Protein 7THI (pdb70)

Foldseek 3Di:
DQFKEKEAEFADFPCLVVQAAAFLPQTARDPVRLVLLLVLLVVCVVVVDDAQEEEEEPRVNLVSSVCNSCVSNVNNVRYYDYYNLQTGFQQALRGGPHLQVCCVVPNLVVSLCSPWAQPDKHHFHDPPRPCVCVRLVDVVQCPHPDHSVPDGRGDGLPRSLVSNVVCCVPPVVVCRVVVGHYYYRGHFSNVLSVQCVQAVPDSVRRSVDGFAHSWMWIFDADPVSHGPDHIDTPDDVVVRVVRRVSVSCSNDDDD/DLFKAKEAEFDDFPCVVVQAAAFLPQTARDPVRLVLLLVLLQLCVVVVDDAQEEEEEPRVNLVSSVCNSCVSNVNNVRYYYYANLQTGFQQALRGGPQLQVCCVVPNLVVSLCSVQAQPDKHHFHDPPRPCVCVRLVDVVLPPHPDHSVPDGRGDHLPRSLVSNVVCCVPPVVVCRLVVGYYYYRGHFSSVLSVLCVQAVPDSVRSSVDGFFHSWMKMFDADNVSHGPDHIDTRDDVVVRVVRSVSVSCSNPHD

Sequence (509 aa):
SKYKLIMMLLRHGEGAWNKENRFCSWVDQKLNSSEEGMEEARNCCGKQLKALNFEFDLVFTSVLNRSIHTAWLILEELGQEWVPVESSWRLNERHYGALIGLNREQMALNHGEEQVRLWRRSYNVTPPPIEESHPYYQEIYNDRRYKVCCDVPLDQQLPRSESLKDVLERLLPYWNERIAPEVLRGKTILISAHGNSSRALLKHLEGISDEDIINITLPTGVPILLELDENLRAVGPHQFLGDQEAIQAAIKKVEDQGKVKQSKYKLIMMLRHGEGAWNKENRFCSWVDQKLNSEGMEEARRNCCGKQLKALNFEFDLVFTSVLNRSIHTAWLILEELGQEWVPVESSWRLNERHYGALIGLNREQMMALNHGEEQVRRLWRRSSYNVTPPPIEESHPYYQEIYNDRRYKVCCDVPLDQLPRSESLKDVLERLLPYWNERIAPEVLRGKTILISAHGNSSRALLKHLEGISDEDIINITLPTGVPILLELDENLRAVGPHQFLGDQEAIQAAIKKVEDQGKVK

Structure (mmCIF, N/CA/C/O backbone):
data_7THI
#
_entry.id   7THI
#
_cell.length_a   48.607
_cell.length_b   71.758
_cell.length_c   159.294
_cell.angle_alpha   90.000
_cell.angle_beta   90.000
_cell.angle_gamma   90.000
#
_symmetry.space_group_name_H-M   'P 21 21 21'
#
loop_
_entity.id
_entity.type
_entity.pdbx_description
1 polymer 'Bisphosphoglycerate mutase'
2 non-polymer '2-PHOSPHOGLYCOLIC ACID'
3 water water
#
loop_
_atom_site.group_PDB
_atom_site.id
_atom_site.type_symbol
_atom_site.label_atom_id
_atom_site.label_alt_id
_atom_site.label_comp_id
_atom_site.label_asym_id
_atom_site.label_entity_id
_atom_site.label_seq_id
_atom_site.pdbx_PDB_ins_code
_atom_site.Cartn_x
_atom_site.Cartn_y
_atom_site.Cartn_z
_atom_site.occupancy
_atom_site.B_iso_or_equiv
_atom_site.auth_seq_id
_atom_site.auth_comp_id
_atom_site.auth_asym_id
_atom_site.auth_atom_id
_atom_site.pdbx_PDB_model_num
ATOM 1 N N . SER A 1 2 ? 46.36414 61.70224 75.51677 1.000 47.01785 2 SER A N 1
ATOM 2 C CA . SER A 1 2 ? 45.05241 61.17232 75.15905 1.000 45.31411 2 SER A CA 1
ATOM 3 C C . SER A 1 2 ? 44.11210 61.28838 76.35398 1.000 40.23400 2 SER A C 1
ATOM 4 O O . SER A 1 2 ? 44.54159 61.21739 77.51210 1.000 41.73067 2 SER A O 1
ATOM 11 N N . LYS A 1 3 ? 42.81891 61.44775 76.07043 1.000 33.92705 3 LYS A N 1
ATOM 12 C CA . LYS A 1 3 ? 41.87971 61.76970 77.13443 1.000 32.37771 3 LYS A CA 1
ATOM 13 C C . LYS A 1 3 ? 41.54292 60.56264 77.99932 1.000 26.83344 3 LYS A C 1
ATOM 14 O O . LYS A 1 3 ? 41.44468 60.70074 79.22098 1.000 27.98655 3 LYS A O 1
ATOM 33 N N . TYR A 1 4 ? 41.36719 59.37295 77.40976 1.000 21.26846 4 TYR A N 1
ATOM 34 C CA . TYR A 1 4 ? 41.01304 58.18561 78.17841 1.000 20.89019 4 TYR A CA 1
ATOM 35 C C . TYR A 1 4 ? 41.95884 57.04007 77.84955 1.000 20.46977 4 TYR A C 1
ATOM 36 O O . TYR A 1 4 ? 42.44081 56.91598 76.72483 1.000 24.24367 4 TYR A O 1
ATOM 54 N N . LYS A 1 5 ? 42.21476 56.19885 78.84089 1.000 19.49237 5 LYS A N 1
ATOM 55 C CA . LYS A 1 5 ? 43.02470 55.00686 78.64555 1.000 20.38014 5 LYS A CA 1
ATOM 56 C C . LYS A 1 5 ? 42.35992 53.82202 79.32223 1.000 19.70905 5 LYS A C 1
ATOM 57 O O . LYS A 1 5 ? 41.73549 53.95154 80.37923 1.000 21.50984 5 LYS A O 1
ATOM 76 N N . LEU A 1 6 ? 42.46939 52.66931 78.68491 1.000 18.75710 6 LEU A N 1
ATOM 77 C CA . LEU A 1 6 ? 41.98543 51.42767 79.27173 1.000 18.53042 6 LEU A CA 1
ATOM 78 C C . LEU A 1 6 ? 42.89859 50.30488 78.82339 1.000 18.70474 6 LEU A C 1
ATOM 79 O O . LEU A 1 6 ? 43.73566 50.47419 77.93520 1.000 18.70930 6 LEU A O 1
ATOM 95 N N . ILE A 1 7 ? 42.73964 49.15566 79.46370 1.000 17.61387 7 ILE A N 1
ATOM 96 C CA . ILE A 1 7 ? 43.52847 47.97598 79.14296 1.000 16.31418 7 ILE A CA 1
ATOM 97 C C . ILE A 1 7 ? 42.60522 46.91469 78.57225 1.000 14.38901 7 ILE A C 1
ATOM 98 O O . ILE A 1 7 ? 41.54744 46.63097 79.13454 1.000 15.89179 7 ILE A O 1
ATOM 114 N N . MET A 1 8 ? 43.01262 46.31320 77.46853 1.000 14.50581 8 MET A N 1
ATOM 115 C CA A MET A 1 8 ? 42.36124 45.13694 76.92292 0.611 14.47941 8 MET A CA 1
ATOM 116 C CA B MET A 1 8 ? 42.35883 45.10929 77.00064 0.389 16.66992 8 MET A CA 1
ATOM 117 C C . MET A 1 8 ? 43.41770 44.06133 76.71112 1.000 15.42619 8 MET A C 1
ATOM 118 O O . MET A 1 8 ? 44.56097 44.36945 76.37735 1.000 16.36624 8 MET A O 1
ATOM 145 N N A LEU A 1 9 ? 43.02015 42.80504 76.84874 0.608 14.82613 9 LEU A N 1
ATOM 146 N N B LEU A 1 9 ? 43.04504 42.79930 76.88787 0.392 15.18561 9 LEU A N 1
ATOM 147 C CA A LEU A 1 9 ? 43.94815 41.72946 76.55187 0.608 15.80706 9 LEU A CA 1
ATOM 148 C CA B LEU A 1 9 ? 43.95311 41.71913 76.54315 0.392 16.05839 9 LEU A CA 1
ATOM 149 C C A LEU A 1 9 ? 43.17240 40.46660 76.23134 0.608 16.33070 9 LEU A C 1
ATOM 150 C C B LEU A 1 9 ? 43.15557 40.48370 76.17919 0.392 16.31755 9 LEU A C 1
ATOM 151 O O A LEU A 1 9 ? 42.00212 40.32376 76.59090 0.608 16.69043 9 LEU A O 1
ATOM 152 O O B LEU A 1 9 ? 41.96423 40.36872 76.47752 0.392 15.96200 9 LEU A O 1
ATOM 183 N N . ARG A 1 10 ? 43.83605 39.56296 75.51280 1.000 17.49880 10 ARG A N 1
ATOM 184 C CA . ARG A 1 10 ? 43.34767 38.20267 75.38154 1.000 17.15448 10 ARG A CA 1
ATOM 185 C C . ARG A 1 10 ? 44.13106 37.32126 76.34791 1.000 16.51946 10 ARG A C 1
ATOM 186 O O . ARG A 1 10 ? 45.30930 37.55928 76.62752 1.000 17.60637 10 ARG A O 1
ATOM 207 N N . HIS A 1 11 ? 43.44181 36.31782 76.87220 1.000 16.71882 11 HIS A N 1
ATOM 208 C CA . HIS A 1 11 ? 44.01529 35.40671 77.84894 1.000 16.50875 11 HIS A CA 1
ATOM 209 C C . HIS A 1 11 ? 45.17897 34.61197 77.25172 1.000 16.55958 11 HIS A C 1
ATOM 210 O O . HIS A 1 11 ? 45.40139 34.55414 76.02755 1.000 16.05274 11 HIS A O 1
ATOM 224 N N . GLY A 1 12 ? 45.93390 33.99495 78.15088 1.000 17.18994 12 GLY A N 1
ATOM 225 C CA . GLY A 1 12 ? 46.98889 33.07892 77.77237 1.000 18.13945 12 GLY A CA 1
ATOM 226 C C . GLY A 1 12 ? 46.49747 31.71298 77.30780 1.000 17.94820 12 GLY A C 1
ATOM 227 O O . GLY A 1 12 ? 45.30909 31.44707 77.13126 1.000 18.66886 12 GLY A O 1
ATOM 231 N N . GLU A 1 13 ? 47.45125 30.82013 77.14605 1.000 19.64255 13 GLU A N 1
ATOM 232 C CA . GLU A 1 13 ? 47.17095 29.57028 76.46135 1.000 22.40197 13 GLU A CA 1
ATOM 233 C C . GLU A 1 13 ? 46.43355 28.55082 77.33739 1.000 21.97941 13 GLU A C 1
ATOM 234 O O . GLU A 1 13 ? 46.43176 28.60036 78.57271 1.000 20.78699 13 GLU A O 1
ATOM 246 N N . GLY A 1 14 ? 45.77675 27.62454 76.64344 1.000 22.88234 14 GLY A N 1
ATOM 247 C CA . GLY A 1 14 ? 45.24189 26.38554 77.16577 1.000 21.28867 14 GLY A CA 1
ATOM 248 C C . GLY A 1 14 ? 45.74796 25.23862 76.31664 1.000 21.38973 14 GLY A C 1
ATOM 249 O O . GLY A 1 14 ? 46.58134 25.42310 75.42168 1.000 23.31863 14 GLY A O 1
ATOM 253 N N . ALA A 1 15 ? 45.24297 24.03693 76.59288 1.000 20.89030 15 ALA A N 1
ATOM 254 C CA . ALA A 1 15 ? 45.74577 22.84534 75.91618 1.000 23.96588 15 ALA A CA 1
ATOM 255 C C . ALA A 1 15 ? 45.65490 22.95888 74.40003 1.000 23.39668 15 ALA A C 1
ATOM 256 O O . ALA A 1 15 ? 46.52987 22.45337 73.68404 1.000 24.00495 15 ALA A O 1
ATOM 263 N N . TRP A 1 16 ? 44.58642 23.55595 73.88712 1.000 23.41675 16 TRP A N 1
ATOM 264 C CA . TRP A 1 16 ? 44.39251 23.56223 72.44701 1.000 24.65102 16 TRP A CA 1
ATOM 265 C C . TRP A 1 16 ? 45.29319 24.55150 71.72340 1.000 26.39599 16 TRP A C 1
ATOM 266 O O . TRP A 1 16 ? 45.33392 24.52070 70.48775 1.000 27.72172 16 TRP A O 1
ATOM 287 N N . ASN A 1 17 ? 46.04501 25.39136 72.44174 1.000 25.54880 17 ASN A N 1
ATOM 288 C CA . ASN A 1 17 ? 47.02959 26.22757 71.76376 1.000 25.13925 17 ASN A CA 1
ATOM 289 C C . ASN A 1 17 ? 48.14974 25.37254 71.19583 1.000 27.20205 17 ASN A C 1
ATOM 290 O O . ASN A 1 17 ? 48.42657 25.42249 69.99465 1.000 26.35598 17 ASN A O 1
ATOM 301 N N . LYS A 1 18 ? 48.78758 24.55714 72.04152 1.000 28.86553 18 LYS A N 1
ATOM 302 C CA . LYS A 1 18 ? 49.83126 23.66293 71.54555 1.000 31.54368 18 LYS A CA 1
ATOM 303 C C . LYS A 1 18 ? 49.27539 22.64329 70.56556 1.000 29.07023 18 LYS A C 1
ATOM 304 O O . LYS A 1 18 ? 49.93683 22.30743 69.57411 1.000 30.26218 18 LYS A O 1
ATOM 323 N N . GLU A 1 19 ? 48.05283 22.15326 70.80123 1.000 25.64688 19 GLU A N 1
ATOM 324 C CA . GLU A 1 19 ? 47.47435 21.18867 69.86666 1.000 23.61377 19 GLU A CA 1
ATOM 325 C C . GLU A 1 19 ? 47.00019 21.84356 68.57624 1.000 20.64913 19 GLU A C 1
ATOM 326 O O . GLU A 1 19 ? 46.68285 21.13288 67.62427 1.000 22.04251 19 GLU A O 1
ATOM 338 N N . ASN A 1 20 ? 46.90875 23.16721 68.55259 1.000 18.31304 20 ASN A N 1
ATOM 339 C CA . ASN A 1 20 ? 46.52862 23.92624 67.37420 1.000 16.67750 20 ASN A CA 1
ATOM 340 C C . ASN A 1 20 ? 45.10093 23.62210 66.91881 1.000 17.14926 20 ASN A C 1
ATOM 341 O O . ASN A 1 20 ? 44.83984 23.42189 65.73887 1.000 16.28203 20 ASN A O 1
ATOM 352 N N . ARG A 1 21 ? 44.16031 23.64384 67.85759 1.000 16.36075 21 ARG A N 1
ATOM 353 C CA . ARG A 1 21 ? 42.75048 23.41342 67.56202 1.000 16.90413 21 ARG A CA 1
ATOM 354 C C . ARG A 1 21 ? 41.91614 24.64928 67.88141 1.000 16.41586 21 ARG A C 1
ATOM 355 O O . ARG A 1 21 ? 42.13926 25.32815 68.89414 1.000 18.18659 21 ARG A O 1
ATOM 376 N N . PHE A 1 22 ? 40.94776 24.94130 67.01508 1.000 15.30023 22 PHE A N 1
ATOM 377 C CA . PHE A 1 22 ? 40.03246 26.05316 67.26485 1.000 15.47886 22 PHE A CA 1
ATOM 378 C C . PHE A 1 22 ? 39.22168 25.77854 68.52701 1.000 16.76785 22 PHE A C 1
ATOM 379 O O . PHE A 1 22 ? 38.55229 24.75061 68.63398 1.000 18.52954 22 PHE A O 1
ATOM 396 N N . CYS A 1 23 ? 39.24535 26.72192 69.46655 1.000 16.16872 23 CYS A N 1
ATOM 397 C CA . CYS A 1 23 ? 38.58396 26.52940 70.75533 1.000 16.04792 23 CYS A CA 1
ATOM 398 C C . CYS A 1 23 ? 37.23905 27.24555 70.83967 1.000 15.77435 23 CYS A C 1
ATOM 399 O O . CYS A 1 23 ? 36.22371 26.62252 71.14673 1.000 17.03648 23 CYS A O 1
ATOM 407 N N . SER A 1 24 ? 37.21375 28.54929 70.57280 1.000 15.22433 24 SER A N 1
ATOM 408 C CA . SER A 1 24 ? 35.95878 29.28198 70.39494 1.000 15.05917 24 SER A CA 1
ATOM 409 C C . SER A 1 24 ? 35.09255 29.11538 71.64476 1.000 13.98137 24 SER A C 1
ATOM 410 O O . SER A 1 24 ? 35.56631 29.34306 72.77212 1.000 15.17047 24 SER A O 1
ATOM 418 N N . TRP A 1 25 ? 33.82292 28.73536 71.51830 1.000 14.25063 25 TRP A N 1
ATOM 419 C CA . TRP A 1 25 ? 32.92739 28.66949 72.67179 1.000 14.95538 25 TRP A CA 1
ATOM 420 C C . TRP A 1 25 ? 33.08980 27.40617 73.51543 1.000 15.47236 25 TRP A C 1
ATOM 421 O O . TRP A 1 25 ? 32.38046 27.27723 74.51562 1.000 17.76450 25 TRP A O 1
ATOM 442 N N . VAL A 1 26 ? 33.99580 26.49010 73.17462 1.000 15.40657 26 VAL A N 1
ATOM 443 C CA . VAL A 1 26 ? 34.30540 25.41261 74.10995 1.000 15.87629 26 VAL A CA 1
ATOM 444 C C . VAL A 1 26 ? 34.96764 26.02791 75.33135 1.000 15.30988 26 VAL A C 1
ATOM 445 O O . VAL A 1 26 ? 35.89882 26.83561 75.21804 1.000 15.94731 26 VAL A O 1
ATOM 458 N N . ASP A 1 27 ? 34.48778 25.65076 76.50690 1.000 15.30893 27 ASP A N 1
ATOM 459 C CA . ASP A 1 27 ? 34.86036 26.35385 77.73888 1.000 16.10227 27 ASP A CA 1
ATOM 460 C C . ASP A 1 27 ? 36.12835 25.76137 78.36114 1.000 15.58086 27 ASP A C 1
ATOM 461 O O . ASP A 1 27 ? 36.16260 25.39665 79.52286 1.000 16.62055 27 ASP A O 1
ATOM 470 N N . GLN A 1 28 ? 37.19663 25.72263 77.57056 1.000 15.51780 28 GLN A N 1
ATOM 471 C CA . GLN A 1 28 ? 38.46247 25.15679 78.01032 1.000 15.64746 28 GLN A CA 1
ATOM 472 C C . GLN A 1 28 ? 39.13537 26.06048 79.03879 1.000 15.06874 28 GLN A C 1
ATOM 473 O O . GLN A 1 28 ? 39.08013 27.29219 78.94970 1.000 16.08878 28 GLN A O 1
ATOM 487 N N . LYS A 1 29 ? 39.80018 25.43779 80.00361 1.000 16.58258 29 LYS A N 1
ATOM 488 C CA . LYS A 1 29 ? 40.52484 26.18098 81.01956 1.000 17.79998 29 LYS A CA 1
ATOM 489 C C . LYS A 1 29 ? 41.92021 26.57450 80.54397 1.000 17.75311 29 LYS A C 1
ATOM 490 O O . LYS A 1 29 ? 42.49634 25.98179 79.62455 1.000 18.91843 29 LYS A O 1
ATOM 509 N N . LEU A 1 30 ? 42.46198 27.60158 81.18261 1.000 17.26022 30 LEU A N 1
ATOM 510 C CA . LEU A 1 30 ? 43.87675 27.89847 81.04098 1.000 17.23091 30 LEU A CA 1
ATOM 511 C C . LEU A 1 30 ? 44.69312 26.69650 81.49554 1.000 19.59267 30 LEU A C 1
ATOM 512 O O . LEU A 1 30 ? 44.29155 25.96179 82.39771 1.000 20.72147 30 LEU A O 1
ATOM 528 N N . ASN A 1 31 ? 45.86083 26.51300 80.88724 1.000 20.38513 31 ASN A N 1
ATOM 529 C CA . ASN A 1 31 ? 46.84341 25.59388 81.44577 1.000 20.65921 31 ASN A CA 1
ATOM 530 C C . ASN A 1 31 ? 47.81118 26.38974 82.32791 1.000 20.86998 31 ASN A C 1
ATOM 531 O O . ASN A 1 31 ? 47.65544 27.59436 82.53130 1.000 19.65671 31 ASN A O 1
ATOM 542 N N A SER A 1 32 ? 48.82647 25.71716 82.87195 0.465 21.27881 32 SER A N 1
ATOM 543 N N B SER A 1 32 ? 48.83632 25.71169 82.83661 0.535 21.12273 32 SER A N 1
ATOM 544 C CA A SER A 1 32 ? 49.72036 26.39643 83.80608 0.465 22.17267 32 SER A CA 1
ATOM 545 C CA B SER A 1 32 ? 49.78297 26.37188 83.72534 0.535 21.97380 32 SER A CA 1
ATOM 546 C C A SER A 1 32 ? 50.49171 27.52621 83.13084 0.465 21.21329 32 SER A C 1
ATOM 547 C C B SER A 1 32 ? 50.40597 27.59028 83.05715 0.535 20.40447 32 SER A C 1
ATOM 548 O O A SER A 1 32 ? 50.83623 28.51762 83.78300 0.465 20.69788 32 SER A O 1
ATOM 549 O O B SER A 1 32 ? 50.46557 28.67307 83.64966 0.535 19.54244 32 SER A O 1
ATOM 564 N N A GLU A 1 33 ? 50.77800 27.39924 81.83371 0.465 21.22555 33 GLU A N 1
ATOM 565 N N B GLU A 1 33 ? 50.87159 27.44071 81.81533 0.535 20.85066 33 GLU A N 1
ATOM 566 C CA A GLU A 1 33 ? 51.46056 28.47872 81.12525 0.465 21.13875 33 GLU A CA 1
ATOM 567 C CA B GLU A 1 33 ? 51.50160 28.57689 81.15304 0.535 21.02537 33 GLU A CA 1
ATOM 568 C C A GLU A 1 33 ? 50.54136 29.68358 80.94033 0.465 19.49940 33 GLU A C 1
ATOM 569 C C B GLU A 1 33 ? 50.52112 29.73059 80.98438 0.535 19.01263 33 GLU A C 1
ATOM 570 O O A GLU A 1 33 ? 50.97411 30.83319 81.08150 0.465 19.88249 33 GLU A O 1
ATOM 571 O O B GLU A 1 33 ? 50.88638 30.89571 81.17808 0.535 18.81891 33 GLU A O 1
ATOM 594 N N . GLY A 1 34 ? 49.2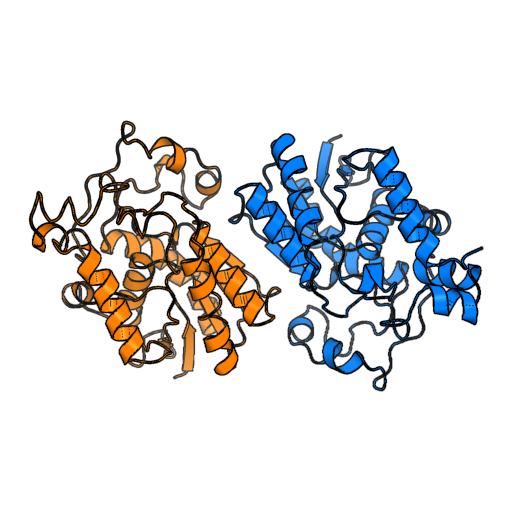6806 29.43717 80.63490 1.000 18.58267 34 GLY A N 1
ATOM 595 C CA . GLY A 1 34 ? 48.31422 30.51856 80.47743 1.000 17.01589 34 GLY A CA 1
ATOM 596 C C . GLY A 1 34 ? 48.01436 31.22917 81.77606 1.000 15.90313 34 GLY A C 1
ATOM 597 O O . GLY A 1 34 ? 47.75334 32.43251 81.78269 1.000 16.34468 34 GLY A O 1
ATOM 601 N N . MET A 1 35 ? 48.02932 30.50273 82.89089 1.000 16.30483 35 MET A N 1
ATOM 602 C CA . MET A 1 35 ? 47.88795 31.15242 84.18994 1.000 16.11361 35 MET A CA 1
ATOM 603 C C . MET A 1 35 ? 49.06910 32.06855 84.46763 1.000 16.32443 35 MET A C 1
ATOM 604 O O . MET A 1 35 ? 48.89424 33.19826 84.95092 1.000 16.90637 35 MET A O 1
ATOM 618 N N . GLU A 1 36 ? 50.28335 31.60570 84.15890 1.000 17.62972 36 GLU A N 1
ATOM 619 C CA . GLU A 1 36 ? 51.46697 32.44208 84.34370 1.000 18.78878 36 GLU A CA 1
ATOM 620 C C . GLU A 1 36 ? 51.41926 33.67941 83.45212 1.000 17.92594 36 GLU A C 1
ATOM 621 O O . GLU A 1 36 ? 51.83956 34.76591 83.87647 1.000 18.31153 36 GLU A O 1
ATOM 633 N N . GLU A 1 37 ? 50.87930 33.55688 82.23167 1.000 17.82413 37 GLU A N 1
ATOM 634 C CA . GLU A 1 37 ? 50.74598 34.74090 81.38620 1.000 16.93334 37 GLU A CA 1
ATOM 635 C C . GLU A 1 37 ? 49.86243 35.79021 82.04870 1.000 16.52191 37 GLU A C 1
ATOM 636 O O . GLU A 1 37 ? 50.15606 36.98528 81.98430 1.000 16.70859 37 GLU A O 1
ATOM 648 N N . ALA A 1 38 ? 48.77099 35.36571 82.68187 1.000 15.73069 38 ALA A N 1
ATOM 649 C CA . ALA A 1 38 ? 47.91239 36.32007 83.37169 1.000 14.87557 38 ALA A CA 1
ATOM 650 C C . ALA A 1 38 ? 48.64113 36.98138 84.53392 1.000 14.86330 38 ALA A C 1
ATOM 651 O O . ALA A 1 38 ? 48.53125 38.19302 84.73287 1.000 15.47016 38 ALA A O 1
ATOM 658 N N . ARG A 1 39 ? 49.37518 36.19773 85.31868 1.000 16.12527 39 ARG A N 1
ATOM 659 C CA . ARG A 1 39 ? 50.14586 36.77533 86.41311 1.000 16.82110 39 ARG A CA 1
ATOM 660 C C . ARG A 1 39 ? 51.16296 37.78301 85.89014 1.000 17.69159 39 ARG A C 1
ATOM 661 O O . ARG A 1 39 ? 51.36312 38.84055 86.49954 1.000 18.31293 39 ARG A O 1
ATOM 682 N N . ASN A 1 40 ? 51.81861 37.47744 84.76390 1.000 17.72511 40 ASN A N 1
ATOM 683 C CA . ASN A 1 40 ? 52.78346 38.41179 84.19646 1.000 18.85089 40 ASN A CA 1
ATOM 684 C C . ASN A 1 40 ? 52.11117 39.71693 83.79097 1.000 17.34100 40 ASN A C 1
ATOM 685 O O . ASN A 1 40 ? 52.66758 40.80019 83.99646 1.000 17.93958 40 ASN A O 1
ATOM 696 N N A CYS A 1 41 ? 50.91135 39.63455 83.21609 0.885 16.59348 41 CYS A N 1
ATOM 697 N N B CYS A 1 41 ? 50.91174 39.63456 83.21131 0.115 16.90882 41 CYS A N 1
ATOM 698 C CA A CYS A 1 41 ? 50.15232 40.84190 82.91191 0.885 16.81916 41 CYS A CA 1
ATOM 699 C CA B CYS A 1 41 ? 50.16399 40.84892 82.90706 0.115 16.66290 41 CYS A CA 1
ATOM 700 C C A CYS A 1 41 ? 49.84864 41.62499 84.17511 0.885 16.26968 41 CYS A C 1
ATOM 701 C C B CYS A 1 41 ? 49.85456 41.62757 84.17655 0.115 16.05974 41 CYS A C 1
ATOM 702 O O A CYS A 1 41 ? 49.96450 42.85649 84.19601 0.885 16.89565 41 CYS A O 1
ATOM 703 O O B CYS A 1 41 ? 49.99531 42.85574 84.21072 0.115 16.09486 41 CYS A O 1
ATOM 718 N N . GLY A 1 42 ? 49.42701 40.93181 85.23174 1.000 15.49817 42 GLY A N 1
ATOM 719 C CA . GLY A 1 42 ? 49.17346 41.61501 86.49036 1.000 16.11290 42 GLY A CA 1
ATOM 720 C C . GLY A 1 42 ? 50.39888 42.32965 87.02726 1.000 16.76195 42 GLY A C 1
ATOM 721 O O . GLY A 1 42 ? 50.29466 43.44240 87.54897 1.000 17.40584 42 GLY A O 1
ATOM 725 N N . LYS A 1 43 ? 51.57607 41.70398 86.90496 1.000 17.85139 43 LYS A N 1
ATOM 726 C CA . LYS A 1 43 ? 52.81216 42.32724 87.38002 1.000 19.14051 43 LYS A CA 1
ATOM 727 C C . LYS A 1 43 ? 53.14647 43.57403 86.57411 1.000 17.99557 43 LYS A C 1
ATOM 728 O O . LYS A 1 43 ? 53.59733 44.57766 87.14122 1.000 18.74878 43 LYS A O 1
ATOM 747 N N . GLN A 1 44 ? 52.92085 43.54112 85.25574 1.000 17.91774 44 GLN A N 1
ATOM 748 C CA . GLN A 1 44 ? 53.14876 44.73063 84.44369 1.000 18.08012 44 GLN A CA 1
ATOM 749 C C . GLN A 1 44 ? 52.21230 45.85179 84.85625 1.000 17.35194 44 GLN A C 1
ATOM 750 O O . GLN A 1 44 ? 52.62363 47.01556 84.96738 1.000 18.71041 44 GLN A O 1
ATOM 764 N N . LEU A 1 45 ? 50.94377 45.52604 85.07167 1.000 17.08572 45 LEU A N 1
ATOM 765 C CA . LEU A 1 45 ? 49.98779 46.55173 85.45848 1.000 17.35809 45 LEU A CA 1
ATOM 766 C C . LEU A 1 45 ? 50.28329 47.09506 86.85046 1.000 17.72517 45 LEU A C 1
ATOM 767 O O . LEU A 1 45 ? 50.08417 48.29242 87.09988 1.000 18.36792 45 LEU A O 1
ATOM 783 N N . LYS A 1 46 ? 50.79187 46.24918 87.75019 1.000 17.78797 46 LYS A N 1
ATOM 784 C CA . LYS A 1 46 ? 51.21018 46.72380 89.06267 1.000 19.46714 46 LYS A CA 1
ATOM 785 C C . LYS A 1 46 ? 52.38598 47.68024 88.94393 1.000 19.53215 46 LYS A C 1
ATOM 786 O O . LYS A 1 46 ? 52.43390 48.69811 89.64031 1.000 20.51770 46 LYS A O 1
ATOM 805 N N . ALA A 1 47 ? 53.35457 47.36372 88.08242 1.000 19.77777 47 ALA A N 1
ATOM 806 C CA . ALA A 1 47 ? 54.48401 48.26365 87.87474 1.000 21.12772 47 ALA A CA 1
ATOM 807 C C . ALA A 1 47 ? 54.01744 49.65123 87.46310 1.000 20.82103 47 ALA A C 1
ATOM 808 O O . ALA A 1 47 ? 54.64295 50.65111 87.82495 1.000 22.13338 47 ALA A O 1
ATOM 815 N N . LEU A 1 48 ? 52.93590 49.72618 86.68531 1.000 19.65673 48 LEU A N 1
ATOM 816 C CA . LEU A 1 48 ? 52.35850 50.97987 86.22029 1.000 19.39871 48 LEU A CA 1
ATOM 817 C C . LEU A 1 48 ? 51.37548 51.58668 87.21252 1.000 19.68010 48 LEU A C 1
ATOM 818 O O . LEU A 1 48 ? 50.78944 52.63732 86.92628 1.000 21.40719 48 LEU A O 1
ATOM 834 N N . ASN A 1 49 ? 51.19648 50.96280 88.37406 1.000 19.96900 49 ASN A N 1
ATOM 835 C CA . ASN A 1 49 ? 50.34100 51.48738 89.43581 1.000 22.09174 49 ASN A CA 1
ATOM 836 C C . ASN A 1 49 ? 48.88308 51.57526 89.00073 1.000 20.75806 49 ASN A C 1
ATOM 837 O O . ASN A 1 49 ? 48.15268 52.46984 89.42812 1.000 22.07519 49 ASN A O 1
ATOM 856 N N . PHE A 1 50 ? 48.43209 50.62764 88.17093 1.000 20.15195 50 PHE A N 1
ATOM 857 C CA . PHE A 1 50 ? 47.03292 50.61682 87.76856 1.000 19.93652 50 PHE A CA 1
ATOM 858 C C . PHE A 1 50 ? 46.12253 50.35429 88.95770 1.000 19.08072 50 PHE A C 1
ATOM 859 O O . PHE A 1 50 ? 46.36740 49.45762 89.76741 1.000 20.54781 50 PHE A O 1
ATOM 876 N N . GLU A 1 51 ? 45.02939 51.10732 89.01460 1.000 19.51633 51 GLU A N 1
ATOM 877 C CA . GLU A 1 51 ? 43.98595 50.98084 90.03036 1.000 19.46570 51 GLU A CA 1
ATOM 878 C C . GLU A 1 51 ? 42.66272 50.83869 89.29070 1.000 19.18897 51 GLU A C 1
ATOM 879 O O . GLU A 1 51 ? 42.02569 51.81673 88.90438 1.000 21.48534 51 GLU A O 1
ATOM 891 N N . PHE A 1 52 ? 42.25322 49.59325 89.05652 1.000 17.59621 52 PHE A N 1
ATOM 892 C CA . PHE A 1 52 ? 41.04864 49.36506 88.27722 1.000 17.47359 52 PHE A CA 1
ATOM 893 C C . PHE A 1 52 ? 39.80504 49.68572 89.08986 1.000 17.03787 52 PHE A C 1
ATOM 894 O O . PHE A 1 52 ? 39.76011 49.51112 90.30756 1.000 17.81549 52 PHE A O 1
ATOM 911 N N . ASP A 1 53 ? 38.78361 50.16232 88.39242 1.000 17.36740 53 ASP A N 1
ATOM 912 C CA . ASP A 1 53 ? 37.47210 50.38373 88.96782 1.000 17.24431 53 ASP A CA 1
ATOM 913 C C . ASP A 1 53 ? 36.45288 49.34307 88.54421 1.000 16.23319 53 ASP A C 1
ATOM 914 O O . ASP A 1 53 ? 35.48165 49.12418 89.25629 1.000 19.57632 53 ASP A O 1
ATOM 923 N N . LEU A 1 54 ? 36.63542 48.73032 87.37542 1.000 15.98706 54 LEU A N 1
ATOM 924 C CA . LEU A 1 54 ? 35.69771 47.75974 86.83084 1.000 16.78546 54 LEU A CA 1
ATOM 925 C C . LEU A 1 54 ? 36.46511 46.86537 85.87742 1.000 15.97160 54 LEU A C 1
ATOM 926 O O . LEU A 1 54 ? 37.37184 47.32022 85.17384 1.000 16.67506 54 LEU A O 1
ATOM 942 N N . VAL A 1 55 ? 36.06118 45.59850 85.83969 1.000 14.86614 55 VAL A N 1
ATOM 943 C CA . VAL A 1 55 ? 36.60839 44.60427 84.92250 1.000 13.51135 55 VAL A CA 1
ATOM 944 C C . VAL A 1 55 ? 35.46145 43.97910 84.14512 1.000 13.67063 55 VAL A C 1
ATOM 945 O O . VAL A 1 55 ? 34.44878 43.59722 84.73484 1.000 15.62189 55 VAL A O 1
ATOM 958 N N . PHE A 1 56 ? 35.63319 43.84746 82.82322 1.000 13.11929 56 PHE A N 1
ATOM 959 C CA . PHE A 1 56 ? 34.66692 43.18718 81.95850 1.000 12.93933 56 PHE A CA 1
ATOM 960 C C . PHE A 1 56 ? 35.31524 41.95642 81.35576 1.000 12.82844 56 PHE A C 1
ATOM 961 O O . PHE A 1 56 ? 36.47052 42.00400 80.93220 1.000 14.55016 56 PHE A O 1
ATOM 978 N N . THR A 1 57 ? 34.56726 40.85060 81.33568 1.000 12.94233 57 THR A N 1
ATOM 979 C CA . THR A 1 57 ? 35.04882 39.57875 80.80549 1.000 12.59166 57 THR A CA 1
ATOM 980 C C . THR A 1 57 ? 33.95871 38.94646 79.94988 1.000 12.23261 57 THR A C 1
ATOM 981 O O . THR A 1 57 ? 32.81072 39.39163 79.92532 1.000 13.24428 57 THR A O 1
ATOM 992 N N . SER A 1 58 ? 34.31910 37.85180 79.28217 1.000 12.75097 58 SER A N 1
ATOM 993 C CA . SER A 1 58 ? 33.31933 37.00947 78.65048 1.000 12.73867 58 SER A CA 1
ATOM 994 C C . SER A 1 58 ? 32.74877 36.03481 79.68063 1.000 12.77783 58 SER A C 1
ATOM 995 O O . SER A 1 58 ? 33.07706 36.08545 80.86482 1.000 14.30552 58 SER A O 1
ATOM 1003 N N . VAL A 1 59 ? 31.85418 35.14789 79.23552 1.000 13.00691 59 VAL A N 1
ATOM 1004 C CA . VAL A 1 59 ? 31.36638 34.08696 80.11106 1.000 13.11466 59 VAL A CA 1
ATOM 1005 C C . VAL A 1 59 ? 32.17907 32.80493 79.97781 1.000 13.83436 59 VAL A C 1
ATOM 1006 O O . VAL A 1 59 ? 31.82229 31.79294 80.59422 1.000 14.69437 59 VAL A O 1
ATOM 1019 N N . LEU A 1 60 ? 33.24899 32.81223 79.18482 1.000 13.56401 60 LEU A N 1
ATOM 1020 C CA . LEU A 1 60 ? 34.14338 31.67174 79.09189 1.000 13.91360 60 LEU A CA 1
ATOM 1021 C C . LEU A 1 60 ? 35.13269 31.74785 80.25231 1.000 13.56568 60 LEU A C 1
ATOM 1022 O O . LEU A 1 60 ? 35.73364 32.79922 80.50818 1.000 14.17163 60 LEU A O 1
ATOM 1038 N N . ASN A 1 61 ? 35.30109 30.63667 80.96379 1.000 13.51430 61 ASN A N 1
ATOM 1039 C CA . ASN A 1 61 ? 36.03432 30.70116 82.22248 1.000 14.33639 61 ASN A CA 1
ATOM 1040 C C . ASN A 1 61 ? 37.49172 31.12748 82.02976 1.000 14.01782 61 ASN A C 1
ATOM 1041 O O . ASN A 1 61 ? 38.07238 31.72822 82.93583 1.000 14.82216 61 ASN A O 1
ATOM 1052 N N . ARG A 1 62 ? 38.09655 30.88906 80.85610 1.000 13.49367 62 ARG A N 1
ATOM 1053 C CA . ARG A 1 62 ? 39.49168 31.27745 80.70879 1.000 13.66670 62 ARG A CA 1
ATOM 1054 C C . ARG A 1 62 ? 39.66772 32.79468 80.75149 1.000 13.66946 62 ARG A C 1
ATOM 1055 O O . ARG A 1 62 ? 40.70903 33.27908 81.19924 1.000 14.57319 62 ARG A O 1
ATOM 1076 N N . SER A 1 63 ? 38.66445 33.55601 80.31465 1.000 12.85364 63 SER A N 1
ATOM 1077 C CA . SER A 1 63 ? 38.74377 35.00806 80.43302 1.000 13.42888 63 SER A CA 1
ATOM 1078 C C . SER A 1 63 ? 38.48348 35.47870 81.85638 1.000 12.22673 63 SER A C 1
ATOM 1079 O O . SER A 1 63 ? 39.08247 36.46144 82.30994 1.000 13.20808 63 SER A O 1
ATOM 1087 N N . ILE A 1 64 ? 37.61229 34.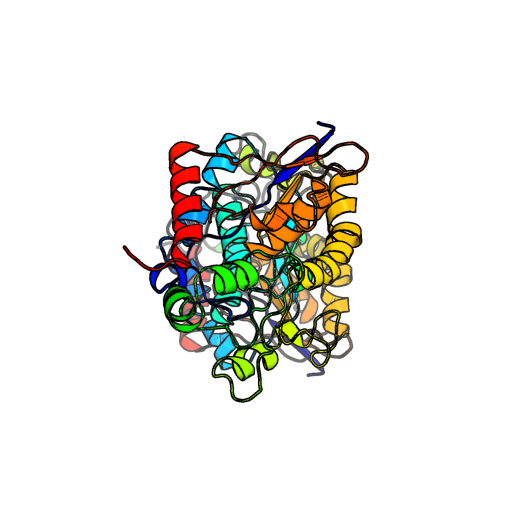77948 82.56729 1.000 13.13453 64 ILE A N 1
ATOM 1088 C CA . ILE A 1 64 ? 37.30283 35.12715 83.94598 1.000 12.66008 64 ILE A CA 1
ATOM 1089 C C . ILE A 1 64 ? 38.49017 34.82887 84.84825 1.000 12.63120 64 ILE A C 1
ATOM 1090 O O . ILE A 1 64 ? 38.90556 35.67102 85.65850 1.000 13.74207 64 ILE A O 1
ATOM 1106 N N . HIS A 1 65 ? 39.07138 33.63848 84.70886 1.000 13.28376 65 HIS A N 1
ATOM 1107 C CA . HIS A 1 65 ? 40.25160 33.28719 85.49924 1.000 13.58807 65 HIS A CA 1
ATOM 1108 C C . HIS A 1 65 ? 41.41995 34.22457 85.21872 1.000 13.29202 65 HIS A C 1
ATOM 1109 O O . HIS A 1 65 ? 42.18404 34.56504 86.12659 1.000 14.73858 65 HIS A O 1
ATOM 1123 N N . THR A 1 66 ? 41.56827 34.67171 83.97133 1.000 13.74713 66 THR A N 1
ATOM 1124 C CA . THR A 1 66 ? 42.60915 35.64715 83.66934 1.000 13.03859 66 THR A CA 1
ATOM 1125 C C . THR A 1 66 ? 42.40517 36.92605 84.47568 1.000 13.71522 66 THR A C 1
ATOM 1126 O O . THR A 1 66 ? 43.35255 37.45888 85.06666 1.000 14.40660 66 THR A O 1
ATOM 1137 N N . ALA A 1 67 ? 41.17097 37.42116 84.51028 1.000 13.48473 67 ALA A N 1
ATOM 1138 C CA . ALA A 1 67 ? 40.85407 38.60607 85.30662 1.000 14.09972 67 ALA A CA 1
ATOM 1139 C C . ALA A 1 67 ? 41.14197 38.37569 86.78425 1.000 14.34302 67 ALA A C 1
ATOM 1140 O O . ALA A 1 67 ? 41.73342 39.23442 87.44578 1.000 14.60689 67 ALA A O 1
ATOM 1147 N N . TRP A 1 68 ? 40.71288 37.22563 87.32164 1.000 13.31452 68 TRP A N 1
ATOM 1148 C CA . TRP A 1 68 ? 40.92767 36.94583 88.74155 1.000 13.26358 68 TRP A CA 1
ATOM 1149 C C . TRP A 1 68 ? 42.41389 36.92041 89.07808 1.000 13.80138 68 TRP A C 1
ATOM 1150 O O . TRP A 1 68 ? 42.83413 37.41744 90.13584 1.000 14.36886 68 TRP A O 1
ATOM 1171 N N . LEU A 1 69 ? 43.22667 36.31716 88.20416 1.000 14.09821 69 LEU A N 1
ATOM 1172 C CA . LEU A 1 69 ? 44.66731 36.25920 88.45061 1.000 14.39561 69 LEU A CA 1
ATOM 1173 C C . LEU A 1 69 ? 45.28724 37.64930 88.40544 1.000 14.21873 69 LEU A C 1
ATOM 1174 O O . LEU A 1 69 ? 46.17209 37.96593 89.20555 1.000 15.31621 69 LEU A O 1
ATOM 1190 N N . ILE A 1 70 ? 44.84187 38.49153 87.46750 1.000 13.53823 70 ILE A N 1
ATOM 1191 C CA . ILE A 1 70 ? 45.36071 39.85390 87.39252 1.000 14.60144 70 ILE A CA 1
ATOM 1192 C C . ILE A 1 70 ? 44.98412 40.63265 88.64701 1.000 13.96773 70 ILE A C 1
ATOM 1193 O O . ILE A 1 70 ? 45.82248 41.31353 89.25016 1.000 15.70183 70 ILE A O 1
ATOM 1209 N N . LEU A 1 71 ? 43.72165 40.52960 89.06454 1.000 13.98630 71 LEU A N 1
ATOM 1210 C CA . LEU A 1 71 ? 43.29410 41.22374 90.27306 1.000 14.52608 71 LEU A CA 1
ATOM 1211 C C . LEU A 1 71 ? 44.06426 40.75203 91.49410 1.000 15.28768 71 LEU A C 1
ATOM 1212 O O . LEU A 1 71 ? 44.39135 41.55335 92.37356 1.000 15.55605 71 LEU A O 1
ATOM 1228 N N . GLU A 1 72 ? 44.35695 39.46185 91.57797 1.000 14.64349 72 GLU A N 1
ATOM 1229 C CA . GLU A 1 72 ? 45.13719 38.97400 92.70710 1.000 15.68561 72 GLU A CA 1
ATOM 1230 C C . GLU A 1 72 ? 46.54896 39.55520 92.70420 1.000 15.78896 72 GLU A C 1
ATOM 1231 O O . GLU A 1 72 ? 47.05558 39.97708 93.75621 1.000 17.16047 72 GLU A O 1
ATOM 1243 N N . GLU A 1 73 ? 47.19056 39.62741 91.53366 1.000 16.11592 73 GLU A N 1
ATOM 1244 C CA . GLU A 1 73 ? 48.51544 40.23315 91.48074 1.000 17.34248 73 GLU A CA 1
ATOM 1245 C C . GLU A 1 73 ? 48.47672 41.67627 91.95118 1.000 17.62225 73 GLU A C 1
ATOM 1246 O O . GLU A 1 73 ? 49.44972 42.16237 92.53115 1.000 19.55673 73 GLU A O 1
ATOM 1258 N N . LEU A 1 74 ? 47.38260 42.38034 91.68405 1.000 16.79905 74 LEU A N 1
ATOM 1259 C CA . LEU A 1 74 ? 47.23809 43.78672 92.03723 1.000 17.32740 74 LEU A CA 1
ATOM 1260 C C . LEU A 1 74 ? 46.72715 44.00357 93.45407 1.000 17.56813 74 LEU A C 1
ATOM 1261 O O . LEU A 1 74 ? 46.70520 45.14965 93.91182 1.000 18.73074 74 LEU A O 1
ATOM 1277 N N . GLY A 1 75 ? 46.26911 42.95678 94.13462 1.000 17.80528 75 GLY A N 1
ATOM 1278 C CA . GLY A 1 75 ? 45.61067 43.16809 95.41152 1.000 18.43730 75 GLY A CA 1
ATOM 1279 C C . GLY A 1 75 ? 44.28211 43.87665 95.27369 1.000 17.39724 75 GLY A C 1
ATOM 1280 O O . GLY A 1 75 ? 43.87153 44.60217 96.17979 1.000 19.77535 75 GLY A O 1
ATOM 1284 N N . GLN A 1 76 ? 43.59154 43.66588 94.15143 1.000 16.24422 76 GLN A N 1
ATOM 1285 C CA . GLN A 1 76 ? 42.35544 44.35779 93.80608 1.000 15.74107 76 GLN A CA 1
ATOM 1286 C C . GLN A 1 76 ? 41.19201 43.38768 93.59666 1.000 14.70923 76 GLN A C 1
ATOM 1287 O O . GLN A 1 76 ? 40.29663 43.63385 92.78403 1.000 16.07939 76 GLN A O 1
ATOM 1301 N N . GLU A 1 77 ? 41.16451 42.29566 94.36859 1.000 15.04913 77 GLU A N 1
ATOM 1302 C CA . GLU A 1 77 ? 40.11972 41.29395 94.19101 1.000 15.26127 77 GLU A CA 1
ATOM 1303 C C . GLU A 1 77 ? 38.72022 41.81980 94.47080 1.000 14.67585 77 GLU A C 1
ATOM 1304 O O . GLU A 1 77 ? 37.74516 41.20421 94.02745 1.000 15.29946 77 GLU A O 1
ATOM 1316 N N . TRP A 1 78 ? 38.59551 42.93231 95.19842 1.000 14.67755 78 TRP A N 1
ATOM 1317 C CA . TRP A 1 78 ? 37.30977 43.53991 95.50204 1.000 15.74962 78 TRP A CA 1
ATOM 1318 C C . TRP A 1 78 ? 36.73342 44.33837 94.33724 1.000 15.23887 78 TRP A C 1
ATOM 1319 O O . TRP A 1 78 ? 35.56331 44.72415 94.39368 1.000 17.47981 78 TRP A O 1
ATOM 1340 N N . VAL A 1 79 ? 37.50682 44.55895 93.28379 1.000 14.92314 79 VAL A N 1
ATOM 1341 C CA . VAL A 1 79 ? 37.03177 45.39404 92.17244 1.000 16.44360 79 VAL A CA 1
ATOM 1342 C C . VAL A 1 79 ? 35.91987 44.65855 91.42809 1.000 15.12834 79 VAL A C 1
ATOM 1343 O O . VAL A 1 79 ? 36.08447 43.47146 91.10035 1.000 15.53403 79 VAL A O 1
ATOM 1356 N N . PRO A 1 80 ? 34.80200 45.30844 91.10549 1.000 15.13445 80 PRO A N 1
ATOM 1357 C CA . PRO A 1 80 ? 33.69039 44.60043 90.45334 1.000 16.36033 80 PRO A CA 1
ATOM 1358 C C . PRO A 1 80 ? 34.05724 44.01261 89.09281 1.000 15.59240 80 PRO A C 1
ATOM 1359 O O . PRO A 1 80 ? 34.72224 44.64361 88.27226 1.000 15.76575 80 PRO A O 1
ATOM 1370 N N . VAL A 1 81 ? 33.60703 42.78259 88.87600 1.000 15.34169 81 VAL A N 1
ATOM 1371 C CA . VAL A 1 81 ? 33.72805 42.07489 87.60856 1.000 14.68804 81 VAL A CA 1
ATOM 1372 C C . VAL A 1 81 ? 32.33574 41.90138 87.02398 1.000 15.19225 81 VAL A C 1
ATOM 1373 O O . VAL A 1 81 ? 31.38943 41.54560 87.73866 1.000 16.68739 81 VAL A O 1
ATOM 1386 N N . GLU A 1 82 ? 32.21832 42.11172 85.71300 1.000 13.96227 82 GLU A N 1
ATOM 1387 C CA . GLU A 1 82 ? 30.99105 41.81691 84.99540 1.000 14.87599 82 GLU A CA 1
ATOM 1388 C C . GLU A 1 82 ? 31.34898 40.96438 83.78811 1.000 14.50481 82 GLU A C 1
ATOM 1389 O O . GLU A 1 82 ? 32.31661 41.25974 83.08978 1.000 15.79032 82 GLU A O 1
ATOM 1401 N N . SER A 1 83 ? 30.57070 39.91093 83.55566 1.000 15.29062 83 SER A N 1
ATOM 1402 C CA . SER A 1 83 ? 30.83757 38.93157 82.51101 1.000 15.80104 83 SER A CA 1
ATOM 1403 C C . SER A 1 83 ? 29.65983 38.86080 81.54647 1.000 16.44582 83 SER A C 1
ATOM 1404 O O . SER A 1 83 ? 28.50681 38.81656 81.96920 1.000 21.09772 83 SER A O 1
ATOM 1412 N N . SER A 1 84 ? 29.94597 38.84012 80.23934 1.000 14.51485 84 SER A N 1
ATOM 1413 C CA . SER A 1 84 ? 28.89367 38.80014 79.23173 1.000 14.39703 84 SER A CA 1
ATOM 1414 C C . SER A 1 84 ? 29.29564 37.93244 78.04757 1.000 14.12778 84 SER A C 1
ATOM 1415 O O . SER A 1 84 ? 30.43378 38.00134 77.58336 1.000 13.50892 84 SER A O 1
ATOM 1423 N N . TRP A 1 85 ? 28.33067 37.16829 77.51959 1.000 14.72143 85 TRP A N 1
ATOM 1424 C CA . TRP A 1 85 ? 28.56851 36.43216 76.28286 1.000 14.97805 85 TRP A CA 1
ATOM 1425 C C . TRP A 1 85 ? 28.96960 37.35182 75.13311 1.000 13.61549 85 TRP A C 1
ATOM 1426 O O . TRP A 1 85 ? 29.58359 36.89084 74.16771 1.000 14.33687 85 TRP A O 1
ATOM 1447 N N . ARG A 1 86 ? 28.64749 38.63981 75.21483 1.000 14.34282 86 ARG A N 1
ATOM 1448 C CA . ARG A 1 86 ? 28.95312 39.55835 74.12348 1.000 13.79868 86 ARG A CA 1
ATOM 1449 C C . ARG A 1 86 ? 30.44029 39.83167 73.97633 1.000 13.97932 86 ARG A C 1
ATOM 1450 O O . ARG A 1 86 ? 30.84966 40.36352 72.92999 1.000 14.47508 86 ARG A O 1
ATOM 1471 N N . LEU A 1 87 ? 31.25909 39.43390 74.95942 1.000 13.59577 87 LEU A N 1
ATOM 1472 C CA . LEU A 1 87 ? 32.71385 39.44365 74.83597 1.000 13.10269 87 LEU A CA 1
ATOM 1473 C C . LEU A 1 87 ? 33.30287 38.07643 74.50011 1.000 12.55244 87 LEU A C 1
ATOM 1474 O O . LEU A 1 87 ? 34.52224 37.95208 74.40888 1.000 13.55350 87 LEU A O 1
ATOM 1490 N N . ASN A 1 88 ? 32.46153 37.06646 74.30161 1.000 12.89461 88 ASN A N 1
ATOM 1491 C CA . ASN A 1 88 ? 32.95522 35.73854 73.95266 1.000 13.70842 88 ASN A CA 1
ATOM 1492 C C . ASN A 1 88 ? 33.80214 35.78393 72.69048 1.000 13.28559 88 ASN A C 1
ATOM 1493 O O . ASN A 1 88 ? 33.60470 36.61263 71.79367 1.000 13.83941 88 ASN A O 1
ATOM 1504 N N . GLU A 1 89 ? 34.72102 34.83198 72.61370 1.000 13.91994 89 GLU A N 1
ATOM 1505 C CA . GLU A 1 89 ? 35.43670 34.54999 71.38118 1.000 14.08653 89 GLU A CA 1
ATOM 1506 C C . GLU A 1 89 ? 34.46047 34.33894 70.23215 1.000 13.89182 89 GLU A C 1
ATOM 1507 O O . GLU A 1 89 ? 33.29982 33.98567 70.42370 1.000 14.08582 89 GLU A O 1
ATOM 1519 N N . ARG A 1 90 ? 34.92519 34.62285 69.02354 1.000 13.66025 90 ARG A N 1
ATOM 1520 C CA . ARG A 1 90 ? 34.09724 34.36689 67.85255 1.000 14.26002 90 ARG A CA 1
ATOM 1521 C C . ARG A 1 90 ? 33.68593 32.90226 67.80937 1.000 14.16422 90 ARG A C 1
ATOM 1522 O O . ARG A 1 90 ? 34.47864 32.01510 68.11207 1.000 14.25138 90 ARG A O 1
ATOM 1543 N N . HIS A 1 91 ? 32.44521 32.66136 67.40282 1.000 14.08192 91 HIS A N 1
ATOM 1544 C CA . HIS A 1 91 ? 31.92545 31.30955 67.23991 1.000 14.23688 91 HIS A CA 1
ATOM 1545 C C . HIS A 1 91 ? 32.41659 30.71825 65.91817 1.000 14.76450 91 HIS A C 1
ATOM 1546 O O . HIS A 1 91 ? 32.03486 31.18674 64.83712 1.000 15.60806 91 HIS A O 1
ATOM 1560 N N . TYR A 1 92 ? 33.25774 29.68781 66.00026 1.000 15.05071 92 TYR A N 1
ATOM 1561 C CA . TYR A 1 92 ? 33.87227 29.06911 64.82159 1.000 14.68252 92 TYR A CA 1
ATOM 1562 C C . TYR A 1 92 ? 33.00909 27.99266 64.17454 1.000 15.78567 92 TYR A C 1
ATOM 1563 O O . TYR A 1 92 ? 33.47524 27.31574 63.24717 1.000 16.11734 92 TYR A O 1
ATOM 1581 N N . GLY A 1 93 ? 31.77939 27.80194 64.63830 1.000 16.11433 93 GLY A N 1
ATOM 1582 C CA . GLY A 1 93 ? 30.88076 26.88379 63.95029 1.000 17.87607 93 GLY A CA 1
ATOM 1583 C C . GLY A 1 93 ? 31.41135 25.46498 63.92134 1.000 17.28580 93 GLY A C 1
ATOM 1584 O O . GLY A 1 93 ? 31.93197 24.94284 64.91261 1.000 18.36868 93 GLY A O 1
ATOM 1588 N N . ALA A 1 94 ? 31.26457 24.81581 62.75992 1.000 18.10139 94 ALA A N 1
ATOM 1589 C CA . ALA A 1 94 ? 31.73051 23.44655 62.59446 1.000 18.71617 94 ALA A CA 1
ATOM 1590 C C . ALA A 1 94 ? 33.24216 23.32696 62.71033 1.000 18.82044 94 ALA A C 1
ATOM 1591 O O . ALA A 1 94 ? 33.74706 22.21632 62.90441 1.000 19.91071 94 ALA A O 1
ATOM 1598 N N . LEU A 1 95 ? 33.98183 24.43802 62.61309 1.000 17.35139 95 LEU A N 1
ATOM 1599 C CA . LEU A 1 95 ? 35.43209 24.37030 62.76121 1.000 17.23442 95 LEU A CA 1
ATOM 1600 C C . LEU A 1 95 ? 35.86523 24.19016 64.20806 1.000 16.32008 95 LEU A C 1
ATOM 1601 O O . LEU A 1 95 ? 37.04255 23.89982 64.44929 1.000 17.56470 95 LEU A O 1
ATOM 1617 N N . ILE A 1 96 ? 34.95420 24.35619 65.16612 1.000 16.40754 96 ILE A N 1
ATOM 1618 C CA . ILE A 1 96 ? 35.31253 24.17633 66.56862 1.000 16.34996 96 ILE A CA 1
ATOM 1619 C C . ILE A 1 96 ? 35.92151 22.79718 66.74231 1.000 16.52730 96 ILE A C 1
ATOM 1620 O O . ILE A 1 96 ? 35.37026 21.78953 66.27632 1.000 18.42742 96 ILE A O 1
ATOM 1636 N N . GLY A 1 97 ? 37.06551 22.74711 67.41689 1.000 17.25617 97 GLY A N 1
ATOM 1637 C CA . GLY A 1 97 ? 37.74428 21.50193 67.70822 1.000 19.11374 97 GLY A CA 1
ATOM 1638 C C . GLY A 1 97 ? 38.62273 20.97341 66.60194 1.000 19.16184 97 GLY A C 1
ATOM 1639 O O . GLY A 1 97 ? 39.38483 20.03080 66.84599 1.000 21.05348 97 GLY A O 1
ATOM 1643 N N . LEU A 1 98 ? 38.57044 21.55656 65.40380 1.000 19.08216 98 LEU A N 1
ATOM 1644 C CA . LEU A 1 98 ? 39.41504 21.08961 64.31604 1.000 17.94382 98 LEU A CA 1
ATOM 1645 C C . LEU A 1 98 ? 40.79905 21.72979 64.39927 1.000 16.67612 98 LEU A C 1
ATOM 1646 O O . LEU A 1 98 ? 40.99139 22.80546 64.97282 1.000 16.56980 98 LEU A O 1
ATOM 1662 N N . ASN A 1 99 ? 41.77175 21.05036 63.81517 1.000 17.06491 99 ASN A N 1
ATOM 1663 C CA . ASN A 1 99 ? 43.16020 21.48851 63.81746 1.000 16.04990 99 ASN A CA 1
ATOM 1664 C C . ASN A 1 99 ? 43.40220 22.47183 62.67153 1.000 16.20438 99 ASN A C 1
ATOM 1665 O O . ASN A 1 99 ? 43.03927 22.20287 61.52003 1.000 16.76310 99 ASN A O 1
ATOM 1676 N N . ARG A 1 100 ? 44.00344 23.62222 62.99522 1.000 15.84713 100 ARG A N 1
ATOM 1677 C CA . ARG A 1 100 ? 44.12718 24.69851 62.00906 1.000 15.56964 100 ARG A CA 1
ATOM 1678 C C . ARG A 1 100 ? 45.05507 24.30161 60.86846 1.000 15.62374 100 ARG A C 1
ATOM 1679 O O . ARG A 1 100 ? 44.82546 24.67514 59.70713 1.000 17.08917 100 ARG A O 1
ATOM 1700 N N . GLU A 1 101 ? 46.12790 23.58890 61.18661 1.000 16.17490 101 GLU A N 1
ATOM 1701 C CA . GLU A 1 101 ? 47.05367 23.13553 60.15640 1.000 16.89160 101 GLU A CA 1
ATOM 1702 C C . GLU A 1 101 ? 46.42098 22.06192 59.27970 1.000 16.59482 101 GLU A C 1
ATOM 1703 O O . GLU A 1 101 ? 46.61793 22.05660 58.05744 1.000 17.65570 101 GLU A O 1
ATOM 1715 N N . GLN A 1 102 ? 45.62142 21.17769 59.87529 1.000 16.41833 102 GLN A N 1
ATOM 1716 C CA . GLN A 1 102 ? 44.85484 20.22527 59.07590 1.000 16.39466 102 GLN A CA 1
ATOM 1717 C C . GLN A 1 102 ? 43.92460 20.95092 58.11869 1.000 16.63530 102 GLN A C 1
ATOM 1718 O O . GLN A 1 102 ? 43.76577 20.53659 56.96450 1.000 18.39512 102 GLN A O 1
ATOM 1732 N N . MET A 1 103 ? 43.29877 22.03552 58.57628 1.000 16.37175 103 MET A N 1
ATOM 1733 C CA . MET A 1 103 ? 42.42632 22.79240 57.69120 1.000 17.65862 103 MET A CA 1
ATOM 1734 C C . MET A 1 103 ? 43.21529 23.43445 56.55787 1.000 17.83538 103 MET A C 1
ATOM 1735 O O . MET A 1 103 ? 42.72988 23.50279 55.42069 1.000 18.95007 103 MET A O 1
ATOM 1749 N N . ALA A 1 104 ? 44.44111 23.88818 56.83534 1.000 17.75796 104 ALA A N 1
ATOM 1750 C CA . ALA A 1 104 ? 45.27723 24.44479 55.77436 1.000 18.80695 104 ALA A CA 1
ATOM 1751 C C . ALA A 1 104 ? 45.66988 23.37785 54.76474 1.000 18.83270 104 ALA A C 1
ATOM 1752 O O . ALA A 1 104 ? 45.72720 23.64875 53.55897 1.000 20.17475 104 ALA A O 1
ATOM 1759 N N . LEU A 1 105 ? 45.96574 22.16031 55.23866 1.000 18.79899 105 LEU A N 1
ATOM 1760 C CA . LEU A 1 105 ? 46.26816 21.05922 54.32551 1.000 19.24291 105 LEU A CA 1
ATOM 1761 C C . LEU A 1 105 ? 45.04522 20.68217 53.49850 1.000 21.39549 105 LEU A C 1
ATOM 1762 O O . LEU A 1 105 ? 45.15991 20.41402 52.29538 1.000 22.98168 105 LEU A O 1
ATOM 1778 N N . ASN A 1 106 ? 43.86521 20.68037 54.11496 1.000 20.29315 106 ASN A N 1
ATOM 1779 C CA . ASN A 1 106 ? 42.66812 20.20595 53.43081 1.000 21.88833 106 ASN A CA 1
ATOM 1780 C C . ASN A 1 106 ? 42.10285 21.25382 52.48153 1.000 23.71629 106 ASN A C 1
ATOM 1781 O O . ASN A 1 106 ? 41.59097 20.91272 51.41238 1.000 26.75849 106 ASN A O 1
ATOM 1792 N N . HIS A 1 107 ? 42.15901 22.53090 52.86299 1.000 22.75360 107 HIS A N 1
ATOM 1793 C CA . HIS A 1 107 ? 41.45452 23.59695 52.16004 1.000 23.78578 107 HIS A CA 1
ATOM 1794 C C . HIS A 1 107 ? 42.36106 24.69388 51.63016 1.000 24.41107 107 HIS A C 1
ATOM 1795 O O . HIS A 1 107 ? 41.88197 25.56316 50.88376 1.000 25.58325 107 HIS A O 1
ATOM 1809 N N . GLY A 1 108 ? 43.63632 24.67594 51.97085 1.000 23.58787 108 GLY A N 1
ATOM 1810 C CA . GLY A 1 108 ? 44.57930 25.68627 51.53460 1.000 23.12530 108 GLY A CA 1
ATOM 1811 C C . GLY A 1 108 ? 44.74627 26.79491 52.55182 1.000 20.56164 108 GLY A C 1
ATOM 1812 O O . GLY A 1 108 ? 43.83406 27.13950 53.30734 1.000 20.06258 108 GLY A O 1
ATOM 1816 N N . GLU A 1 109 ? 45.94894 27.37226 52.55732 1.000 21.03389 109 GLU A N 1
ATOM 1817 C CA . GLU A 1 109 ? 46.26597 28.44504 53.49255 1.000 20.46866 109 GLU A CA 1
ATOM 1818 C C . GLU A 1 109 ? 45.38924 29.66822 53.26549 1.000 17.75748 109 GLU A C 1
ATOM 1819 O O . GLU A 1 109 ? 45.00854 30.34697 54.22511 1.000 18.54957 109 GLU A O 1
ATOM 1831 N N . GLU A 1 110 ? 45.07949 29.98591 52.00557 1.000 18.42632 110 GLU A N 1
ATOM 1832 C CA . GLU A 1 110 ? 44.31726 31.20119 51.72724 1.000 18.38636 110 GLU A CA 1
ATOM 1833 C C . GLU A 1 110 ? 42.92675 31.11840 52.33243 1.000 17.03645 110 GLU A C 1
ATOM 1834 O O . GLU A 1 110 ? 42.46016 32.06932 52.96979 1.000 17.86973 110 GLU A O 1
ATOM 1846 N N . GLN A 1 111 ? 42.26743 29.96874 52.18517 1.000 17.33147 111 GLN A N 1
ATOM 1847 C CA . GLN A 1 111 ? 40.93918 29.80127 52.76206 1.000 17.96358 111 GLN A CA 1
ATOM 1848 C C . GLN A 1 111 ? 40.98792 29.86850 54.28003 1.000 18.00676 111 GLN A C 1
ATOM 1849 O O . GLN A 1 111 ? 40.11945 30.47946 54.90742 1.000 17.40571 111 GLN A O 1
ATOM 186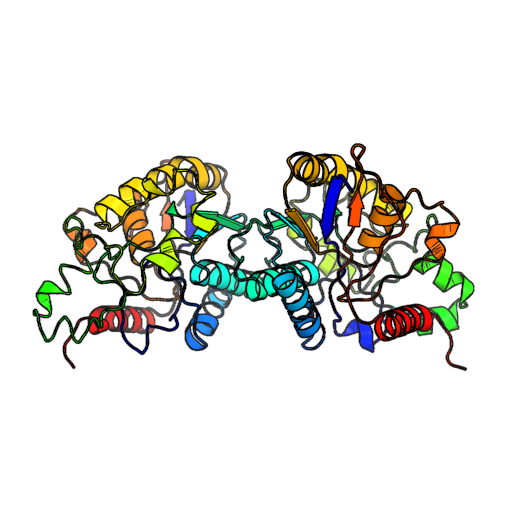3 N N . VAL A 1 112 ? 41.99299 29.24399 54.88908 1.000 17.76961 112 VAL A N 1
ATOM 1864 C CA . VAL A 1 112 ? 42.10730 29.29628 56.34819 1.000 17.66273 112 VAL A CA 1
ATOM 1865 C C . VAL A 1 112 ? 42.31541 30.72584 56.82899 1.000 17.06151 112 VAL A C 1
ATOM 1866 O O . VAL A 1 112 ? 41.72124 31.14436 57.82190 1.000 17.18527 112 VAL A O 1
ATOM 1879 N N . ARG A 1 113 ? 43.11902 31.50934 56.10877 1.000 16.37893 113 ARG A N 1
ATOM 1880 C CA . ARG A 1 113 ? 43.29549 32.90171 56.49754 1.000 17.00256 113 ARG A CA 1
ATOM 1881 C C . ARG A 1 113 ? 41.98248 33.67255 56.41363 1.000 17.06227 113 ARG A C 1
ATOM 1882 O O . ARG A 1 113 ? 41.69883 34.50423 57.27738 1.000 16.74427 113 ARG A O 1
ATOM 1903 N N . LEU A 1 114 ? 41.16193 33.41955 55.38287 1.000 16.68930 114 LEU A N 1
ATOM 1904 C CA . LEU A 1 114 ? 39.84005 34.04673 55.35622 1.000 17.14503 114 LEU A CA 1
ATOM 1905 C C . LEU A 1 114 ? 38.99649 33.63607 56.55436 1.000 16.17176 114 LEU A C 1
ATOM 1906 O O . LEU A 1 114 ? 38.36870 34.48089 57.21320 1.000 16.57108 114 LEU A O 1
ATOM 1922 N N . TRP A 1 115 ? 38.94015 32.33596 56.84105 1.000 16.05199 115 TRP A N 1
ATOM 1923 C CA . TRP A 1 115 ? 38.14706 31.89092 57.97970 1.000 16.62479 115 TRP A CA 1
ATOM 1924 C C . TRP A 1 115 ? 38.61362 32.54608 59.26963 1.000 16.34241 115 TRP A C 1
ATOM 1925 O O . TRP A 1 115 ? 37.78995 32.95788 60.09188 1.000 17.40752 115 TRP A O 1
ATOM 1946 N N . ARG A 1 116 ? 39.92880 32.64182 59.47154 1.000 15.80512 116 ARG A N 1
ATOM 1947 C CA . ARG A 1 116 ? 40.45566 33.12851 60.74959 1.000 15.13855 116 ARG A CA 1
ATOM 1948 C C . ARG A 1 116 ? 40.37357 34.64202 60.88216 1.000 15.28261 116 ARG A C 1
ATOM 1949 O O . ARG A 1 116 ? 40.09069 35.14592 61.97354 1.000 16.11525 116 ARG A O 1
ATOM 1970 N N . ARG A 1 117 ? 40.66325 35.38265 59.80802 1.000 15.02317 117 ARG A N 1
ATOM 1971 C CA . ARG A 1 117 ? 40.95349 36.79571 59.94066 1.000 15.25494 117 ARG A CA 1
ATOM 1972 C C . ARG A 1 117 ? 40.10748 37.72699 59.09784 1.000 15.18624 117 ARG A C 1
ATOM 1973 O O . ARG A 1 117 ? 40.16076 38.93180 59.33759 1.000 15.58065 117 ARG A O 1
ATOM 1994 N N . SER A 1 118 ? 39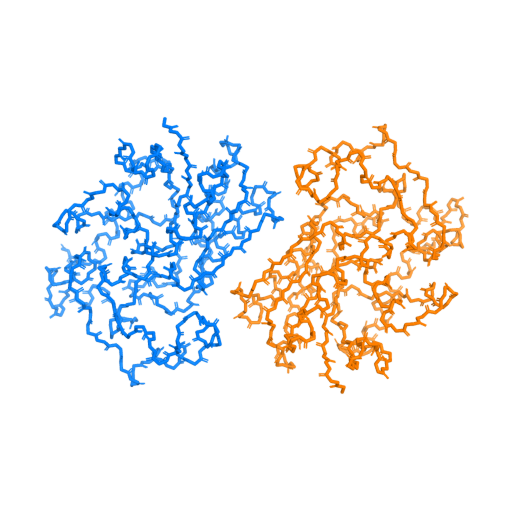.35944 37.23799 58.11562 1.000 15.72462 118 SER A N 1
ATOM 1995 C CA . SER A 1 118 ? 38.57456 38.18382 57.32749 1.000 15.56615 118 SER A CA 1
ATOM 1996 C C . SER A 1 118 ? 37.42270 38.77210 58.14185 1.000 15.37566 118 SER A C 1
ATOM 1997 O O . SER A 1 118 ? 37.04302 38.26854 59.19227 1.000 16.10103 118 SER A O 1
ATOM 2005 N N . TYR A 1 119 ? 36.84836 39.85505 57.61883 1.000 16.46671 119 TYR A N 1
ATOM 2006 C CA . TYR A 1 119 ? 35.71278 40.48824 58.27086 1.000 16.46164 119 TYR A CA 1
ATOM 2007 C C . TYR A 1 119 ? 34.39815 39.77696 57.98185 1.000 16.13296 119 TYR A C 1
ATOM 2008 O O . TYR A 1 119 ? 33.59683 39.57545 58.89855 1.000 17.36891 119 TYR A O 1
ATOM 2026 N N . ASN A 1 120 ? 34.14299 39.38954 56.72469 1.000 16.14931 120 ASN A N 1
ATOM 2027 C CA . ASN A 1 120 ? 32.80190 38.99684 56.31075 1.000 18.04203 120 ASN A CA 1
ATOM 2028 C C . ASN A 1 120 ? 32.60009 37.50020 56.14703 1.000 18.63780 120 ASN A C 1
ATOM 2029 O O . ASN A 1 120 ? 31.44745 37.07240 56.03079 1.000 21.90935 120 ASN A O 1
ATOM 2040 N N . VAL A 1 121 ? 33.65400 36.69170 56.10157 1.000 16.64379 121 VAL A N 1
ATOM 2041 C CA . VAL A 1 121 ? 33.46050 35.27252 55.82212 1.000 16.94583 121 VAL A CA 1
ATOM 2042 C C . VAL A 1 121 ? 32.97850 34.57480 57.09064 1.000 17.27082 121 VAL A C 1
ATOM 2043 O O . VAL A 1 121 ? 33.51417 34.79196 58.18846 1.000 17.14078 121 VAL A O 1
ATOM 2056 N N . THR A 1 122 ? 31.94715 33.75814 56.94585 1.000 17.29338 122 THR A N 1
ATOM 2057 C CA . THR A 1 122 ? 31.32079 33.06816 58.05949 1.000 18.06660 122 THR A CA 1
ATOM 2058 C C . THR A 1 122 ? 31.70258 31.60124 58.04107 1.000 17.48736 122 THR A C 1
ATOM 2059 O O . THR A 1 122 ? 31.53362 30.94052 57.00758 1.000 19.23428 122 THR A O 1
ATOM 2070 N N . PRO A 1 123 ? 32.18399 31.04398 59.15237 1.000 18.32971 123 PRO A N 1
ATOM 2071 C CA . PRO A 1 123 ? 32.47258 29.61544 59.17932 1.000 20.51837 123 PRO A CA 1
ATOM 2072 C C . PRO A 1 123 ? 31.20952 28.81281 58.93435 1.000 21.28195 123 PRO A C 1
ATOM 2073 O O . PRO A 1 123 ? 30.09309 29.27925 59.21935 1.000 21.41126 123 PRO A O 1
ATOM 2084 N N . PRO A 1 124 ? 31.33702 27.59372 58.42714 1.000 23.61899 124 PRO A N 1
ATOM 2085 C CA . PRO A 1 124 ? 30.16439 26.71929 58.35494 1.000 23.95468 124 PRO A CA 1
ATOM 2086 C C . PRO A 1 124 ? 29.54900 26.54879 59.73573 1.000 22.97136 124 PRO A C 1
ATOM 2087 O O . PRO A 1 124 ? 30.27966 26.46671 60.73488 1.000 22.02312 124 PRO A O 1
ATOM 2098 N N . PRO A 1 125 ? 28.21883 26.52472 59.84807 1.000 23.99682 125 PRO A N 1
ATOM 2099 C CA . PRO A 1 125 ? 27.59484 26.48042 61.18021 1.000 24.65824 125 PRO A CA 1
ATOM 2100 C C . PRO A 1 125 ? 27.79391 25.15323 61.89407 1.000 23.62011 125 PRO A C 1
ATOM 2101 O O . PRO A 1 125 ? 27.91147 24.09243 61.27677 1.000 23.92499 125 PRO A O 1
ATOM 2112 N N . ILE A 1 126 ? 27.81087 25.21949 63.22447 1.000 22.28283 126 ILE A N 1
ATOM 2113 C CA . ILE A 1 126 ? 27.86425 23.99770 64.01129 1.000 21.42286 126 ILE A CA 1
ATOM 2114 C C . ILE A 1 126 ? 26.50466 23.31757 63.97799 1.000 25.26133 126 ILE A C 1
ATOM 2115 O O . ILE A 1 126 ? 25.45464 23.97230 64.07766 1.000 26.78324 126 ILE A O 1
ATOM 2131 N N . GLU A 1 127 ? 26.51673 21.99649 63.82691 1.000 26.08004 127 GLU A N 1
ATOM 2132 C CA . GLU A 1 127 ? 25.30540 21.19534 63.78461 1.000 28.38558 127 GLU A CA 1
ATOM 2133 C C . GLU A 1 127 ? 25.19433 20.34485 65.04253 1.000 26.99479 127 GLU A C 1
ATOM 2134 O O . GLU A 1 127 ? 26.17222 20.12833 65.76018 1.000 24.70194 127 GLU A O 1
ATOM 2146 N N . GLU A 1 128 ? 23.97974 19.84303 65.28287 1.000 29.12881 128 GLU A N 1
ATOM 2147 C CA . GLU A 1 128 ? 23.70888 19.09268 66.50295 1.000 31.25308 128 GLU A CA 1
ATOM 2148 C C . GLU A 1 128 ? 24.58625 17.85264 66.62059 1.000 30.71084 128 GLU A C 1
ATOM 2149 O O . GLU A 1 128 ? 24.83807 17.37816 67.73343 1.000 32.39823 128 GLU A O 1
ATOM 2161 N N . SER A 1 129 ? 25.06124 17.31683 65.49516 1.000 29.30644 129 SER A N 1
ATOM 2162 C CA . SER A 1 129 ? 25.92594 16.14489 65.49269 1.000 31.09243 129 SER A CA 1
ATOM 2163 C C . SER A 1 129 ? 27.36405 16.45387 65.88324 1.000 29.13998 129 SER A C 1
ATOM 2164 O O . SER A 1 129 ? 28.14248 15.52254 66.11742 1.000 30.94686 129 SER A O 1
ATOM 2172 N N . HIS A 1 130 ? 27.73443 17.71912 65.96786 1.000 26.78592 130 HIS A N 1
ATOM 2173 C CA . HIS A 1 130 ? 29.11330 18.06769 66.25593 1.000 25.76770 130 HIS A CA 1
ATOM 2174 C C . HIS A 1 130 ? 29.46625 17.64447 67.68212 1.000 25.75241 130 HIS A C 1
ATOM 2175 O O . HIS A 1 130 ? 28.63404 17.76130 68.58801 1.000 26.60169 130 HIS A O 1
ATOM 2189 N N . PRO A 1 131 ? 30.68725 17.15964 67.91919 1.000 26.20914 131 PRO A N 1
ATOM 2190 C CA . PRO A 1 131 ? 31.00959 16.63138 69.25688 1.000 27.01242 131 PRO A CA 1
ATOM 2191 C C . PRO A 1 131 ? 30.94376 17.65340 70.37708 1.000 26.81360 131 PRO A C 1
ATOM 2192 O O . PRO A 1 131 ? 30.87716 17.25305 71.54498 1.000 29.92067 131 PRO A O 1
ATOM 2203 N N . TYR A 1 132 ? 30.96612 18.94884 70.07885 1.000 25.30661 132 TYR A N 1
ATOM 2204 C CA . TYR A 1 132 ? 30.93347 19.97780 71.10886 1.000 25.72794 132 TYR A CA 1
ATOM 2205 C C . TYR A 1 132 ? 29.60779 20.72612 71.16734 1.000 24.85061 132 TYR A C 1
ATOM 2206 O O . TYR A 1 132 ? 29.47114 21.64196 71.98571 1.000 26.62879 132 TYR A O 1
ATOM 2224 N N . TYR A 1 133 ? 28.61113 20.33459 70.36991 1.000 24.86074 133 TYR A N 1
ATOM 2225 C CA . TYR A 1 133 ? 27.35011 21.06954 70.34300 1.000 25.22237 133 TYR A CA 1
ATOM 2226 C C . TYR A 1 133 ? 26.65569 21.03094 71.69569 1.000 25.08452 133 TYR A C 1
ATOM 2227 O O . TYR A 1 133 ? 26.26371 22.07090 72.23791 1.000 24.89673 133 TYR A O 1
ATOM 2245 N N . GLN A 1 134 ? 26.47801 19.83646 72.25213 1.000 27.17436 134 GLN A N 1
ATOM 2246 C CA . GLN A 1 134 ? 25.69259 19.72112 73.47223 1.000 30.21260 134 GLN A CA 1
ATOM 2247 C C . GLN A 1 134 ? 26.32958 20.48338 74.62145 1.000 30.31707 134 GLN A C 1
ATOM 2248 O O . GLN A 1 134 ? 25.63653 21.17968 75.37630 1.000 30.38868 134 GLN A O 1
ATOM 2262 N N . GLU A 1 135 ? 27.64497 20.37475 74.78117 1.000 30.16094 135 GLU A N 1
ATOM 2263 C CA . GLU A 1 135 ? 28.23971 21.03576 75.93601 1.000 31.33000 135 GLU A CA 1
ATOM 2264 C C . GLU A 1 135 ? 28.18890 22.55477 75.83240 1.000 29.68957 135 GLU A C 1
ATOM 2265 O O . GLU A 1 135 ? 28.20148 23.22999 76.86696 1.000 32.07410 135 GLU A O 1
ATOM 2277 N N . ILE A 1 136 ? 28.11181 23.10973 74.62617 1.000 27.48122 136 ILE A N 1
ATOM 2278 C CA . ILE A 1 136 ? 27.89467 24.54332 74.48699 1.000 26.28508 136 ILE A CA 1
ATOM 2279 C C . ILE A 1 136 ? 26.44399 24.90140 74.79077 1.000 27.45860 136 ILE A C 1
ATOM 2280 O O . ILE A 1 136 ? 26.15264 25.67308 75.71506 1.000 29.35572 136 ILE A O 1
ATOM 2296 N N . TYR A 1 137 ? 25.50833 24.33421 74.03899 1.000 27.43387 137 TYR A N 1
ATOM 2297 C CA . TYR A 1 137 ? 24.14167 24.83514 74.07289 1.000 28.46361 137 TYR A CA 1
ATOM 2298 C C . TYR A 1 137 ? 23.31602 24.31920 75.24280 1.000 30.73673 137 TYR A C 1
ATOM 2299 O O . TYR A 1 137 ? 22.23868 24.86699 75.48612 1.000 34.24795 137 TYR A O 1
ATOM 2317 N N . ASN A 1 138 ? 23.77969 23.30826 75.97237 1.000 30.83336 138 ASN A N 1
ATOM 2318 C CA . ASN A 1 138 ? 23.09416 22.87313 77.18881 1.000 32.15661 138 ASN A CA 1
ATOM 2319 C C . ASN A 1 138 ? 23.53432 23.64987 78.42360 1.000 29.54536 138 ASN A C 1
ATOM 2320 O O . ASN A 1 138 ? 22.99020 23.42150 79.50740 1.000 30.50563 138 ASN A O 1
ATOM 2331 N N . ASP A 1 139 ? 24.48568 24.56096 78.28817 1.000 26.62416 139 ASP A N 1
ATOM 2332 C CA . ASP A 1 139 ? 25.07751 25.20748 79.44916 1.000 24.46054 139 ASP A CA 1
ATOM 2333 C C . ASP A 1 139 ? 24.17819 26.31756 79.96970 1.000 21.97247 139 ASP A C 1
ATOM 2334 O O . ASP A 1 139 ? 23.72103 27.16786 79.20225 1.000 22.07498 139 ASP A O 1
ATOM 2343 N N . ARG A 1 140 ? 23.96887 26.33282 81.29023 1.000 20.52622 140 ARG A N 1
ATOM 2344 C CA . ARG A 1 140 ? 23.05759 27.29415 81.89715 1.000 19.25024 140 ARG A CA 1
ATOM 2345 C C . ARG A 1 140 ? 23.47833 28.73643 81.64317 1.000 19.47879 140 ARG A C 1
ATOM 2346 O O . ARG A 1 140 ? 22.62581 29.63406 81.64883 1.000 22.58872 140 ARG A O 1
ATOM 2367 N N . ARG A 1 141 ? 24.76828 28.99075 81.40689 1.000 18.25264 141 ARG A N 1
ATOM 2368 C CA . ARG A 1 141 ? 25.17973 30.37529 81.20942 1.000 18.28677 141 ARG A CA 1
ATOM 2369 C C . ARG A 1 141 ? 24.49983 30.97497 79.98601 1.000 20.02890 141 ARG A C 1
ATOM 2370 O O . ARG A 1 141 ? 24.30399 32.19197 79.92950 1.000 23.61055 141 ARG A O 1
ATOM 2391 N N . TYR A 1 142 ? 24.10996 30.13467 79.01385 1.000 19.83307 142 TYR A N 1
ATOM 2392 C CA . TYR A 1 142 ? 23.44157 30.58656 77.79318 1.000 24.57738 142 TYR A CA 1
ATOM 2393 C C . TYR A 1 142 ? 21.92883 30.47609 77.86343 1.000 27.48413 142 TYR A C 1
ATOM 2394 O O . TYR A 1 142 ? 21.25880 30.78854 76.87508 1.000 28.95928 142 TYR A O 1
ATOM 2412 N N . LYS A 1 143 ? 21.37993 30.01426 78.98670 1.000 27.72422 143 LYS A N 1
ATOM 2413 C CA . LYS A 1 143 ? 19.94569 30.06225 79.22645 1.000 29.15909 143 LYS A CA 1
ATOM 2414 C C . LYS A 1 143 ? 19.51874 31.35015 79.90282 1.000 29.87666 143 LYS A C 1
ATOM 2415 O O . LYS A 1 143 ? 18.31811 31.64741 79.93350 1.000 32.33598 143 LYS A O 1
ATOM 2434 N N . VAL A 1 144 ? 20.46961 32.11473 80.43401 1.000 30.24071 144 VAL A N 1
ATOM 2435 C CA . VAL A 1 144 ? 20.19029 33.30884 81.21274 1.000 30.40478 144 VAL A CA 1
ATOM 2436 C C . VAL A 1 144 ? 20.82469 34.55694 80.59849 1.000 31.06700 144 VAL A C 1
ATOM 2437 O O . VAL A 1 144 ? 20.98033 35.56144 81.27545 1.000 32.43790 144 VAL A O 1
ATOM 2450 N N A CYS A 1 145 ? 21.16868 34.48817 79.30636 0.533 30.34958 145 CYS A N 1
ATOM 2451 N N B CYS A 1 145 ? 21.21247 34.52283 79.33273 0.467 30.99569 145 CYS A N 1
ATOM 2452 C CA A CYS A 1 145 ? 21.70210 35.60714 78.53995 0.533 28.92216 145 CYS A CA 1
ATOM 2453 C CA B CYS A 1 145 ? 21.75114 35.73605 78.74309 0.467 30.33781 145 CYS A CA 1
ATOM 2454 C C A CYS A 1 145 ? 20.58994 36.59139 78.18881 0.533 30.54432 145 CYS A C 1
ATOM 2455 C C B CYS A 1 145 ? 20.62774 36.52615 78.07037 0.467 30.71962 145 CYS A C 1
ATOM 2456 O O A CYS A 1 145 ? 19.40777 36.36646 78.46942 0.533 31.48708 145 CYS A O 1
ATOM 2457 O O B CYS A 1 145 ? 19.47201 36.09612 78.01402 0.467 30.76221 145 CYS A O 1
ATOM 2472 N N . ASP A 1 146 ? 20.97453 37.70447 77.55620 1.000 30.76020 146 ASP A N 1
ATOM 2473 C CA . ASP A 1 146 ? 19.99366 38.66764 77.06564 1.000 31.34769 146 ASP A CA 1
ATOM 2474 C C . ASP A 1 146 ? 19.40568 38.29129 75.71242 1.000 32.69311 146 ASP A C 1
ATOM 2475 O O . ASP A 1 146 ? 18.61370 39.06409 75.16325 1.000 35.75139 146 ASP A O 1
ATOM 2484 N N . VAL A 1 147 ? 19.76300 37.13046 75.17471 1.000 31.61285 147 VAL A N 1
ATOM 2485 C CA . VAL A 1 147 ? 19.18767 36.60067 73.94141 1.000 31.57702 147 VAL A CA 1
ATOM 2486 C C . VAL A 1 147 ? 18.75336 35.16809 74.23288 1.000 31.00592 147 VAL A C 1
ATOM 2487 O O . VAL A 1 147 ? 19.46707 34.44857 74.95094 1.000 32.33798 147 VAL A O 1
ATOM 2500 N N . PRO A 1 148 ? 17.60974 34.70999 73.71834 1.000 30.80091 148 PRO A N 1
ATOM 2501 C CA . PRO A 1 148 ? 17.19932 33.32330 73.96622 1.000 31.24790 148 PRO A CA 1
ATOM 2502 C C . PRO A 1 148 ? 18.21494 32.33941 73.41317 1.000 30.16061 148 PRO A C 1
ATOM 2503 O O . PRO A 1 148 ? 18.84645 32.57666 72.37993 1.000 30.37551 148 PRO A O 1
ATOM 2514 N N . LEU A 1 149 ? 18.34823 31.21329 74.11917 1.000 30.87071 149 LEU A N 1
ATOM 2515 C CA . LEU A 1 149 ? 19.24912 30.14879 73.68913 1.000 32.22155 149 LEU A CA 1
ATOM 2516 C C . LEU A 1 149 ? 19.09746 29.85794 72.19971 1.000 33.33583 149 LEU A C 1
ATOM 2517 O O . LEU A 1 149 ? 20.09430 29.71572 71.47899 1.000 32.40354 149 LEU A O 1
ATOM 2533 N N . ASP A 1 150 ? 17.85616 29.77827 71.71785 1.000 36.55008 150 ASP A N 1
ATOM 2534 C CA . ASP A 1 150 ? 17.61390 29.41589 70.32673 1.000 39.65834 150 ASP A CA 1
ATOM 2535 C C . ASP A 1 150 ? 18.08169 30.47949 69.33731 1.000 37.06396 150 ASP A C 1
ATOM 2536 O O . ASP A 1 150 ? 18.23767 30.16989 68.15309 1.000 37.36993 150 ASP A O 1
ATOM 2545 N N A GLN A 1 151 ? 18.31350 31.71221 69.78445 0.447 35.46805 151 GLN A N 1
ATOM 2546 N N B GLN A 1 151 ? 18.30268 31.71637 69.79091 0.553 35.50678 151 GLN A N 1
ATOM 2547 C CA A GLN A 1 151 ? 18.75543 32.78367 68.90199 0.447 33.91643 151 GLN A CA 1
ATOM 2548 C CA B GLN A 1 151 ? 18.74924 32.80053 68.92542 0.553 33.99315 151 GLN A CA 1
ATOM 2549 C C A GLN A 1 151 ? 20.25507 33.05473 68.99403 0.447 30.92878 151 GLN A C 1
ATOM 2550 C C B GLN A 1 151 ? 20.25600 33.04004 68.98394 0.553 30.94775 151 GLN A C 1
ATOM 2551 O O A GLN A 1 151 ? 20.75947 33.92303 68.27536 0.447 31.45428 151 GLN A O 1
ATOM 2552 O O B GLN A 1 151 ? 20.76641 33.86944 68.22379 0.553 31.41840 151 GLN A O 1
ATOM 2579 N N . LEU A 1 152 ? 20.98116 32.34558 69.85429 1.000 27.09857 152 LEU A N 1
ATOM 2580 C CA . LEU A 1 152 ? 22.42437 32.51692 69.90196 1.000 24.99862 152 LEU A CA 1
ATOM 2581 C C . LEU A 1 152 ? 23.06442 31.98356 68.61701 1.000 23.89375 152 LEU A C 1
ATOM 2582 O O . LEU A 1 152 ? 22.52647 31.07628 67.97450 1.000 24.02402 152 LEU A O 1
ATOM 2598 N N . PRO A 1 153 ? 24.22028 32.52331 68.22724 1.000 22.17199 153 PRO A N 1
ATOM 2599 C CA . PRO A 1 153 ? 24.82248 32.12303 66.94918 1.000 22.42084 153 PRO A CA 1
ATOM 2600 C C . PRO A 1 153 ? 25.23490 30.66185 66.94207 1.000 21.40470 153 PRO A C 1
ATOM 2601 O O . PRO A 1 153 ? 25.59553 30.08856 67.97313 1.000 21.68872 153 PRO A O 1
ATOM 2612 N N . ARG A 1 154 ? 25.18833 30.06627 65.74508 1.000 19.98721 154 ARG A N 1
ATOM 2613 C CA . ARG A 1 154 ? 25.81119 28.77929 65.46747 1.000 20.77293 154 ARG A CA 1
ATOM 2614 C C . ARG A 1 154 ? 27.10525 28.90869 64.65446 1.000 19.05621 154 ARG A C 1
ATOM 2615 O O . ARG A 1 154 ? 27.77047 27.89885 64.39670 1.000 20.09387 154 ARG A O 1
ATOM 2636 N N . SER A 1 155 ? 27.47068 30.12597 64.25423 1.000 18.14182 155 SER A N 1
ATOM 2637 C CA . SER A 1 155 ? 28.79490 30.50400 63.76142 1.000 18.22580 155 SER A CA 1
ATOM 2638 C C . SER A 1 155 ? 28.75124 32.00964 63.55644 1.000 16.46119 155 SER A C 1
ATOM 2639 O O . SER A 1 155 ? 27.67141 32.60626 63.50888 1.000 17.39832 155 SER A O 1
ATOM 2647 N N . GLU A 1 156 ? 29.92568 32.62234 63.45808 1.000 15.12508 156 GLU A N 1
ATOM 2648 C CA . GLU A 1 156 ? 30.02314 34.07695 63.35704 1.000 14.91997 156 GLU A CA 1
ATOM 2649 C C . GLU A 1 156 ? 31.17973 34.48585 62.45822 1.000 15.08296 156 GLU A C 1
ATOM 2650 O O . GLU A 1 156 ? 32.30415 34.01174 62.63815 1.000 16.09822 156 GLU A O 1
ATOM 2662 N N . SER A 1 157 ? 30.91297 35.40461 61.53154 1.000 15.09579 157 SER A N 1
ATOM 2663 C CA . SER A 1 157 ? 31.98416 36.19746 60.95196 1.000 14.97830 157 SER A CA 1
ATOM 2664 C C . SER A 1 157 ? 32.44935 37.22967 61.98412 1.000 15.00899 157 SER A C 1
ATOM 2665 O O . SER A 1 157 ? 31.79413 37.47203 63.00359 1.000 15.38471 157 SER A O 1
ATOM 2673 N N . LEU A 1 158 ? 33.58939 37.86430 61.70697 1.000 14.66853 158 LEU A N 1
ATOM 2674 C CA . LEU A 1 158 ? 34.02267 38.96216 62.56845 1.000 14.60590 158 LEU A CA 1
ATOM 2675 C C . LEU A 1 158 ? 33.00048 40.09397 62.58910 1.000 14.41445 158 LEU A C 1
ATOM 2676 O O . LEU A 1 158 ? 32.77813 40.72239 63.63481 1.000 14.86689 158 LEU A O 1
ATOM 2692 N N . LYS A 1 159 ? 32.35440 40.35024 61.45092 1.000 15.53832 159 LYS A N 1
ATOM 2693 C CA . LYS A 1 159 ? 31.27260 41.32395 61.40083 1.000 15.62053 159 LYS A CA 1
ATOM 2694 C C . LYS A 1 159 ? 30.15416 40.95391 62.36894 1.000 16.09029 159 LYS A C 1
ATOM 2695 O O . LYS A 1 159 ? 29.64033 41.81159 63.09238 1.000 16.32481 159 LYS A O 1
ATOM 2714 N N . ASP A 1 160 ? 29.76901 39.67784 62.40124 1.000 16.02136 160 ASP A N 1
ATOM 2715 C CA . ASP A 1 160 ? 28.76589 39.23417 63.36158 1.000 16.34510 160 ASP A CA 1
ATOM 2716 C C . ASP A 1 160 ? 29.23971 39.47453 64.79210 1.000 15.48824 160 ASP A C 1
ATOM 2717 O O . ASP A 1 160 ? 28.45135 39.87698 65.64835 1.000 16.21463 160 ASP A O 1
ATOM 2726 N N . VAL A 1 161 ? 30.51408 39.20182 65.07861 1.000 14.14750 161 VAL A N 1
ATOM 2727 C CA . VAL A 1 161 ? 31.03142 39.45289 66.42760 1.000 14.41861 161 VAL A CA 1
ATOM 2728 C C . VAL A 1 161 ? 30.85876 40.91891 66.79027 1.000 13.89660 161 VAL A C 1
ATOM 2729 O O . VAL A 1 161 ? 30.34339 41.25244 67.85642 1.000 14.79991 161 VAL A O 1
ATOM 2742 N N . LEU A 1 162 ? 31.28612 41.81620 65.90924 1.000 15.18347 162 LEU A N 1
ATOM 2743 C CA . LEU A 1 162 ? 31.14646 43.23412 66.19722 1.000 15.07723 162 LEU A CA 1
ATOM 2744 C C . LEU A 1 162 ? 29.68119 43.61737 66.39924 1.000 15.63433 162 LEU A C 1
ATOM 2745 O O . LEU A 1 162 ? 29.35878 44.42008 67.27741 1.000 16.44640 162 LEU A O 1
ATOM 2761 N N . GLU A 1 163 ? 28.77579 43.04489 65.61319 1.000 15.95409 163 GLU A N 1
ATOM 2762 C CA . GLU A 1 163 ? 27.37118 43.39831 65.75740 1.000 16.81170 163 GLU A CA 1
ATOM 2763 C C . GLU A 1 163 ? 26.81359 43.01677 67.12693 1.000 16.83136 163 GLU A C 1
ATOM 2764 O O . GLU A 1 163 ? 25.91542 43.69276 67.62365 1.000 18.58153 163 GLU A O 1
ATOM 2776 N N . ARG A 1 164 ? 27.31156 41.94891 67.75607 1.000 15.81305 164 ARG A N 1
ATOM 2777 C CA . ARG A 1 164 ? 26.83650 41.61786 69.10325 1.000 16.25626 164 ARG A CA 1
ATOM 2778 C C . ARG A 1 164 ? 27.69863 42.20309 70.21547 1.000 15.29640 164 ARG A C 1
ATOM 2779 O O . ARG A 1 164 ? 27.21260 42.33187 71.34019 1.000 15.97281 164 ARG A O 1
ATOM 2800 N N . LEU A 1 165 ? 28.93384 42.60475 69.91944 1.000 14.71044 165 LEU A N 1
ATOM 2801 C CA . LEU A 1 165 ? 29.82000 43.20825 70.91124 1.000 14.69002 165 LEU A CA 1
ATOM 2802 C C . LEU A 1 165 ? 29.63002 44.71880 71.03509 1.000 15.12449 165 LEU A C 1
ATOM 2803 O O . LEU A 1 165 ? 29.64308 45.26398 72.15307 1.000 16.38220 165 LEU A O 1
ATOM 2819 N N . LEU A 1 166 ? 29.44036 45.40094 69.90814 1.000 15.98578 166 LEU A N 1
ATOM 2820 C CA . LEU A 1 166 ? 29.34835 46.85756 69.91294 1.000 17.18215 166 LEU A CA 1
ATOM 2821 C C . LEU A 1 166 ? 28.25181 47.37003 70.83293 1.000 17.47395 166 LEU A C 1
ATOM 2822 O O . LEU A 1 166 ? 28.50298 48.35623 71.54571 1.000 18.63845 166 LEU A O 1
ATOM 2838 N N . PRO A 1 167 ? 27.04908 46.78560 70.87744 1.000 18.64412 167 PRO A N 1
ATOM 2839 C CA . PRO A 1 167 ? 26.04812 47.30246 71.82876 1.000 19.68251 167 PRO A CA 1
ATOM 2840 C C . PRO A 1 167 ? 26.50708 47.20899 73.27095 1.000 19.40449 167 PRO A C 1
ATOM 2841 O O . PRO A 1 167 ? 26.18716 48.08496 74.07822 1.000 20.92286 167 PRO A O 1
ATOM 2852 N N . TYR A 1 168 ? 27.23831 46.15313 73.62168 1.000 17.73776 168 TYR A N 1
ATOM 2853 C CA . TYR A 1 168 ? 27.75433 46.00754 74.97780 1.000 17.00360 168 TYR A CA 1
ATOM 2854 C C . TYR A 1 168 ? 28.81534 47.05957 75.27396 1.000 15.35317 168 TYR A C 1
ATOM 2855 O O . TYR A 1 168 ? 28.79477 47.69063 76.34106 1.000 16.69369 168 TYR A O 1
ATOM 2873 N N . TRP A 1 169 ? 29.73001 47.28965 74.32808 1.000 15.68517 169 TRP A N 1
ATOM 2874 C CA . TRP A 1 169 ? 30.67754 48.39027 74.46512 1.000 15.98707 169 TRP A CA 1
ATOM 2875 C C . TRP A 1 169 ? 29.94661 49.72290 74.64676 1.000 17.39515 169 TRP A C 1
ATOM 2876 O O . TRP A 1 169 ? 30.20372 50.46415 75.59780 1.000 18.23668 169 TRP A O 1
ATOM 2897 N N . ASN A 1 170 ? 29.02369 50.04905 73.74498 1.000 17.66966 170 ASN A N 1
ATOM 2898 C CA . ASN A 1 170 ? 28.40226 51.37278 73.79135 1.000 21.12193 170 ASN A CA 1
ATOM 2899 C C . ASN A 1 170 ? 27.57309 51.56314 75.05204 1.000 20.97561 170 ASN A C 1
ATOM 2900 O O . ASN A 1 170 ? 27.54944 52.65768 75.62230 1.000 22.37384 170 ASN A O 1
ATOM 2911 N N . GLU A 1 171 ? 26.86445 50.52773 75.48712 1.000 20.61988 171 GLU A N 1
ATOM 2912 C CA . GLU A 1 171 ? 25.85060 50.68432 76.51766 1.000 22.56526 171 GLU A CA 1
ATOM 2913 C C . GLU A 1 171 ? 26.36976 50.41097 77.91407 1.000 21.33603 171 GLU A C 1
ATOM 2914 O O . GLU A 1 171 ? 25.83437 50.97267 78.87468 1.000 23.14957 171 GLU A O 1
ATOM 2926 N N . ARG A 1 172 ? 27.39468 49.57175 78.05589 1.000 19.46165 172 ARG A N 1
ATOM 2927 C CA . ARG A 1 172 ? 27.88971 49.17161 79.36277 1.000 18.99548 172 ARG A CA 1
ATOM 2928 C C . ARG A 1 172 ? 29.31235 49.62132 79.64494 1.000 19.78372 172 ARG A C 1
ATOM 2929 O O . ARG A 1 172 ? 29.58228 50.09507 80.74665 1.000 23.77160 172 ARG A O 1
ATOM 2950 N N . ILE A 1 173 ? 30.23848 49.47835 78.70306 1.000 17.33060 173 ILE A N 1
ATOM 2951 C CA . ILE A 1 173 ? 31.64004 49.77783 78.98184 1.000 16.95430 173 ILE A CA 1
ATOM 2952 C C . ILE A 1 173 ? 31.95906 51.24720 78.73906 1.000 16.56551 173 ILE A C 1
ATOM 2953 O O . ILE A 1 173 ? 32.53329 51.92351 79.60226 1.000 17.10522 173 ILE A O 1
ATOM 2969 N N . ALA A 1 174 ? 31.59993 51.74834 77.55455 1.000 16.98696 174 ALA A N 1
ATOM 2970 C CA . ALA A 1 174 ? 31.94878 53.11537 77.17555 1.000 16.93738 174 ALA A CA 1
ATOM 2971 C C . ALA A 1 174 ? 31.43203 54.15998 78.15590 1.000 16.31897 174 ALA A C 1
ATOM 2972 O O . ALA A 1 174 ? 32.15813 55.13596 78.41499 1.000 18.17763 174 ALA A O 1
ATOM 2979 N N . PRO A 1 175 ? 30.22711 54.04733 78.71304 1.000 17.73929 175 PRO A N 1
ATOM 2980 C CA . PRO A 1 175 ? 29.81631 55.04972 79.70363 1.000 18.86661 175 PRO A CA 1
ATOM 2981 C C . PRO A 1 175 ? 30.73630 55.08743 80.90084 1.000 19.44165 175 PRO A C 1
ATOM 2982 O O . PRO A 1 175 ? 30.94127 56.16524 81.47386 1.000 21.77169 175 PRO A O 1
ATOM 2993 N N . GLU A 1 176 ? 31.29450 53.94490 81.30481 1.000 19.29992 176 GLU A N 1
ATOM 2994 C CA . GLU A 1 176 ? 32.22240 53.93557 82.42873 1.000 18.86433 176 GLU A CA 1
ATOM 2995 C C . GLU A 1 176 ? 33.52754 54.62083 82.06162 1.000 18.20071 176 GLU A C 1
ATOM 2996 O O . GLU A 1 176 ? 34.10047 55.35591 82.88046 1.000 20.14210 176 GLU A O 1
ATOM 3008 N N . VAL A 1 177 ? 33.97640 54.45191 80.81502 1.000 18.16887 177 VAL A N 1
ATOM 3009 C CA . VAL A 1 177 ? 35.13903 55.19636 80.35011 1.000 18.56554 177 VAL A CA 1
ATOM 3010 C C . VAL A 1 177 ? 34.86814 56.69785 80.40756 1.000 19.76975 177 VAL A C 1
ATOM 3011 O O . VAL A 1 177 ? 35.70718 57.47357 80.87759 1.000 22.09877 177 VAL A O 1
ATOM 3024 N N . LEU A 1 178 ? 33.68254 57.11990 79.96200 1.000 21.82302 178 LEU A N 1
ATOM 3025 C CA . LEU A 1 178 ? 33.32504 58.53422 79.97458 1.000 24.84370 178 LEU A CA 1
ATOM 3026 C C . LEU A 1 178 ? 33.11400 59.06346 81.38679 1.000 26.91431 178 LEU A C 1
ATOM 3027 O O . LEU A 1 178 ? 33.10567 60.28720 81.57931 1.000 30.85990 178 LEU A O 1
ATOM 3043 N N . ARG A 1 179 ? 32.89727 58.20109 82.37185 1.000 26.71741 179 ARG A N 1
ATOM 3044 C CA . ARG A 1 179 ? 32.86210 58.59945 83.77769 1.000 27.36311 179 ARG A CA 1
ATOM 3045 C C . ARG A 1 179 ? 34.25710 58.67836 84.39379 1.000 27.33772 179 ARG A C 1
ATOM 3046 O O . ARG A 1 179 ? 34.36563 58.95026 85.59421 1.000 29.70621 179 ARG A O 1
ATOM 3067 N N . GLY A 1 180 ? 35.31849 58.48655 83.61024 1.000 26.07423 180 GLY A N 1
ATOM 3068 C CA . GLY A 1 180 ? 36.68178 58.54579 84.09030 1.000 25.54815 180 GLY A CA 1
ATOM 3069 C C . GLY A 1 180 ? 37.16776 57.30585 84.80921 1.000 23.50597 180 GLY A C 1
ATOM 3070 O O . GLY A 1 180 ? 38.21181 57.36017 85.47704 1.000 25.16631 180 GLY A O 1
ATOM 3074 N N . LYS A 1 181 ? 36.44887 56.18905 84.70830 1.000 20.80650 181 LYS A N 1
ATOM 3075 C CA . LYS A 1 181 ? 36.84782 54.97372 85.39283 1.000 18.44858 181 LYS A CA 1
ATOM 3076 C C . LYS A 1 181 ? 37.97561 54.27720 84.64265 1.000 17.57022 181 LYS A C 1
ATOM 3077 O O . LYS A 1 181 ? 38.11413 54.39854 83.41871 1.000 19.00059 181 LYS A O 1
ATOM 3096 N N . THR A 1 182 ? 38.78342 53.54126 85.39663 1.000 16.56781 182 THR A N 1
ATOM 3097 C CA . THR A 1 182 ? 39.87534 52.73719 84.85915 1.000 16.97643 182 THR A CA 1
ATOM 3098 C C . THR A 1 182 ? 39.38888 51.30494 84.66178 1.000 16.22484 182 THR A C 1
ATOM 3099 O O . THR A 1 182 ? 39.04599 50.62136 85.63222 1.000 16.13357 182 THR A O 1
ATOM 3110 N N . ILE A 1 183 ? 39.35778 50.86911 83.40591 1.000 16.65025 183 ILE A N 1
ATOM 3111 C CA . ILE A 1 183 ? 38.68540 49.63952 82.98819 1.000 16.06364 183 ILE A CA 1
ATOM 3112 C C . ILE A 1 183 ? 39.68707 48.62475 82.44429 1.000 15.20974 183 ILE A C 1
ATOM 3113 O O . ILE A 1 183 ? 40.61062 48.97308 81.69879 1.000 16.04944 183 ILE A O 1
ATOM 3129 N N . LEU A 1 184 ? 39.47277 47.36584 82.81544 1.000 14.76143 184 LEU A N 1
ATOM 3130 C CA . LEU A 1 184 ? 40.13583 46.21110 82.21698 1.000 15.01592 184 LEU A CA 1
ATOM 3131 C C . LEU A 1 184 ? 39.11314 45.39834 81.43173 1.000 14.13376 184 LEU A C 1
ATOM 3132 O O . LEU A 1 184 ? 38.04919 45.06364 81.95725 1.000 14.84086 184 LEU A O 1
ATOM 3148 N N . ILE A 1 185 ? 39.43457 45.08036 80.18047 1.000 13.75141 185 ILE A N 1
ATOM 3149 C CA . ILE A 1 185 ? 38.65597 44.13412 79.38115 1.000 13.52004 185 ILE A CA 1
ATOM 3150 C C . ILE A 1 185 ? 39.50071 42.87983 79.20184 1.000 13.01584 185 ILE A C 1
ATOM 3151 O O . ILE A 1 185 ? 40.55784 42.91658 78.56073 1.000 14.56878 185 ILE A O 1
ATOM 3167 N N . SER A 1 186 ? 39.03325 41.77019 79.77255 1.000 12.59680 186 SER A N 1
ATOM 3168 C CA . SER A 1 186 ? 39.66372 40.46266 79.63604 1.000 13.16948 186 SER A CA 1
ATOM 3169 C C . SER A 1 186 ? 38.82913 39.67596 78.63513 1.000 12.98686 186 SER A C 1
ATOM 3170 O O . SER A 1 186 ? 37.75524 39.16754 78.96908 1.000 14.47020 186 SER A O 1
ATOM 3178 N N . ALA A 1 187 ? 39.31448 39.61142 77.39805 1.000 14.20462 187 ALA A N 1
ATOM 3179 C CA . ALA A 1 187 ? 38.51582 39.03431 76.32504 1.000 15.50440 187 ALA A CA 1
ATOM 3180 C C . ALA A 1 187 ? 39.31644 38.00605 75.53361 1.000 14.05173 187 ALA A C 1
ATOM 3181 O O . ALA A 1 187 ? 40.13218 37.27803 76.10760 1.000 15.27295 187 ALA A O 1
ATOM 3188 N N . HIS A 1 188 ? 39.07254 37.91617 74.22832 1.000 13.21532 188 HIS A N 1
ATOM 3189 C CA . HIS A 1 188 ? 39.58171 36.83287 73.40451 1.000 12.49062 188 HIS A CA 1
ATOM 3190 C C . HIS A 1 188 ? 40.15948 37.42719 72.13041 1.000 13.11252 188 HIS A C 1
ATOM 3191 O O . HIS A 1 188 ? 40.01708 38.62387 71.85368 1.000 14.98338 188 HIS A O 1
ATOM 3205 N N . GLY A 1 189 ? 40.81106 36.59285 71.32909 1.000 13.77503 189 GLY A N 1
ATOM 3206 C CA . GLY A 1 189 ? 41.48048 37.11745 70.14854 1.000 14.97006 189 GLY A CA 1
ATOM 3207 C C . GLY A 1 189 ? 40.54588 37.85584 69.20868 1.000 14.82566 189 GLY A C 1
ATOM 3208 O O . GLY A 1 189 ? 40.79693 39.00685 68.82895 1.000 16.24217 189 GLY A O 1
ATOM 3212 N N . ASN A 1 190 ? 39.45201 37.21916 68.81700 1.000 14.45462 190 ASN A N 1
ATOM 3213 C CA . ASN A 1 190 ? 38.63004 37.83774 67.78603 1.000 14.11802 190 ASN A CA 1
ATOM 3214 C C . ASN A 1 190 ? 37.64038 38.84686 68.34319 1.000 14.43298 190 ASN A C 1
ATOM 3215 O O . ASN A 1 190 ? 37.30723 39.81908 67.65283 1.000 14.86032 190 ASN A O 1
ATOM 3226 N N . SER A 1 191 ? 37.18723 38.68707 69.58814 1.000 14.62348 191 SER A N 1
ATOM 3227 C CA . SER A 1 191 ? 36.37958 39.75150 70.16736 1.000 14.45951 191 SER A CA 1
ATOM 3228 C C . SER A 1 191 ? 37.21485 41.00951 70.36547 1.000 14.25477 191 SER A C 1
ATOM 3229 O O . SER A 1 191 ? 36.72819 42.12382 70.11660 1.000 14.80804 191 SER A O 1
ATOM 3237 N N . SER A 1 192 ? 38.48613 40.85070 70.74402 1.000 14.22051 192 SER A N 1
ATOM 3238 C CA . SER A 1 192 ? 39.37448 42.00003 70.84582 1.000 13.60929 192 SER A CA 1
ATOM 3239 C C . SER A 1 192 ? 39.61527 42.62883 69.48361 1.000 13.31308 192 SER A C 1
ATOM 3240 O O . SER A 1 192 ? 39.59566 43.85003 69.35878 1.000 14.61122 192 SER A O 1
ATOM 3248 N N . ARG A 1 193 ? 39.84364 41.81722 68.45324 1.000 13.88324 193 ARG A N 1
ATOM 3249 C CA . ARG A 1 193 ? 40.04749 42.37344 67.11720 1.000 13.76696 193 ARG A CA 1
ATOM 3250 C C . ARG A 1 193 ? 38.82165 43.14805 66.64529 1.000 14.18008 193 ARG A C 1
ATOM 3251 O O . ARG A 1 193 ? 38.95648 44.18700 65.99074 1.000 15.18570 193 ARG A O 1
ATOM 3272 N N . ALA A 1 194 ? 37.61938 42.64751 66.93974 1.000 13.87003 194 ALA A N 1
ATOM 3273 C CA . ALA A 1 194 ? 36.40312 43.35607 66.55405 1.000 14.55284 194 ALA A CA 1
ATOM 3274 C C . ALA A 1 194 ? 36.34326 44.73245 67.20008 1.000 14.80156 194 ALA A C 1
ATOM 3275 O O . ALA A 1 194 ? 36.01654 45.72583 66.54294 1.000 15.58338 194 ALA A O 1
ATOM 3282 N N . LEU A 1 195 ? 36.62944 44.80090 68.49966 1.000 15.25397 195 LEU A N 1
ATOM 3283 C CA . LEU A 1 195 ? 36.57601 46.08728 69.18523 1.000 15.35562 195 LEU A CA 1
ATOM 3284 C C . LEU A 1 195 ? 37.64138 47.03086 68.64710 1.000 15.31329 195 LEU A C 1
ATOM 3285 O O . LEU A 1 195 ? 37.37292 48.22099 68.44346 1.000 16.18280 195 LEU A O 1
ATOM 3301 N N . LEU A 1 196 ? 38.85006 46.53053 68.40509 1.000 15.23117 196 LEU A N 1
ATOM 3302 C CA . LEU A 1 196 ? 39.89046 47.37079 67.82618 1.000 15.84445 196 LEU A CA 1
ATOM 3303 C C . LEU A 1 196 ? 39.48787 47.88471 66.45427 1.000 16.17056 196 LEU A C 1
ATOM 3304 O O . LEU A 1 196 ? 39.76273 49.03855 66.10734 1.000 16.83584 196 LEU A O 1
ATOM 3320 N N . LYS A 1 197 ? 38.86563 47.03499 65.63940 1.000 15.72395 197 LYS A N 1
ATOM 3321 C CA . LYS A 1 197 ? 38.45535 47.48112 64.31668 1.000 16.84919 197 LYS A CA 1
ATOM 3322 C C . LYS A 1 197 ? 37.55868 48.69811 64.44101 1.000 16.99254 197 LYS A C 1
ATOM 3323 O O . LYS A 1 197 ? 37.72111 49.69552 63.72218 1.000 18.09983 197 LYS A O 1
ATOM 3342 N N . HIS A 1 198 ? 36.60059 48.62668 65.35835 1.000 16.46180 198 HIS A N 1
ATOM 3343 C CA . HIS A 1 198 ? 35.68405 49.72738 65.58271 1.000 17.07772 198 HIS A CA 1
ATOM 3344 C C . HIS A 1 198 ? 36.40983 50.95823 66.11511 1.000 17.23027 198 HIS A C 1
ATOM 3345 O O . HIS A 1 198 ? 36.25310 52.05985 65.58525 1.000 19.33904 198 HIS A O 1
ATOM 3359 N N . LEU A 1 199 ? 37.20483 50.79637 67.16771 1.000 17.26210 199 LEU A N 1
ATOM 3360 C CA . LEU A 1 199 ? 37.78002 51.96459 67.83135 1.000 18.33274 199 LEU A CA 1
ATOM 3361 C C . LEU A 1 199 ? 38.82656 52.66204 66.97467 1.000 18.64640 199 LEU A C 1
ATOM 3362 O O . LEU A 1 199 ? 38.96009 53.88104 67.05736 1.000 19.33074 199 LEU A O 1
ATOM 3378 N N . GLU A 1 200 ? 39.57795 51.91657 66.16199 1.000 18.76118 200 GLU A N 1
ATOM 3379 C CA . GLU A 1 200 ? 40.60334 52.49016 65.29931 1.000 19.02676 200 GLU A CA 1
ATOM 3380 C C . GLU A 1 200 ? 40.10515 52.80917 63.89664 1.000 19.34155 200 GLU A C 1
ATOM 3381 O O . GLU A 1 200 ? 40.85708 53.39122 63.10777 1.000 22.78916 200 GLU A O 1
ATOM 3393 N N . GLY A 1 201 ? 38.87239 52.45238 63.56037 1.000 19.17938 201 GLY A N 1
ATOM 3394 C CA . GLY A 1 201 ? 38.39227 52.70511 62.21069 1.000 20.68702 201 GLY A CA 1
ATOM 3395 C C . GLY A 1 201 ? 39.14852 51.92240 61.16432 1.000 21.74231 201 GLY A C 1
ATOM 3396 O O . GLY A 1 201 ? 39.37803 52.41934 60.05616 1.000 23.76394 201 GLY A O 1
ATOM 3400 N N . ILE A 1 202 ? 39.53586 50.68936 61.48713 1.000 20.85420 202 ILE A N 1
ATOM 3401 C CA . ILE A 1 202 ? 40.24118 49.85624 60.52087 1.000 20.35536 202 ILE A CA 1
ATOM 3402 C C . ILE A 1 202 ? 39.25114 49.37146 59.46815 1.000 20.39513 202 ILE A C 1
ATOM 3403 O O . ILE A 1 202 ? 38.11861 48.98975 59.78789 1.000 20.66720 202 ILE A O 1
ATOM 3419 N N . SER A 1 203 ? 39.66199 49.40172 58.19823 1.000 21.71877 203 SER A N 1
ATOM 3420 C CA . SER A 1 203 ? 38.75240 49.03533 57.12281 1.000 22.56027 203 SER A CA 1
ATOM 3421 C C . SER A 1 203 ? 38.44870 47.53731 57.12430 1.000 22.39016 203 SER A C 1
ATOM 3422 O O . SER A 1 203 ? 39.16629 46.71713 57.72237 1.000 21.22480 203 SER A O 1
ATOM 3430 N N . ASP A 1 204 ? 37.34752 47.18805 56.44434 1.000 23.70340 204 ASP A N 1
ATOM 3431 C CA . ASP A 1 204 ? 36.97596 45.78536 56.32723 1.000 25.14139 204 ASP A CA 1
ATOM 3432 C C . ASP A 1 204 ? 38.11619 44.98348 55.71643 1.000 25.02554 204 ASP A C 1
ATOM 3433 O O . ASP A 1 204 ? 38.37658 43.85087 56.13106 1.000 25.73470 204 ASP A O 1
ATOM 3442 N N . GLU A 1 205 ? 38.83242 45.57031 54.75217 1.000 26.27300 205 GLU A N 1
ATOM 3443 C CA . GLU A 1 205 ? 39.93827 44.86183 54.12118 1.000 28.81877 205 GLU A CA 1
ATOM 3444 C C . GLU A 1 205 ? 41.15235 44.74410 55.04449 1.000 27.91396 205 GLU A C 1
ATOM 3445 O O . GLU A 1 205 ? 41.76037 43.67236 55.12769 1.000 31.04248 205 GLU A O 1
ATOM 3457 N N . ASP A 1 206 ? 41.51368 45.81432 55.76493 1.000 25.05526 206 ASP A N 1
ATOM 3458 C CA . ASP A 1 206 ? 42.76560 45.82565 56.52284 1.000 25.08457 206 ASP A CA 1
ATOM 3459 C C . ASP A 1 206 ? 42.70891 45.00125 57.81054 1.000 22.90601 206 ASP A C 1
ATOM 3460 O O . ASP A 1 206 ? 43.76037 44.60985 58.32655 1.000 23.23093 206 ASP A O 1
ATOM 3469 N N . ILE A 1 207 ? 41.52428 44.74557 58.36191 1.000 19.78914 207 ILE A N 1
ATOM 3470 C CA . ILE A 1 207 ? 41.47609 43.99387 59.61608 1.000 18.50174 207 ILE A CA 1
ATOM 3471 C C . ILE A 1 207 ? 42.04833 42.58598 59.46794 1.000 17.01823 207 ILE A C 1
ATOM 3472 O O . ILE A 1 207 ? 42.49152 41.99396 60.46170 1.000 17.31820 207 ILE A O 1
ATOM 3488 N N . ILE A 1 208 ? 42.04888 42.03097 58.25209 1.000 18.00148 208 ILE A N 1
ATOM 3489 C CA . ILE A 1 208 ? 42.58139 40.69474 58.01259 1.000 17.71449 208 ILE A CA 1
ATOM 3490 C C . ILE A 1 208 ? 44.05215 40.57861 58.39299 1.000 18.84294 208 ILE A C 1
ATOM 3491 O O . ILE A 1 208 ? 44.54047 39.46677 58.64412 1.000 20.43984 208 ILE A O 1
ATOM 3507 N N . ASN A 1 209 ? 44.77749 41.69137 58.43492 1.000 19.11124 209 ASN A N 1
ATOM 3508 C CA . ASN A 1 209 ? 46.20023 41.66874 58.73126 1.000 21.10699 209 ASN A CA 1
ATOM 3509 C C . ASN A 1 209 ? 46.52109 41.85587 60.20493 1.000 19.83760 209 ASN A C 1
ATOM 3510 O O . ASN A 1 209 ? 47.70008 41.86843 60.55712 1.000 22.94727 209 ASN A O 1
ATOM 3521 N N . ILE A 1 210 ? 45.51730 41.98280 61.06718 1.000 18.19834 210 ILE A N 1
ATOM 3522 C CA . ILE A 1 210 ? 45.72704 42.20014 62.49597 1.000 18.21232 210 ILE A CA 1
ATOM 3523 C C . ILE A 1 210 ? 45.61380 40.85723 63.21207 1.000 16.59640 210 ILE A C 1
ATOM 3524 O O . ILE A 1 210 ? 44.56487 40.20505 63.15512 1.000 16.98623 210 ILE A O 1
ATOM 3540 N N . THR A 1 211 ? 46.68412 40.45682 63.89570 1.000 16.43251 211 THR A N 1
ATOM 3541 C CA . THR A 1 211 ? 46.70029 39.28806 64.77252 1.000 16.92658 211 THR A CA 1
ATOM 3542 C C . THR A 1 211 ? 47.18621 39.73266 66.14521 1.000 16.93407 211 THR A C 1
ATOM 3543 O O . THR A 1 211 ? 48.13896 40.51166 66.24508 1.000 18.92160 211 THR A O 1
ATOM 3554 N N . LEU A 1 212 ? 46.51664 39.25142 67.21343 1.000 15.86136 212 LEU A N 1
ATOM 3555 C CA . LEU A 1 212 ? 46.87926 39.64146 68.56689 1.000 16.81747 212 LEU A CA 1
ATOM 3556 C C . LEU A 1 212 ? 47.58100 38.49295 69.28520 1.000 17.04752 212 LEU A C 1
ATOM 3557 O O . LEU A 1 212 ? 47.14341 37.34520 69.19265 1.000 18.40287 212 LEU A O 1
ATOM 3573 N N . PRO A 1 213 ? 48.66222 38.77781 69.99827 1.000 17.31837 213 PRO A N 1
ATOM 3574 C CA . PRO A 1 213 ? 49.34379 37.74882 70.78521 1.000 19.62577 213 PRO A CA 1
ATOM 3575 C C . PRO A 1 213 ? 48.59318 37.47586 72.08325 1.000 17.68005 213 PRO A C 1
ATOM 3576 O O . PRO A 1 213 ? 47.86934 38.32804 72.59823 1.000 18.05706 213 PRO A O 1
ATOM 3587 N N . THR A 1 214 ? 48.76247 36.26496 72.60862 1.000 19.11670 214 THR A N 1
ATOM 3588 C CA . THR A 1 214 ? 48.10348 35.90659 73.86289 1.000 18.10511 214 THR A CA 1
ATOM 3589 C C . THR A 1 214 ? 48.80432 36.54073 75.06229 1.000 16.84910 214 THR A C 1
ATOM 3590 O O . THR A 1 214 ? 50.03246 36.67952 75.09745 1.000 17.76195 214 THR A O 1
ATOM 3601 N N . GLY A 1 215 ? 48.01348 36.89104 76.07161 1.000 16.76789 215 GLY A N 1
ATOM 3602 C CA . GLY A 1 215 ? 48.59437 37.28938 77.34670 1.000 18.04552 215 GLY A CA 1
ATOM 3603 C C . GLY A 1 215 ? 49.46163 38.52491 77.30037 1.000 17.92227 215 GLY A C 1
ATOM 3604 O O . GLY A 1 215 ? 50.47400 38.59321 78.00797 1.000 20.24148 215 GLY A O 1
ATOM 3608 N N . VAL A 1 216 ? 49.08259 39.51276 76.49140 1.000 16.54293 216 VAL A N 1
ATOM 3609 C CA . VAL A 1 216 ? 49.84669 40.73936 76.33268 1.000 16.65549 216 VAL A CA 1
ATOM 3610 C C . VAL A 1 216 ? 48.90503 41.92768 76.49931 1.000 16.74419 216 VAL A C 1
ATOM 3611 O O . VAL A 1 216 ? 47.95502 42.07486 75.72735 1.000 18.36155 216 VAL A O 1
ATOM 3624 N N . PRO A 1 217 ? 49.12914 42.82193 77.46128 1.000 16.14760 217 PRO A N 1
ATOM 3625 C CA . PRO A 1 217 ? 48.21283 43.95691 77.61181 1.000 16.12202 217 PRO A CA 1
ATOM 3626 C C . PRO A 1 217 ? 48.29391 44.90713 76.43160 1.000 16.42019 217 PRO A C 1
ATOM 3627 O O . PRO A 1 217 ? 49.37683 45.23841 75.95196 1.000 16.60530 217 PRO A O 1
ATOM 3638 N N . ILE A 1 218 ? 47.12860 45.37301 76.01873 1.000 15.80953 218 ILE A N 1
ATOM 3639 C CA . ILE A 1 218 ? 46.97677 46.44960 75.04801 1.000 19.60302 218 ILE A CA 1
ATOM 3640 C C . ILE A 1 218 ? 46.48567 47.66851 75.81391 1.000 19.87937 218 ILE A C 1
ATOM 3641 O O . ILE A 1 218 ? 45.37888 47.64764 76.35026 1.000 18.75401 218 ILE A O 1
ATOM 3657 N N . LEU A 1 219 ? 47.30765 48.71894 75.90195 1.000 22.99548 219 LEU A N 1
ATOM 3658 C CA . LEU A 1 219 ? 46.91014 49.96327 76.57291 1.000 25.17521 219 LEU A CA 1
ATOM 3659 C C . LEU A 1 219 ? 46.35001 50.91327 75.52182 1.000 25.94851 219 LEU A C 1
ATOM 3660 O O . LEU A 1 219 ? 47.10431 51.62981 74.85264 1.000 27.70291 219 LEU A O 1
ATOM 3676 N N . LEU A 1 220 ? 45.01821 50.95967 75.43783 1.000 22.54250 220 LEU A N 1
ATOM 3677 C CA . LEU A 1 220 ? 44.29781 51.72350 74.42790 1.000 23.19344 220 LEU A CA 1
ATOM 3678 C C . LEU A 1 220 ? 44.14279 53.16779 74.85970 1.000 21.18757 220 LEU A C 1
ATOM 3679 O O . LEU A 1 220 ? 43.81402 53.43990 76.00947 1.000 24.14957 220 LEU A O 1
ATOM 3695 N N . GLU A 1 221 ? 44.32084 54.09616 73.92474 1.000 20.86381 221 GLU A N 1
ATOM 3696 C CA . GLU A 1 221 ? 44.19613 55.51705 74.21149 1.000 24.16931 221 GLU A CA 1
ATOM 3697 C C . GLU A 1 221 ? 43.09533 56.09540 73.32675 1.000 23.59717 221 GLU A C 1
ATOM 3698 O O . GLU A 1 221 ? 43.17461 56.01388 72.09549 1.000 24.46737 221 GLU A O 1
ATOM 3710 N N . LEU A 1 222 ? 42.05921 56.65742 73.95442 1.000 22.10207 222 LEU A N 1
ATOM 3711 C CA . LEU A 1 222 ? 40.86560 57.12692 73.26418 1.000 22.80902 222 LEU A CA 1
ATOM 3712 C C . LEU A 1 222 ? 40.69663 58.62670 73.46133 1.000 23.42926 222 LEU A C 1
ATOM 3713 O O . LEU A 1 222 ? 41.08589 59.18499 74.48850 1.000 24.83247 222 LEU A O 1
ATOM 3729 N N . ASP A 1 223 ? 40.10145 59.26440 72.46055 1.000 24.68104 223 ASP A N 1
ATOM 3730 C CA . ASP A 1 223 ? 39.86161 60.69884 72.52527 1.000 26.04202 223 ASP A CA 1
ATOM 3731 C C . ASP A 1 223 ? 38.49096 60.97584 73.14116 1.000 27.69085 223 ASP A C 1
ATOM 3732 O O . ASP A 1 223 ? 37.79171 60.07686 73.61657 1.000 27.93696 223 ASP A O 1
ATOM 3741 N N . GLU A 1 224 ? 38.10033 62.25587 73.14608 1.000 31.02556 224 GLU A N 1
ATOM 3742 C CA . GLU A 1 224 ? 36.83376 62.66390 73.73942 1.000 33.24464 224 GLU A CA 1
ATOM 3743 C C . GLU A 1 224 ? 35.62533 62.04000 73.05364 1.000 32.03716 224 GLU A C 1
ATOM 3744 O O . GLU A 1 224 ? 34.54874 61.99337 73.65373 1.000 35.01024 224 GLU A O 1
ATOM 3756 N N . ASN A 1 225 ? 35.76582 61.55786 71.82075 1.000 29.42195 225 ASN A N 1
ATOM 3757 C CA . ASN A 1 225 ? 34.68087 60.87786 71.12640 1.000 27.45154 225 ASN A CA 1
ATOM 3758 C C . ASN A 1 225 ? 34.78515 59.36402 71.21612 1.000 27.07592 225 ASN A C 1
ATOM 3759 O O . ASN A 1 225 ? 34.10686 58.66176 70.46121 1.000 27.68296 225 ASN A O 1
ATOM 3770 N N . LEU A 1 226 ? 35.63892 58.86361 72.09916 1.000 26.43271 226 LEU A N 1
ATOM 3771 C CA . LEU A 1 226 ? 35.80135 57.42794 72.31892 1.000 25.83092 226 LEU A CA 1
ATOM 3772 C C . LEU A 1 226 ? 36.33274 56.71423 71.08842 1.000 27.27746 226 LEU A C 1
ATOM 3773 O O . LEU A 1 226 ? 35.99120 55.55565 70.84260 1.000 29.07045 226 LEU A O 1
ATOM 3789 N N . ARG A 1 227 ? 37.18723 57.37433 70.31922 1.000 25.57024 227 ARG A N 1
ATOM 3790 C CA . ARG A 1 227 ? 37.86656 56.73611 69.20780 1.000 26.43293 227 ARG A CA 1
ATOM 3791 C C . ARG A 1 227 ? 39.36815 56.75887 69.44881 1.000 23.36327 227 ARG A C 1
ATOM 3792 O O . ARG A 1 227 ? 39.88411 57.62589 70.14869 1.000 24.17849 227 ARG A O 1
ATOM 3813 N N . ALA A 1 228 ? 40.06401 55.76096 68.90918 1.000 22.85622 228 ALA A N 1
ATOM 3814 C CA . ALA A 1 228 ? 41.48270 55.61810 69.19745 1.000 23.32659 228 ALA A CA 1
ATOM 3815 C C . ALA A 1 228 ? 42.26990 56.80068 68.65298 1.000 25.58811 228 ALA A C 1
ATOM 3816 O O . ALA A 1 228 ? 41.99024 57.30373 67.55964 1.000 27.85500 228 ALA A O 1
ATOM 3823 N N . VAL A 1 229 ? 43.28005 57.21995 69.41913 1.000 28.53372 229 VAL A N 1
ATOM 3824 C CA . VAL A 1 229 ? 44.18050 58.29259 68.99649 1.000 32.16200 229 VAL A CA 1
ATOM 3825 C C . VAL A 1 229 ? 45.21687 57.79819 67.98540 1.000 34.64362 229 VAL A C 1
ATOM 3826 O O . VAL A 1 229 ? 45.71324 58.58534 67.17127 1.000 37.39967 229 VAL A O 1
ATOM 3839 N N . GLY A 1 230 ? 45.57588 56.51593 68.03178 1.000 34.28121 230 GLY A N 1
ATOM 3840 C CA . GLY A 1 230 ? 46.54613 55.93096 67.13200 1.000 33.77418 230 GLY A CA 1
ATOM 3841 C C . GLY A 1 230 ? 46.46019 54.41104 67.16803 1.000 33.28502 230 GLY A C 1
ATOM 3842 O O . GLY A 1 230 ? 45.60951 53.84064 67.85792 1.000 34.05933 230 GLY A O 1
ATOM 3846 N N . PRO A 1 231 ? 47.32755 53.72088 66.42167 1.000 32.95973 231 PRO A N 1
ATOM 3847 C CA . PRO A 1 231 ? 47.25959 52.25086 66.38833 1.000 33.19735 231 PRO A CA 1
ATOM 3848 C C . PRO A 1 231 ? 47.56671 51.64672 67.75247 1.000 32.32114 231 PRO A C 1
ATOM 3849 O O . PRO A 1 231 ? 48.37844 52.16758 68.52355 1.000 34.94376 231 PRO A O 1
ATOM 3860 N N . HIS A 1 232 ? 46.90813 50.52733 68.05302 1.000 30.43897 232 HIS A N 1
ATOM 3861 C CA . HIS A 1 232 ? 47.09663 49.90065 69.35595 1.000 27.08928 232 HIS A CA 1
ATOM 3862 C C . HIS A 1 232 ? 48.55711 49.52792 69.56769 1.000 27.37334 232 HIS A C 1
ATOM 3863 O O . HIS A 1 232 ? 49.28042 49.18184 68.63253 1.000 30.30851 232 HIS A O 1
ATOM 3877 N N . GLN A 1 233 ? 48.98379 49.57658 70.82147 1.000 25.18685 233 GLN A N 1
ATOM 3878 C CA . GLN A 1 233 ? 50.33422 49.18628 71.18165 1.000 23.78695 233 GLN A CA 1
ATOM 3879 C C . GLN A 1 233 ? 50.28897 48.14739 72.29349 1.000 19.98544 233 GLN A C 1
ATOM 3880 O O . GLN A 1 233 ? 49.35380 48.09014 73.09073 1.000 22.04884 233 GLN A O 1
ATOM 3894 N N . PHE A 1 234 ? 51.32214 47.33729 72.33163 1.000 17.89561 234 PHE A N 1
ATOM 3895 C CA . PHE A 1 234 ? 51.43370 46.21942 73.24784 1.000 16.72711 234 PHE A CA 1
ATOM 3896 C C . PHE A 1 234 ? 52.46891 46.53723 74.31299 1.000 18.61686 234 PHE A C 1
ATOM 3897 O O . PHE A 1 234 ? 53.54120 47.06242 74.00787 1.000 19.43232 234 PHE A O 1
ATOM 3914 N N . LEU A 1 235 ? 52.14819 46.22162 75.56562 1.000 17.15899 235 LEU A N 1
ATOM 3915 C CA . LEU A 1 235 ? 53.11568 46.34820 76.65350 1.000 18.92447 235 LEU A CA 1
ATOM 3916 C C . LEU A 1 235 ? 53.97572 45.09771 76.70794 1.000 19.55861 235 LEU A C 1
ATOM 3917 O O . LEU A 1 235 ? 53.45398 43.99421 76.88441 1.000 20.80301 235 LEU A O 1
ATOM 3933 N N . GLY A 1 236 ? 55.27380 45.26529 76.61132 1.000 20.75013 236 GLY A N 1
ATOM 3934 C CA . GLY A 1 236 ? 56.21732 44.18057 76.75764 1.000 22.50641 236 GLY A CA 1
ATOM 3935 C C . GLY A 1 236 ? 57.33997 44.31308 75.75735 1.000 24.12202 236 GLY A C 1
ATOM 3936 O O . GLY A 1 236 ? 57.51899 45.35144 75.12526 1.000 24.54584 236 GLY A O 1
ATOM 3940 N N . ASP A 1 237 ? 58.10756 43.23392 75.61940 1.000 26.20406 237 ASP A N 1
ATOM 3941 C CA . ASP A 1 237 ? 59.25802 43.21713 74.72538 1.000 28.68865 237 ASP A CA 1
ATOM 3942 C C . ASP A 1 237 ? 58.76539 43.04729 73.29049 1.000 27.04275 237 ASP A C 1
ATOM 3943 O O . ASP A 1 237 ? 58.13426 42.03840 72.95360 1.000 26.88259 237 ASP A O 1
ATOM 3952 N N . GLN A 1 238 ? 59.04395 44.03762 72.44422 1.000 26.35801 238 GLN A N 1
ATOM 3953 C CA . GLN A 1 238 ? 58.42386 44.06415 71.12398 1.000 27.62267 238 GLN A CA 1
ATOM 3954 C C . GLN A 1 238 ? 58.90442 42.91925 70.24010 1.000 26.38742 238 GLN A C 1
ATOM 3955 O O . GLN A 1 238 ? 58.12927 42.39980 69.43602 1.000 25.10545 238 GLN A O 1
ATOM 3969 N N . GLU A 1 239 ? 60.17388 42.51802 70.34943 1.000 27.49495 239 GLU A N 1
ATOM 3970 C CA . GLU A 1 239 ? 60.62950 41.38303 69.55280 1.000 28.51120 239 GLU A CA 1
ATOM 3971 C C . GLU A 1 239 ? 59.90539 40.10649 69.97051 1.000 26.75837 239 GLU A C 1
ATOM 3972 O O . GLU A 1 239 ? 59.48319 39.31464 69.11735 1.000 26.77450 239 GLU A O 1
ATOM 3984 N N . ALA A 1 240 ? 59.73060 39.89585 71.28111 1.000 25.63482 240 ALA A N 1
ATOM 3985 C CA . ALA A 1 240 ? 59.01664 38.70327 71.72375 1.000 24.92604 240 ALA A CA 1
ATOM 3986 C C . ALA A 1 240 ? 57.56607 38.75790 71.28545 1.000 22.94778 240 ALA A C 1
ATOM 3987 O O . ALA A 1 240 ? 56.98623 37.73995 70.89987 1.000 23.39534 240 ALA A O 1
ATOM 3994 N N . ILE A 1 241 ? 56.96481 39.94301 71.33225 1.000 21.90792 241 ILE A N 1
ATOM 3995 C CA . ILE A 1 241 ? 55.57257 40.07706 70.92256 1.000 21.83140 241 ILE A CA 1
ATOM 3996 C C . ILE A 1 241 ? 55.42174 39.79097 69.43442 1.000 20.80414 241 ILE A C 1
ATOM 3997 O O . ILE A 1 241 ? 54.48387 39.10507 69.02072 1.000 20.42981 241 ILE A O 1
ATOM 4013 N N . GLN A 1 242 ? 56.34294 40.29303 68.60996 1.000 21.32461 242 GLN A N 1
ATOM 4014 C CA . GLN A 1 242 ? 56.24395 40.02019 67.17698 1.000 23.47755 242 GLN A CA 1
ATOM 4015 C C . GLN A 1 242 ? 56.45873 38.54601 66.87838 1.000 21.85606 242 GLN A C 1
ATOM 4016 O O . GLN A 1 242 ? 55.79471 37.98200 66.00006 1.000 21.48805 242 GLN A O 1
ATOM 4030 N N . ALA A 1 243 ? 57.36434 37.89556 67.60564 1.000 22.26537 243 ALA A N 1
ATOM 4031 C CA . ALA A 1 243 ? 57.53004 36.45799 67.42291 1.000 22.48983 243 ALA A CA 1
ATOM 4032 C C . ALA A 1 243 ? 56.26583 35.70743 67.82486 1.000 21.71470 243 ALA A C 1
ATOM 4033 O O . ALA A 1 243 ? 55.87577 34.73395 67.17101 1.000 22.31793 243 ALA A O 1
ATOM 4040 N N . ALA A 1 244 ? 55.60276 36.15326 68.89316 1.000 20.71756 244 ALA A N 1
ATOM 4041 C CA . ALA A 1 244 ? 54.35822 35.50392 69.30633 1.000 20.09654 244 ALA A CA 1
ATOM 4042 C C . ALA A 1 244 ? 53.24198 35.71705 68.28622 1.000 20.38873 244 ALA A C 1
ATOM 4043 O O . ALA A 1 244 ? 52.45912 34.79588 68.01217 1.000 21.77135 244 ALA A O 1
ATOM 4050 N N . ILE A 1 245 ? 53.16900 36.90632 67.68944 1.000 17.90352 245 ILE A N 1
ATOM 4051 C CA . ILE A 1 245 ? 52.20729 37.14314 66.61012 1.000 17.08683 245 ILE A CA 1
ATOM 4052 C C . ILE A 1 245 ? 52.48498 36.21151 65.43206 1.000 18.42270 245 ILE A C 1
ATOM 4053 O O . ILE A 1 245 ? 51.56952 35.59799 64.87907 1.000 18.61353 245 ILE A O 1
ATOM 4069 N N . LYS A 1 246 ? 53.75530 36.09380 65.03678 1.000 19.18016 246 LYS A N 1
ATOM 4070 C CA . LYS A 1 246 ? 54.11004 35.19673 63.94024 1.000 19.44504 246 LYS A CA 1
ATOM 4071 C C . LYS A 1 246 ? 53.72123 33.75187 64.25267 1.000 19.50129 246 LYS A C 1
ATOM 4072 O O . LYS A 1 246 ? 53.26573 33.01919 63.36770 1.000 19.86354 246 LYS A O 1
ATOM 4091 N N . LYS A 1 247 ? 53.89101 33.32493 65.50575 1.000 20.48087 247 LYS A N 1
ATOM 4092 C CA . LYS A 1 247 ? 53.48782 31.97694 65.89232 1.000 22.07226 247 LYS A CA 1
ATOM 4093 C C . LYS A 1 247 ? 51.99378 31.76456 65.66219 1.000 19.27018 247 LYS A C 1
ATOM 4094 O O . LYS A 1 247 ? 51.56821 30.71147 65.16932 1.000 19.30269 247 LYS A O 1
ATOM 4113 N N . VAL A 1 248 ? 51.17543 32.75551 66.01264 1.000 17.53356 248 VAL A N 1
ATOM 4114 C CA . VAL A 1 248 ? 49.73919 32.62611 65.81707 1.000 16.88446 248 VAL A CA 1
ATOM 4115 C C . VAL A 1 248 ? 49.40861 32.56913 64.32922 1.000 16.93286 248 VAL A C 1
ATOM 4116 O O . VAL A 1 248 ? 48.59975 31.74196 63.88703 1.000 16.64438 248 VAL A O 1
ATOM 4129 N N . GLU A 1 249 ? 50.04147 33.43245 63.53167 1.000 16.91422 249 GLU A N 1
ATOM 4130 C CA . GLU A 1 249 ? 49.84315 33.38522 62.08424 1.000 17.37842 249 GLU A CA 1
ATOM 4131 C C . GLU A 1 249 ? 50.24498 32.03088 61.52242 1.000 17.95610 249 GLU A C 1
ATOM 4132 O O . GLU A 1 249 ? 49.53258 31.45481 60.69311 1.000 18.53186 249 GLU A O 1
ATOM 4144 N N . ASP A 1 250 ? 51.35970 31.48554 62.00342 1.000 18.61838 250 ASP A N 1
ATOM 4145 C CA . ASP A 1 250 ? 51.89433 30.24482 61.45681 1.000 18.39452 250 ASP A CA 1
ATOM 4146 C C . ASP A 1 250 ? 51.05710 29.02537 61.81540 1.000 17.41728 250 ASP A C 1
ATOM 4147 O O . ASP A 1 250 ? 51.19627 27.99343 61.15937 1.000 17.83970 250 ASP A O 1
ATOM 4156 N N . GLN A 1 251 ? 50.15921 29.12285 62.79652 1.000 17.18661 251 GLN A N 1
ATOM 4157 C CA . GLN A 1 251 ? 49.24533 28.02148 63.06796 1.000 16.91168 251 GLN A CA 1
ATOM 4158 C C . GLN A 1 251 ? 48.39168 27.67028 61.86139 1.000 16.55933 251 GLN A C 1
ATOM 4159 O O . GLN A 1 251 ? 47.88680 26.54118 61.78155 1.000 17.82720 251 GLN A O 1
ATOM 4173 N N . GLY A 1 252 ? 48.18615 28.61996 60.94526 1.000 17.14436 252 GLY A N 1
ATOM 4174 C CA . GLY A 1 252 ? 47.34033 28.39541 59.78853 1.000 17.92261 252 GLY A CA 1
ATOM 4175 C C . GLY A 1 252 ? 48.11666 28.08740 58.52731 1.000 18.15597 252 GLY A C 1
ATOM 4176 O O . GLY A 1 252 ? 47.56609 28.16504 57.42092 1.000 19.47519 252 GLY A O 1
ATOM 4180 N N . LYS A 1 253 ? 49.39264 27.71986 58.67308 1.000 18.99674 253 LYS A N 1
ATOM 4181 C CA . LYS A 1 253 ? 50.27516 27.50872 57.54137 1.000 21.55197 253 LYS A CA 1
ATOM 4182 C C . LYS A 1 253 ? 50.80037 26.08741 57.53147 1.000 23.37749 253 LYS A C 1
ATOM 4183 O O . LYS A 1 253 ? 50.94170 25.43253 58.57715 1.000 22.84372 253 LYS A O 1
ATOM 4202 N N . VAL A 1 254 ? 51.07140 25.63853 56.30645 1.000 25.92667 254 VAL A N 1
ATOM 4203 C CA . VAL A 1 254 ? 51.73644 24.37214 56.05940 1.000 29.34873 254 VAL A CA 1
ATOM 4204 C C . VAL A 1 254 ? 53.21608 24.51349 56.38615 1.000 33.52324 254 VAL A C 1
ATOM 4205 O O . VAL A 1 254 ? 53.85222 25.51994 56.04875 1.000 32.39790 254 VAL A O 1
ATOM 4218 N N . LYS A 1 255 ? 53.77781 23.50373 57.04803 1.000 40.19630 255 LYS A N 1
ATOM 4219 C CA . LYS A 1 255 ? 55.17620 23.55899 57.45834 1.000 46.88071 255 LYS A CA 1
ATOM 4220 C C . LYS A 1 255 ? 56.06270 23.24348 56.26188 1.000 51.45013 255 LYS A C 1
ATOM 4221 O O . LYS A 1 255 ? 55.91798 22.18636 55.63854 1.000 50.51841 255 LYS A O 1
ATOM 4240 N N . GLN A 1 256 ? 56.97459 24.15652 55.94306 1.000 56.08888 256 GLN A N 1
ATOM 4241 C CA . GLN A 1 256 ? 57.88760 23.97188 54.82221 1.000 61.27192 256 GLN A CA 1
ATOM 4242 C C . GLN A 1 256 ? 59.01393 23.01866 55.20127 1.000 62.28433 256 GLN A C 1
ATOM 4243 O O . GLN A 1 256 ? 60.15027 23.18307 54.75562 1.000 62.87676 256 GLN A O 1
ATOM 4257 N N . SER B 1 2 ? 10.77352 24.40662 102.21991 1.000 47.93432 2 SER B N 1
ATOM 4258 C CA . SER B 1 2 ? 10.56484 25.83556 102.42450 1.000 46.84262 2 SER B CA 1
ATOM 4259 C C . SER B 1 2 ? 10.46013 26.54870 101.08860 1.000 43.82238 2 SER B C 1
ATOM 4260 O O . SER B 1 2 ? 10.81685 25.99672 100.04417 1.000 43.89271 2 SER B O 1
ATOM 4267 N N . LYS B 1 3 ? 9.99494 27.79694 101.11741 1.000 40.01913 3 LYS B N 1
ATOM 4268 C CA . LYS B 1 3 ? 9.80859 28.51121 99.86345 1.000 38.28696 3 LYS B CA 1
ATOM 4269 C C . LYS B 1 3 ? 11.13810 28.91548 99.23696 1.000 33.31870 3 LYS B C 1
ATOM 4270 O O . LYS B 1 3 ? 11.25608 28.92316 98.00735 1.000 34.73547 3 LYS B O 1
ATOM 4289 N N . TYR B 1 4 ? 12.14363 29.25832 100.04662 1.000 29.86128 4 TYR B N 1
ATOM 4290 C CA . TYR B 1 4 ? 13.43656 29.69382 99.53531 1.000 27.74013 4 TYR B CA 1
ATOM 4291 C C . TYR B 1 4 ? 14.56164 28.98489 100.27468 1.000 25.06800 4 TYR B C 1
ATOM 4292 O O . TYR B 1 4 ? 14.40474 28.55059 101.42219 1.000 26.67401 4 TYR B O 1
ATOM 4310 N N . LYS B 1 5 ? 15.69956 28.86705 99.60078 1.000 22.09401 5 LYS B N 1
ATOM 4311 C CA . LYS B 1 5 ? 16.91684 28.32036 100.18529 1.000 22.78466 5 LYS B CA 1
ATOM 4312 C C . LYS B 1 5 ? 18.09611 29.24114 99.88573 1.000 21.80222 5 LYS B C 1
ATOM 4313 O O . LYS B 1 5 ? 18.22617 29.76343 98.77810 1.000 23.99773 5 LYS B O 1
ATOM 4332 N N . LEU B 1 6 ? 18.96054 29.39688 100.87604 1.000 20.61497 6 LEU B N 1
ATOM 4333 C CA . LEU B 1 6 ? 20.12087 30.26723 100.85978 1.000 21.93593 6 LEU B CA 1
ATOM 4334 C C . LEU B 1 6 ? 21.32029 29.46957 101.35961 1.000 18.72641 6 LEU B C 1
ATOM 4335 O O . LEU B 1 6 ? 21.17336 28.66646 102.27642 1.000 19.08088 6 LEU B O 1
ATOM 4351 N N . ILE B 1 7 ? 22.50537 29.68851 100.79638 1.000 17.13664 7 ILE B N 1
ATOM 4352 C CA . ILE B 1 7 ? 23.74389 29.12854 101.34161 1.000 16.26514 7 ILE B CA 1
ATOM 4353 C C . ILE B 1 7 ? 24.61756 30.26607 101.84711 1.000 15.11901 7 ILE B C 1
ATOM 4354 O O . ILE B 1 7 ? 24.85805 31.24272 101.12865 1.000 15.73644 7 ILE B O 1
ATOM 4370 N N . MET B 1 8 ? 25.12548 30.12726 103.06597 1.000 15.12974 8 MET B N 1
ATOM 4371 C CA A MET B 1 8 ? 26.15491 31.02252 103.55783 0.620 15.17071 8 MET B CA 1
ATOM 4372 C CA B MET B 1 8 ? 26.12033 31.02460 103.62365 0.380 15.28506 8 MET B CA 1
ATOM 4373 C C . MET B 1 8 ? 27.28373 30.19527 104.14652 1.000 15.34162 8 MET B C 1
ATOM 4374 O O . MET B 1 8 ? 27.11730 29.03575 104.49001 1.000 15.68596 8 MET B O 1
ATOM 4401 N N . LEU B 1 9 ? 28.45606 30.80007 104.23784 1.000 14.63327 9 LEU B N 1
ATOM 4402 C CA . LEU B 1 9 ? 29.59170 30.12990 104.84084 1.000 14.32761 9 LEU B CA 1
ATOM 4403 C C . LEU B 1 9 ? 30.63328 31.15217 105.25925 1.000 15.72814 9 LEU B C 1
ATOM 4404 O O . LEU B 1 9 ? 30.65622 32.29322 104.77677 1.000 16.04194 9 LEU B O 1
ATOM 4420 N N . ARG B 1 10 ? 31.50579 30.72194 106.15786 1.000 16.76742 10 ARG B N 1
ATOM 4421 C CA . ARG B 1 10 ? 32.72936 31.44808 106.44932 1.000 16.37153 10 ARG B CA 1
ATOM 4422 C C . ARG B 1 10 ? 33.88777 30.72344 105.76085 1.000 16.41310 10 ARG B C 1
ATOM 4423 O O . ARG B 1 10 ? 33.86246 29.49801 105.58508 1.000 16.98703 10 ARG B O 1
ATOM 4444 N N . HIS B 1 11 ? 34.90033 31.48822 105.36891 1.000 17.39404 11 HIS B N 1
ATOM 4445 C CA . HIS B 1 11 ? 36.04208 30.93014 104.65175 1.000 17.50801 11 HIS B CA 1
ATOM 4446 C C . HIS B 1 11 ? 36.86718 29.98406 105.53513 1.000 17.05742 11 HIS B C 1
ATOM 4447 O O . HIS B 1 11 ? 36.74579 29.94160 106.76066 1.000 18.14505 11 HIS B O 1
ATOM 4461 N N . GLY B 1 12 ? 37.72507 29.20913 104.86798 1.000 17.98784 12 GLY B N 1
ATOM 4462 C CA . GLY B 1 12 ? 38.68669 28.36174 105.53470 1.000 20.12237 12 GLY B CA 1
ATOM 4463 C C . GLY B 1 12 ? 39.85884 29.15038 106.08951 1.000 20.23643 12 GLY B C 1
ATOM 4464 O O . GLY B 1 12 ? 39.90038 30.38505 106.07881 1.000 20.99249 12 GLY B O 1
ATOM 4468 N N . GLU B 1 13 ? 40.84109 28.40292 106.57925 1.000 22.75131 13 GLU B N 1
ATOM 4469 C CA . GLU B 1 13 ? 41.91982 29.00127 107.34334 1.000 23.68272 13 GLU B CA 1
ATOM 4470 C C . GLU B 1 13 ? 42.65805 30.04854 106.53660 1.000 25.78638 13 GLU B C 1
ATOM 4471 O O . GLU B 1 13 ? 42.99336 29.85189 105.35834 1.000 23.38056 13 GLU B O 1
ATOM 4483 N N . GLY B 1 14 ? 42.91161 31.16960 107.20576 1.000 29.54467 14 GLY B N 1
ATOM 4484 C CA . GLY B 1 14 ? 43.75091 32.21537 106.68385 1.000 31.40999 14 GLY B CA 1
ATOM 4485 C C . GLY B 1 14 ? 45.15371 32.13992 107.26322 1.000 32.27877 14 GLY B C 1
ATOM 4486 O O . GLY B 1 14 ? 45.48444 31.31127 108.11737 1.000 31.62457 14 GLY B O 1
ATOM 4490 N N . ALA B 1 15 ? 45.97381 33.08532 106.81644 1.000 32.41166 15 ALA B N 1
ATOM 4491 C CA . ALA B 1 15 ? 47.39847 33.02122 107.09158 1.000 32.04823 15 ALA B CA 1
ATOM 4492 C C . ALA B 1 15 ? 47.76379 33.30603 108.54708 1.000 32.33795 15 ALA B C 1
ATOM 4493 O O . ALA B 1 15 ? 48.94082 33.16131 108.88307 1.000 35.08781 15 ALA B O 1
ATOM 4500 N N . TRP B 1 16 ? 46.80465 33.70657 109.40019 1.000 29.76582 16 TRP B N 1
ATOM 4501 C CA . TRP B 1 16 ? 47.00851 33.93464 110.82954 1.000 29.44492 16 TRP B CA 1
ATOM 4502 C C . TRP B 1 16 ? 46.36064 32.86262 111.69969 1.000 30.98561 16 TRP B C 1
ATOM 4503 O O . TRP B 1 16 ? 46.43034 32.94953 112.93583 1.000 32.73668 16 TRP B O 1
ATOM 4524 N N . ASN B 1 17 ? 45.73447 31.85228 111.08603 1.000 32.88780 17 ASN B N 1
ATOM 4525 C CA . ASN B 1 17 ? 45.04659 30.81457 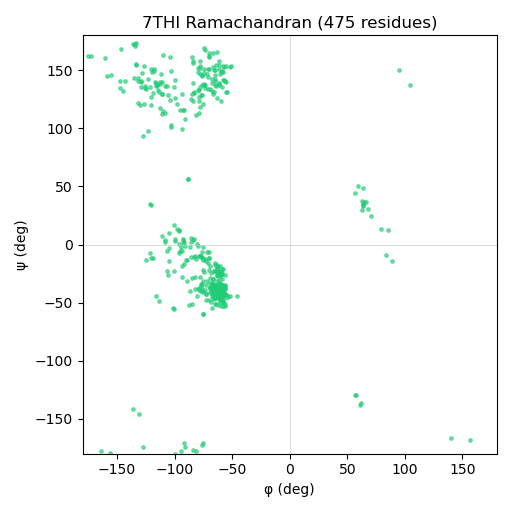111.84542 1.000 34.37021 17 ASN B CA 1
ATOM 4526 C C . ASN B 1 17 ? 46.03446 29.97765 112.64568 1.000 35.86123 17 ASN B C 1
ATOM 4527 O O . ASN B 1 17 ? 45.81309 29.70057 113.82871 1.000 35.48940 17 ASN B O 1
ATOM 4538 N N . LYS B 1 18 ? 47.13130 29.55910 112.01483 1.000 37.28650 18 LYS B N 1
ATOM 4539 C CA . LYS B 1 18 ? 48.10474 28.73422 112.71922 1.000 39.43192 18 LYS B CA 1
ATOM 4540 C C . LYS B 1 18 ? 48.77933 29.50876 113.84501 1.000 37.73621 18 LYS B C 1
ATOM 4541 O O . LYS B 1 18 ? 49.08646 28.93477 114.89687 1.000 39.41473 18 LYS B O 1
ATOM 4560 N N . GLU B 1 19 ? 48.99579 30.80771 113.65239 1.000 34.64181 19 GLU B N 1
ATOM 4561 C CA . GLU B 1 19 ? 49.51690 31.67708 114.69695 1.000 32.89910 19 GLU B CA 1
ATOM 4562 C C . GLU B 1 19 ? 48.45123 32.07531 115.71144 1.000 28.41311 19 GLU B C 1
ATOM 4563 O O . GLU B 1 19 ? 48.79033 32.67606 116.73365 1.000 28.68076 19 GLU B O 1
ATOM 4575 N N . ASN B 1 20 ? 47.17951 31.78461 115.43307 1.000 25.34537 20 ASN B N 1
ATOM 4576 C CA . ASN B 1 20 ? 46.07168 32.01610 116.35387 1.000 23.38463 20 ASN B CA 1
ATOM 4577 C C . ASN B 1 20 ? 45.94294 33.48854 116.74376 1.000 21.56339 20 ASN B C 1
ATOM 4578 O O . ASN B 1 20 ? 45.82193 33.82675 117.91738 1.000 22.32173 20 ASN B O 1
ATOM 4589 N N . ARG B 1 21 ? 45.93247 34.36184 115.73964 1.000 21.20311 21 ARG B N 1
ATOM 4590 C CA . ARG B 1 21 ? 45.81405 35.79769 115.93032 1.000 21.83788 21 ARG B CA 1
ATOM 4591 C C . ARG B 1 21 ? 44.48678 36.29959 115.37557 1.000 20.48307 21 ARG B C 1
ATOM 4592 O O . ARG B 1 21 ? 44.05850 35.88518 114.29191 1.000 22.51978 21 ARG B O 1
ATOM 4613 N N . PHE B 1 22 ? 43.86310 37.23044 116.09606 1.000 20.76009 22 PHE B N 1
ATOM 4614 C CA . PHE B 1 22 ? 42.67769 37.90731 115.58487 1.000 20.06720 22 PHE B CA 1
ATOM 4615 C C . PHE B 1 22 ? 43.02468 38.62728 114.29311 1.000 20.46211 22 PHE B C 1
ATOM 4616 O O . PHE B 1 22 ? 43.93902 39.45783 114.25838 1.000 22.05751 22 PHE B O 1
ATOM 4633 N N . CYS B 1 23 ? 42.29239 38.30978 113.22261 1.000 19.82946 23 CYS B N 1
ATOM 4634 C CA . CYS B 1 23 ? 42.59223 38.85954 111.90824 1.000 20.11107 23 CYS B CA 1
ATOM 4635 C C . CYS B 1 23 ? 41.66937 40.01662 111.53732 1.000 18.91338 23 CYS B C 1
ATOM 4636 O O . CYS B 1 23 ? 42.14269 41.10088 111.17686 1.000 20.10407 23 CYS B O 1
ATOM 4644 N N . SER B 1 24 ? 40.36009 39.79486 111.56751 1.000 18.36164 24 SER B N 1
ATOM 4645 C CA . SER B 1 24 ? 39.38225 40.88562 111.42110 1.000 18.05743 24 SER B CA 1
ATOM 4646 C C . SER B 1 24 ? 39.61659 41.61319 110.09520 1.000 19.16419 24 SER B C 1
ATOM 4647 O O . SER B 1 24 ? 39.69805 40.96117 109.04104 1.000 19.19702 24 SER B O 1
ATOM 4655 N N . TRP B 1 25 ? 39.72564 42.94131 110.08564 1.000 18.59419 25 TRP B N 1
ATOM 4656 C CA . TRP B 1 25 ? 39.82111 43.68632 108.84076 1.000 19.29643 25 TRP B CA 1
ATOM 4657 C C . TRP B 1 25 ? 41.21619 43.66654 108.22458 1.000 18.97444 25 TRP B C 1
ATOM 4658 O O . TRP B 1 25 ? 41.39518 44.24245 107.14990 1.000 21.74440 25 TRP B O 1
ATOM 4679 N N . VAL B 1 26 ? 42.21112 43.02311 108.84436 1.000 19.01234 26 VAL B N 1
ATOM 4680 C CA . VAL B 1 26 ? 43.48243 42.82239 108.15065 1.000 18.94852 26 VAL B CA 1
ATOM 4681 C C . VAL B 1 26 ? 43.25173 41.86543 106.99048 1.000 18.55811 26 VAL B C 1
ATOM 4682 O O . VAL B 1 26 ? 42.64109 40.80686 107.14912 1.000 18.52711 26 VAL B O 1
ATOM 4695 N N . ASP B 1 27 ? 43.75006 42.23128 105.81893 1.000 18.38806 27 ASP B N 1
ATOM 4696 C CA . ASP B 1 27 ? 43.37210 41.54760 104.58020 1.000 18.10337 27 ASP B CA 1
ATOM 4697 C C . ASP B 1 27 ? 44.27641 40.34502 104.27283 1.000 17.50209 27 ASP B C 1
ATOM 4698 O O . ASP B 1 27 ? 44.86242 40.22174 103.19492 1.000 19.40417 27 ASP B O 1
ATOM 4707 N N . GLN B 1 28 ? 44.35670 39.41832 105.22666 1.000 17.90997 28 GLN B N 1
ATOM 4708 C CA . GLN B 1 28 ? 45.18647 38.23624 105.04224 1.000 18.61818 28 GLN B CA 1
ATOM 4709 C C . GLN B 1 28 ? 44.55972 37.28424 104.02908 1.000 17.94694 28 GLN B C 1
ATOM 4710 O O . GLN B 1 28 ? 43.33607 37.14776 103.93012 1.000 18.70193 28 GLN B O 1
ATOM 4724 N N . LYS B 1 29 ? 45.41727 36.59689 103.28997 1.000 18.40511 29 LYS B N 1
ATOM 4725 C CA . LYS B 1 29 ? 44.94554 35.63136 102.31181 1.000 18.32797 29 LYS B CA 1
ATOM 4726 C C . LYS B 1 29 ? 44.67971 34.28062 102.95992 1.000 19.14443 29 LYS B C 1
ATOM 4727 O O . LYS B 1 29 ? 45.15847 33.98120 104.05033 1.000 20.20544 29 LYS B O 1
ATOM 4746 N N . LEU B 1 30 ? 43.90543 33.46249 102.26139 1.000 18.71015 30 LEU B N 1
ATOM 4747 C CA . LEU B 1 30 ? 43.79384 32.05334 102.59734 1.000 18.85864 30 LEU B CA 1
ATOM 4748 C C . LEU B 1 30 ? 45.16684 31.40316 102.55244 1.000 21.24984 30 LEU B C 1
ATOM 4749 O O . LEU B 1 30 ? 46.02307 31.77616 101.75168 1.000 22.08601 30 LEU B O 1
ATOM 4765 N N . ASN B 1 31 ? 45.36159 30.39707 103.39740 1.000 22.26044 31 ASN B N 1
ATOM 4766 C CA . ASN B 1 31 ? 46.52355 29.53280 103.26524 1.000 25.51945 31 ASN B CA 1
ATOM 4767 C C . ASN B 1 31 ? 46.13609 28.31010 102.43489 1.000 24.18822 31 ASN B C 1
ATOM 4768 O O . ASN B 1 31 ? 45.01607 28.20035 101.93106 1.000 23.13796 31 ASN B O 1
ATOM 4779 N N . SER B 1 32 ? 47.08838 27.39402 102.26231 1.000 25.68718 32 SER B N 1
ATOM 4780 C CA . SER B 1 32 ? 46.84715 26.23904 101.40996 1.000 26.57889 32 SER B CA 1
ATOM 4781 C C . SER B 1 32 ? 45.66609 25.42563 101.91656 1.000 23.71980 32 SER B C 1
ATOM 4782 O O . SER B 1 32 ? 44.83034 24.96761 101.12517 1.000 23.18694 32 SER B O 1
ATOM 4790 N N . GLU B 1 33 ? 45.57295 25.25175 103.23626 1.000 23.67087 33 GLU B N 1
ATOM 4791 C CA . GLU B 1 33 ? 44.46392 24.50277 103.80401 1.000 23.62996 33 GLU B CA 1
ATOM 4792 C C . GLU B 1 33 ? 43.13725 25.21956 103.58257 1.000 20.51678 33 GLU B C 1
ATOM 4793 O O . GLU B 1 33 ? 42.12823 24.57938 103.27573 1.000 19.71321 33 GLU B O 1
ATOM 4805 N N . GLY B 1 34 ? 43.12299 26.54856 103.70327 1.000 19.53772 34 GLY B N 1
ATOM 4806 C CA . GLY B 1 34 ? 41.89342 27.28849 103.49309 1.000 18.65655 34 GLY B CA 1
ATOM 4807 C C . GLY B 1 34 ? 41.42958 27.24766 102.05422 1.000 17.10868 34 GLY B C 1
ATOM 4808 O O . GLY B 1 34 ? 40.22439 27.26055 101.78210 1.000 16.48911 34 GLY B O 1
ATOM 4812 N N . MET B 1 35 ? 42.37075 27.22131 101.11717 1.000 17.46882 35 MET B N 1
ATOM 4813 C CA . MET B 1 35 ? 41.99454 27.05462 99.71690 1.000 18.02820 35 MET B CA 1
ATOM 4814 C C . MET B 1 35 ? 41.34811 25.69582 99.49289 1.000 17.60373 35 MET B C 1
ATOM 4815 O O . MET B 1 35 ? 40.32556 25.58966 98.81048 1.000 17.70815 35 MET B O 1
ATOM 4829 N N . GLU B 1 36 ? 41.92418 24.64485 100.08138 1.000 17.90338 36 GLU B N 1
ATOM 4830 C CA . GLU B 1 36 ? 41.33680 23.32002 99.94733 1.000 18.70927 36 GLU B CA 1
ATOM 4831 C C . GLU B 1 36 ? 39.95845 23.25250 100.59382 1.000 17.16823 36 GLU B C 1
ATOM 4832 O O . GLU B 1 36 ? 39.05785 22.59122 100.07248 1.000 17.35900 36 GLU B O 1
ATOM 4844 N N . GLU B 1 37 ? 39.77263 23.92264 101.73336 1.000 16.56153 37 GLU B N 1
ATOM 4845 C CA . GLU B 1 37 ? 38.44555 23.96264 102.33975 1.000 17.23819 37 GLU B CA 1
ATOM 4846 C C . GLU B 1 37 ? 37.41166 24.55957 101.39072 1.000 15.08404 37 GLU B C 1
ATOM 4847 O O . GLU B 1 37 ? 36.28369 24.06433 101.29949 1.000 15.74496 37 GLU B O 1
ATOM 4859 N N . ALA B 1 38 ? 37.77904 25.62173 100.66763 1.000 14.98096 38 ALA B N 1
ATOM 4860 C CA . ALA B 1 38 ? 36.84093 26.21043 99.72027 1.000 14.84542 38 ALA B CA 1
ATOM 4861 C C . ALA B 1 38 ? 36.53491 25.24317 98.58588 1.000 14.76787 38 ALA B C 1
ATOM 4862 O O . ALA B 1 38 ? 35.38000 25.11193 98.16617 1.000 15.33377 38 ALA B O 1
ATOM 4869 N N A ARG B 1 39 ? 37.55807 24.55552 98.07737 0.544 15.76531 39 ARG B N 1
ATOM 4870 N N B ARG B 1 39 ? 37.54923 24.53995 98.08637 0.456 15.95303 39 ARG B N 1
ATOM 4871 C CA A ARG B 1 39 ? 37.31831 23.54388 97.05074 0.544 16.15709 39 ARG B CA 1
ATOM 4872 C CA B ARG B 1 39 ? 37.29099 23.55242 97.04236 0.456 16.59562 39 ARG B CA 1
ATOM 4873 C C A ARG B 1 39 ? 36.37643 22.45890 97.55957 0.544 16.44528 39 ARG B C 1
ATOM 4874 C C B ARG B 1 39 ? 36.38543 22.43630 97.54951 0.456 16.88593 39 ARG B C 1
ATOM 4875 O O A ARG B 1 39 ? 35.45165 22.04321 96.85084 0.544 16.73253 39 ARG B O 1
ATOM 4876 O O B ARG B 1 39 ? 35.50004 21.96758 96.82437 0.456 17.47552 39 ARG B O 1
ATOM 4917 N N . ASN B 1 40 ? 36.58314 22.00618 98.79759 1.000 16.81118 40 ASN B N 1
ATOM 4918 C CA . ASN B 1 40 ? 35.69817 20.99151 99.37025 1.000 18.41559 40 ASN B CA 1
ATOM 4919 C C . ASN B 1 40 ? 34.27019 21.50481 99.47456 1.000 17.48996 40 ASN B C 1
ATOM 4920 O O . ASN B 1 40 ? 33.31646 20.76026 99.24528 1.000 17.98826 40 ASN B O 1
ATOM 4931 N N A CYS B 1 41 ? 34.09148 22.77518 99.85678 0.653 16.69902 41 CYS B N 1
ATOM 4932 N N B CYS B 1 41 ? 34.11238 22.77536 99.80656 0.347 16.83464 41 CYS B N 1
ATOM 4933 C CA A CYS B 1 41 ? 32.75376 23.36571 99.85446 0.653 16.53675 41 CYS B CA 1
ATOM 4934 C CA B CYS B 1 41 ? 32.78364 23.35200 99.86388 0.347 16.30889 41 CYS B CA 1
ATOM 4935 C C A CYS B 1 41 ? 32.13567 23.29693 98.46358 0.653 16.24516 41 CYS B C 1
ATOM 4936 C C B CYS B 1 41 ? 32.12757 23.36276 98.48283 0.347 15.48795 41 CYS B C 1
ATOM 4937 O O A CYS B 1 41 ? 30.97380 22.90493 98.30262 0.653 16.86687 41 CYS B O 1
ATOM 4938 O O B CYS B 1 41 ? 30.93560 23.06117 98.34859 0.347 14.58017 41 CYS B O 1
ATOM 4953 N N . GLY B 1 42 ? 32.89128 23.71920 97.44713 1.000 15.53956 42 GLY B N 1
ATOM 4954 C CA . GLY B 1 42 ? 32.36706 23.68170 96.0911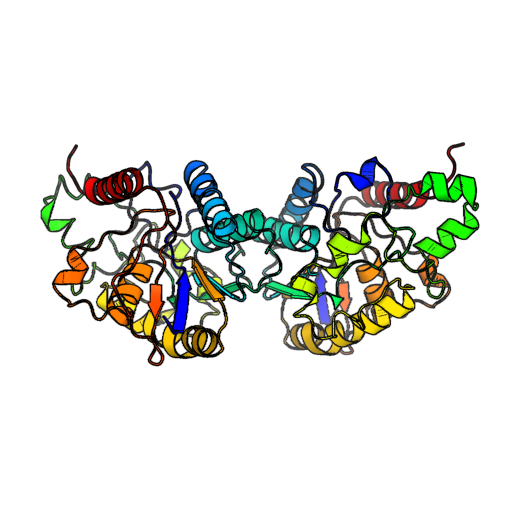6 1.000 15.31036 42 GLY B CA 1
ATOM 4955 C C . GLY B 1 42 ? 31.97339 22.27994 95.66044 1.000 14.88890 42 GLY B C 1
ATOM 4956 O O . GLY B 1 42 ? 30.94099 22.08824 95.01772 1.000 16.44268 42 GLY B O 1
ATOM 4960 N N . LYS B 1 43 ? 32.79126 21.27913 96.00647 1.000 16.04818 43 LYS B N 1
ATOM 4961 C CA . LYS B 1 43 ? 32.45732 19.89686 95.67061 1.000 16.46812 43 LYS B CA 1
ATOM 4962 C C . LYS B 1 43 ? 31.19003 19.44643 96.37963 1.000 16.07505 43 LYS B C 1
ATOM 4963 O O . LYS B 1 43 ? 30.35083 18.74830 95.79414 1.000 16.97847 43 LYS B O 1
ATOM 4982 N N . GLN B 1 44 ? 31.02957 19.83069 97.64412 1.000 16.22890 44 GLN B N 1
ATOM 4983 C CA . GLN B 1 44 ? 29.81529 19.46832 98.37086 1.000 16.77699 44 GLN B CA 1
ATOM 4984 C C . GLN B 1 44 ? 28.58699 20.12431 97.74708 1.000 15.53960 44 GLN B C 1
ATOM 4985 O O . GLN B 1 44 ? 27.52391 19.49751 97.62695 1.000 16.94618 44 GLN B O 1
ATOM 4999 N N . LEU B 1 45 ? 28.71542 21.38352 97.33013 1.000 15.40884 45 LEU B N 1
ATOM 5000 C CA . LEU B 1 45 ? 27.58428 22.06874 96.71774 1.000 15.54431 45 LEU B CA 1
ATOM 5001 C C . LEU B 1 45 ? 27.25925 21.48576 95.34386 1.000 16.26706 45 LEU B C 1
ATOM 5002 O O . LEU B 1 45 ? 26.08306 21.35500 94.97870 1.000 16.71971 45 LEU B O 1
ATOM 5018 N N . LYS B 1 46 ? 28.28464 21.10102 94.58363 1.000 15.53729 46 LYS B N 1
ATOM 5019 C CA . LYS B 1 46 ? 28.04870 20.44118 93.30083 1.000 16.54717 46 LYS B CA 1
ATOM 5020 C C . LYS B 1 46 ? 27.30074 19.12762 93.49166 1.000 16.86286 46 LYS B C 1
ATOM 5021 O O . LYS B 1 46 ? 26.37776 18.80681 92.72626 1.000 17.25001 46 LYS B O 1
ATOM 5040 N N . ALA B 1 47 ? 27.67927 18.35987 94.51939 1.000 16.67977 47 ALA B N 1
ATOM 5041 C CA . ALA B 1 47 ? 27.04285 17.07119 94.79308 1.000 17.41645 47 ALA B CA 1
ATOM 5042 C C . ALA B 1 47 ? 25.56227 17.22407 95.11126 1.000 17.21832 47 ALA B C 1
ATOM 5043 O O . ALA B 1 47 ? 24.79599 16.25614 94.97842 1.000 18.40587 47 ALA B O 1
ATOM 5050 N N . LEU B 1 48 ? 25.14621 18.41514 95.54886 1.000 17.24925 48 LEU B N 1
ATOM 5051 C CA . LEU B 1 48 ? 23.76723 18.70914 95.91095 1.000 17.39980 48 LEU B CA 1
ATOM 5052 C C . LEU B 1 48 ? 23.06215 19.55170 94.85423 1.000 17.07063 48 LEU B C 1
ATOM 5053 O O . LEU B 1 48 ? 21.96388 20.05991 95.10420 1.000 18.26824 48 LEU B O 1
ATOM 5069 N N . ASN B 1 49 ? 23.68877 19.72928 93.68710 1.000 17.17944 49 ASN B N 1
ATOM 5070 C CA . ASN B 1 49 ? 23.09156 20.35345 92.50593 1.000 17.75741 49 ASN B CA 1
ATOM 5071 C C . ASN B 1 49 ? 22.87270 21.84826 92.65009 1.000 17.92810 49 ASN B C 1
ATOM 5072 O O . ASN B 1 49 ? 22.01528 22.41254 91.96162 1.000 19.08336 49 ASN B O 1
ATOM 5083 N N . PHE B 1 50 ? 23.61646 22.53728 93.50776 1.000 17.15609 50 PHE B N 1
ATOM 5084 C CA . PHE B 1 50 ? 23.39645 23.97194 93.63864 1.000 16.47466 50 PHE B CA 1
ATOM 5085 C C . PHE B 1 50 ? 23.78405 24.71014 92.36575 1.000 16.79665 50 PHE B C 1
ATOM 5086 O O . PHE B 1 50 ? 24.88000 24.53010 91.82677 1.000 18.04116 50 PHE B O 1
ATOM 5103 N N . GLU B 1 51 ? 22.86960 25.54884 91.89933 1.000 17.42060 51 GLU B N 1
ATOM 5104 C CA . GLU B 1 51 ? 23.07146 26.38679 90.72353 1.000 17.86502 51 GLU B CA 1
ATOM 5105 C C . GLU B 1 51 ? 22.85638 27.82647 91.15969 1.000 17.27101 51 GLU B C 1
ATOM 5106 O O . GLU B 1 51 ? 21.71945 28.29316 91.27030 1.000 19.18298 51 GLU B O 1
ATOM 5118 N N . PHE B 1 52 ? 23.94276 28.52030 91.43576 1.000 15.79136 52 PHE B N 1
ATOM 5119 C CA . PHE B 1 52 ? 23.81766 29.86104 91.97608 1.000 15.20590 52 PHE B CA 1
ATOM 5120 C C . PHE B 1 52 ? 23.51389 30.85991 90.87352 1.000 15.02683 52 PHE B C 1
ATOM 5121 O O . PHE B 1 52 ? 23.93374 30.70992 89.71883 1.000 16.70764 52 PHE B O 1
ATOM 5138 N N . ASP B 1 53 ? 22.76600 31.88890 91.25674 1.000 15.31262 53 ASP B N 1
ATOM 5139 C CA . ASP B 1 53 ? 22.45775 33.00597 90.38333 1.000 16.23790 53 ASP B CA 1
ATOM 5140 C C . ASP B 1 53 ? 23.20373 34.27360 90.74608 1.000 15.99564 53 ASP B C 1
ATOM 5141 O O . ASP B 1 53 ? 23.36862 35.14432 89.88418 1.000 16.84031 53 ASP B O 1
ATOM 5150 N N . LEU B 1 54 ? 23.65242 34.39536 91.99037 1.000 16.17006 54 LEU B N 1
ATOM 5151 C CA . LEU B 1 54 ? 24.34596 35.58076 92.46893 1.000 15.79748 54 LEU B CA 1
ATOM 5152 C C . LEU B 1 54 ? 25.14494 35.16386 93.69466 1.000 14.69452 54 LEU B C 1
ATOM 5153 O O . LEU B 1 54 ? 24.69984 34.31550 94.47861 1.000 15.58565 54 LEU B O 1
ATOM 5169 N N . VAL B 1 55 ? 26.31678 35.77341 93.85785 1.000 14.80638 55 VAL B N 1
ATOM 5170 C CA . VAL B 1 55 ? 27.18814 35.54441 95.01021 1.000 14.67885 55 VAL B CA 1
ATOM 5171 C C . VAL B 1 55 ? 27.48575 36.88751 95.65998 1.000 14.28847 55 VAL B C 1
ATOM 5172 O O . VAL B 1 55 ? 27.81287 37.85239 94.95933 1.000 16.11023 55 VAL B O 1
ATOM 5185 N N . PHE B 1 56 ? 27.38033 36.94622 96.98917 1.000 13.71978 56 PHE B N 1
ATOM 5186 C CA . PHE B 1 56 ? 27.74798 38.12544 97.75673 1.000 13.48175 56 PHE B CA 1
ATOM 5187 C C . PHE B 1 56 ? 28.93034 37.78846 98.65040 1.000 13.91434 56 PHE B C 1
ATOM 5188 O O . PHE B 1 56 ? 28.94745 36.72873 99.27744 1.000 15.33085 56 PHE B O 1
ATOM 5205 N N . THR B 1 57 ? 29.90230 38.69525 98.71926 1.000 14.20012 57 THR B N 1
ATOM 5206 C CA . THR B 1 57 ? 31.11195 38.50660 99.51055 1.000 13.96876 57 THR B CA 1
ATOM 5207 C C . THR B 1 57 ? 31.40284 39.78956 100.29217 1.000 13.50304 57 THR B C 1
ATOM 5208 O O . THR B 1 57 ? 30.80023 40.84599 100.05553 1.000 14.42174 57 THR B O 1
ATOM 5219 N N . SER B 1 58 ? 32.36775 39.70797 101.20314 1.000 14.46861 58 SER B N 1
ATOM 5220 C CA . SER B 1 58 ? 32.92450 40.92292 101.79057 1.000 14.52084 58 SER B CA 1
ATOM 5221 C C . SER B 1 58 ? 33.96979 41.52133 100.84223 1.000 14.71822 58 SER B C 1
ATOM 5222 O O . SER B 1 58 ? 34.19512 41.02648 99.73307 1.000 15.77550 58 SER B O 1
ATOM 5230 N N . VAL B 1 59 ? 34.60772 42.62158 101.26522 1.000 15.49596 59 VAL B N 1
ATOM 5231 C CA . VAL B 1 59 ? 35.72923 43.16053 100.50010 1.000 15.30816 59 VAL B CA 1
ATOM 5232 C C . VAL B 1 59 ? 37.07419 42.63106 100.97127 1.000 15.60501 59 VAL B C 1
ATOM 5233 O O . VAL B 1 59 ? 38.11617 43.06428 100.46257 1.000 17.16756 59 VAL B O 1
ATOM 5246 N N . LEU B 1 60 ? 37.08825 41.70829 101.92190 1.000 16.24648 60 LEU B N 1
ATOM 5247 C CA . LEU B 1 60 ? 38.32255 41.06305 102.32901 1.000 16.43813 60 LEU B CA 1
ATOM 5248 C C . LEU B 1 60 ? 38.60470 39.92008 101.35357 1.000 15.61780 60 LEU B C 1
ATOM 5249 O O . LEU B 1 60 ? 37.71316 39.11730 101.03338 1.000 15.50061 60 LEU B O 1
ATOM 5265 N N . ASN B 1 61 ? 39.83386 39.87931 100.83462 1.000 15.96528 61 ASN B N 1
ATOM 5266 C CA . ASN B 1 61 ? 40.11635 38.98474 99.71762 1.000 15.26288 61 ASN B CA 1
ATOM 5267 C C . ASN B 1 61 ? 39.88397 37.52454 100.06351 1.000 14.46423 61 ASN B C 1
ATOM 5268 O O . ASN B 1 61 ? 39.58208 36.73944 99.16581 1.000 15.77826 61 ASN B O 1
ATOM 5279 N N . ARG B 1 62 ? 40.00917 37.13158 101.33561 1.000 14.91575 62 ARG B N 1
ATOM 5280 C CA . ARG B 1 62 ? 39.84095 35.72416 101.65145 1.000 14.31438 62 ARG B CA 1
ATOM 5281 C C . ARG B 1 62 ? 38.41267 35.25791 101.41206 1.000 14.62606 62 ARG B C 1
ATOM 5282 O O . ARG B 1 62 ? 38.21528 34.09117 101.07346 1.000 15.34865 62 ARG B O 1
ATOM 5303 N N . SER B 1 63 ? 37.40548 36.13428 101.55954 1.000 14.24516 63 SER B N 1
ATOM 5304 C CA . SER B 1 63 ? 36.03910 35.73297 101.23415 1.000 14.31283 63 SER B CA 1
ATOM 5305 C C . SER B 1 63 ? 35.81655 35.68485 99.73118 1.000 13.81817 63 SER B C 1
ATOM 5306 O O . SER B 1 63 ? 35.01577 34.87052 99.24754 1.000 13.89529 63 SER B O 1
ATOM 5314 N N . ILE B 1 64 ? 36.50772 36.54958 98.98508 1.000 13.89012 64 ILE B N 1
ATOM 5315 C CA . ILE B 1 64 ? 36.36357 36.59337 97.53480 1.000 13.81297 64 ILE B CA 1
ATOM 5316 C C . ILE B 1 64 ? 37.02508 35.37891 96.90945 1.000 14.42143 64 ILE B C 1
ATOM 5317 O O . ILE B 1 64 ? 36.42963 34.69380 96.06141 1.000 13.92917 64 ILE B O 1
ATOM 5333 N N . HIS B 1 65 ? 38.25592 35.07934 97.32962 1.000 14.32775 65 HIS B N 1
ATOM 5334 C CA . HIS B 1 65 ? 38.92307 33.87964 96.82941 1.000 13.68643 65 HIS B CA 1
ATOM 5335 C C . HIS B 1 65 ? 38.13713 32.61845 97.16540 1.000 14.32408 65 HIS B C 1
ATOM 5336 O O . HIS B 1 65 ? 38.11819 31.67178 96.36740 1.000 14.87363 65 HIS B O 1
ATOM 5350 N N . THR B 1 66 ? 37.50209 32.57486 98.34273 1.000 13.87890 66 THR B N 1
ATOM 5351 C CA . THR B 1 66 ? 36.67135 31.42624 98.69078 1.000 13.12737 66 THR B CA 1
ATOM 5352 C C . THR B 1 66 ? 35.54063 31.27285 97.67854 1.000 13.28435 66 THR B C 1
ATOM 5353 O O . THR B 1 66 ? 35.28749 30.17399 97.16703 1.000 13.87497 66 THR B O 1
ATOM 5364 N N . ALA B 1 67 ? 34.87014 32.37971 97.35667 1.000 13.23525 67 ALA B N 1
ATOM 5365 C CA . ALA B 1 67 ? 33.81467 32.35178 96.34353 1.000 12.82627 67 ALA B CA 1
ATOM 5366 C C . ALA B 1 67 ? 34.34462 31.87521 94.99450 1.000 13.01214 67 ALA B C 1
ATOM 5367 O O . ALA B 1 67 ? 33.71184 31.05052 94.32675 1.000 14.02711 67 ALA B O 1
ATOM 5374 N N . TRP B 1 68 ? 35.47430 32.42784 94.55499 1.000 13.68311 68 TRP B N 1
ATOM 5375 C CA . TRP B 1 68 ? 36.02638 32.06812 93.25388 1.000 13.98274 68 TRP B CA 1
ATOM 5376 C C . TRP B 1 68 ? 36.36322 30.58815 93.18827 1.000 13.95438 68 TRP B C 1
ATOM 5377 O O . TRP B 1 68 ? 36.11346 29.94395 92.17083 1.000 15.03162 68 TRP B O 1
ATOM 5398 N N . LEU B 1 69 ? 36.93225 30.03223 94.26090 1.000 13.97639 69 LEU B N 1
ATOM 5399 C CA . LEU B 1 69 ? 37.26027 28.60997 94.28125 1.000 14.14261 69 LEU B CA 1
ATOM 5400 C C . LEU B 1 69 ? 36.00012 27.75209 94.25218 1.000 13.89988 69 LEU B C 1
ATOM 5401 O O . LEU B 1 69 ? 35.95353 26.72298 93.55838 1.000 14.95927 69 LEU B O 1
ATOM 5417 N N . ILE B 1 70 ? 34.96929 28.16787 94.98450 1.000 13.85225 70 ILE B N 1
ATOM 5418 C CA . ILE B 1 70 ? 33.69111 27.46402 94.94976 1.000 13.74232 70 ILE B CA 1
ATOM 5419 C C . ILE B 1 70 ? 33.11825 27.47931 93.53852 1.000 13.23035 70 ILE B C 1
ATOM 5420 O O . ILE B 1 70 ? 32.68784 26.44726 93.01451 1.000 13.98169 70 ILE B O 1
ATOM 5436 N N . LEU B 1 71 ? 33.07483 28.65900 92.92021 1.000 13.84089 71 LEU B N 1
ATOM 5437 C CA . LEU B 1 71 ? 32.52356 28.76013 91.57738 1.000 13.52874 71 LEU B CA 1
ATOM 5438 C C . LEU B 1 71 ? 33.31789 27.92743 90.57341 1.000 13.85071 71 LEU B C 1
ATOM 5439 O O . LEU B 1 71 ? 32.73359 27.33190 89.66853 1.000 14.26808 71 LEU B O 1
ATOM 5455 N N . GLU B 1 72 ? 34.64322 27.86247 90.71670 1.000 14.06890 72 GLU B N 1
ATOM 5456 C CA . GLU B 1 72 ? 35.43221 27.01625 89.82777 1.000 14.77264 72 GLU B CA 1
ATOM 5457 C C . GLU B 1 72 ? 35.04357 25.54974 89.98355 1.000 14.24960 72 GLU B C 1
ATOM 5458 O O . GLU B 1 72 ? 34.84592 24.84598 88.98843 1.000 15.27380 72 GLU B O 1
ATOM 5470 N N . GLU B 1 73 ? 34.90640 25.06895 91.22426 1.000 14.45778 73 GLU B N 1
ATOM 5471 C CA . GLU B 1 73 ? 34.49398 23.68013 91.41526 1.000 15.97285 73 GLU B CA 1
ATOM 5472 C C . GLU B 1 73 ? 33.12777 23.41223 90.80201 1.000 16.06278 73 GLU B C 1
ATOM 5473 O O . GLU B 1 73 ? 32.87873 22.30912 90.30052 1.000 18.01159 73 GLU B O 1
ATOM 5485 N N . LEU B 1 74 ? 32.23189 24.39331 90.82936 1.000 15.51395 74 LEU B N 1
ATOM 5486 C CA . LEU B 1 74 ? 30.90026 24.24612 90.26751 1.000 14.97553 74 LEU B CA 1
ATOM 5487 C C . LEU B 1 74 ? 30.84850 24.45954 88.76025 1.000 16.10919 74 LEU B C 1
ATOM 5488 O O . LEU B 1 74 ? 29.80569 24.19298 88.15889 1.000 17.66674 74 LEU B O 1
ATOM 5504 N N . GLY B 1 75 ? 31.91998 24.94469 88.13697 1.000 15.35025 75 GLY B N 1
ATOM 5505 C CA . GLY B 1 75 ? 31.83484 25.37284 86.75073 1.000 15.54155 75 GLY B CA 1
ATOM 5506 C C . GLY B 1 75 ? 30.90187 26.54476 86.56526 1.000 15.31712 75 GLY B C 1
ATOM 5507 O O . GLY B 1 75 ? 30.26027 26.66879 85.51690 1.000 17.82235 75 GLY B O 1
ATOM 5511 N N . GLN B 1 76 ? 30.82442 27.42642 87.56677 1.000 14.30225 76 GLN B N 1
ATOM 5512 C CA . GLN B 1 76 ? 29.91489 28.56622 87.58615 1.000 14.82736 76 GLN B CA 1
ATOM 5513 C C . GLN B 1 76 ? 30.66524 29.89228 87.69646 1.000 14.27381 76 GLN B C 1
ATOM 5514 O O . GLN B 1 76 ? 30.15660 30.85370 88.27654 1.000 14.84622 76 GLN B O 1
ATOM 5528 N N . GLU B 1 77 ? 31.85980 29.97553 87.09353 1.000 14.94123 77 GLU B N 1
ATOM 5529 C CA . GLU B 1 77 ? 32.66537 31.17949 87.22662 1.000 14.31789 77 GLU B CA 1
ATOM 5530 C C . GLU B 1 77 ? 31.99105 32.40474 86.62473 1.000 13.79165 77 GLU B C 1
ATOM 5531 O O . GLU B 1 77 ? 32.35658 33.53032 86.97492 1.000 15.04876 77 GLU B O 1
ATOM 5543 N N . TRP B 1 78 ? 31.03174 32.20777 85.73160 1.000 14.36272 78 TRP B N 1
ATOM 5544 C CA . TRP B 1 78 ? 30.30819 33.29769 85.09368 1.000 14.72398 78 TRP B CA 1
ATOM 5545 C C . TRP B 1 78 ? 29.25042 33.92664 85.99629 1.000 14.31390 78 TRP B C 1
ATOM 5546 O O . TRP B 1 78 ? 28.69092 34.96674 85.62934 1.000 16.93040 78 TRP B O 1
ATOM 5567 N N . VAL B 1 79 ? 28.94963 33.33053 87.14510 1.000 13.90783 79 VAL B N 1
ATOM 5568 C CA . VAL B 1 79 ? 27.86335 33.83354 87.98781 1.000 14.27556 79 VAL B CA 1
ATOM 5569 C C . VAL B 1 79 ? 28.28034 35.15663 88.63055 1.000 14.82992 79 VAL B C 1
ATOM 5570 O O . VAL B 1 79 ? 29.39970 35.26370 89.15753 1.000 15.39825 79 VAL B O 1
ATOM 5583 N N . PRO B 1 80 ? 27.42335 36.17583 88.62353 1.000 15.43248 80 PRO B N 1
ATOM 5584 C CA . PRO B 1 80 ? 27.83402 37.48605 89.13750 1.000 15.92333 80 PRO B CA 1
ATOM 5585 C C . PRO B 1 80 ? 28.20825 37.44507 90.61550 1.000 15.43574 80 PRO B C 1
ATOM 5586 O O . PRO B 1 80 ? 27.53958 36.80473 91.43286 1.000 16.17739 80 PRO B O 1
ATOM 5597 N N . VAL B 1 81 ? 29.28043 38.16157 90.94432 1.000 16.07878 81 VAL B N 1
ATOM 5598 C CA . VAL B 1 81 ? 29.74907 38.35852 92.31265 1.000 15.25674 81 VAL B CA 1
ATOM 5599 C C . VAL B 1 81 ? 29.61167 39.83763 92.64789 1.000 17.09405 81 VAL B C 1
ATOM 5600 O O . VAL B 1 81 ? 29.95858 40.70399 91.84120 1.000 17.72910 81 VAL B O 1
ATOM 5613 N N . GLU B 1 82 ? 29.12545 40.12895 93.85135 1.000 16.39411 82 GLU B N 1
ATOM 5614 C CA . GLU B 1 82 ? 29.11236 41.48619 94.38127 1.000 16.94914 82 GLU B CA 1
ATOM 5615 C C . GLU B 1 82 ? 29.73096 41.46404 95.76742 1.000 15.64086 82 GLU B C 1
ATOM 5616 O O . GLU B 1 82 ? 29.46977 40.54793 96.55706 1.000 16.87548 82 GLU B O 1
ATOM 5637 N N . SER B 1 83 ? 30.52912 42.48251 96.06596 1.000 16.30730 83 SER B N 1
ATOM 5638 C CA . SER B 1 83 ? 31.28880 42.54637 97.30575 1.000 18.20456 83 SER B CA 1
ATOM 5639 C C . SER B 1 83 ? 30.95233 43.81940 98.06898 1.000 19.10400 83 SER B C 1
ATOM 5640 O O . SER B 1 83 ? 30.77636 44.88585 97.45973 1.000 21.84330 83 SER B O 1
ATOM 5648 N N . SER B 1 84 ? 30.88727 43.71844 99.39725 1.000 16.67146 84 SER B N 1
ATOM 5649 C CA . SER B 1 84 ? 30.57266 44.87156 100.23254 1.000 17.78672 84 SER B CA 1
ATOM 5650 C C . SER B 1 84 ? 31.28791 44.78026 101.56879 1.000 17.67404 84 SER B C 1
ATOM 5651 O O . SER B 1 84 ? 31.34215 43.70892 102.18857 1.000 17.08441 84 SER B O 1
ATOM 5659 N N . TRP B 1 85 ? 31.77547 45.92827 102.04773 1.000 17.69508 85 TRP B N 1
ATOM 5660 C CA . TRP B 1 85 ? 32.31790 45.96748 103.40088 1.000 17.71169 85 TRP B CA 1
ATOM 5661 C C . TRP B 1 85 ? 31.28864 45.55766 104.44545 1.000 16.58034 85 TRP B C 1
ATOM 5662 O O . TRP B 1 85 ? 31.66918 45.16866 105.56124 1.000 17.76673 85 TRP B O 1
ATOM 5683 N N . ARG B 1 86 ? 29.99569 45.64239 104.12329 1.000 17.22378 86 ARG B N 1
ATOM 5684 C CA . ARG B 1 86 ? 28.95972 45.32280 105.10017 1.000 17.40652 86 ARG B CA 1
ATOM 5685 C C . ARG B 1 86 ? 28.89935 43.83953 105.42718 1.000 16.85345 86 ARG B C 1
ATOM 5686 O O . ARG B 1 86 ? 28.24764 43.47654 106.41619 1.000 16.73154 86 ARG B O 1
ATOM 5707 N N . LEU B 1 87 ? 29.58492 42.99325 104.65045 1.000 16.05891 87 LEU B N 1
ATOM 5708 C CA . LEU B 1 87 ? 29.77155 41.59304 104.98487 1.000 15.54031 87 LEU B CA 1
ATOM 5709 C C . LEU B 1 87 ? 31.13258 41.30320 105.60695 1.000 15.67677 87 LEU B C 1
ATOM 5710 O O . LEU B 1 87 ? 31.42404 40.13747 105.91130 1.000 15.56012 87 LEU B O 1
ATOM 5726 N N . ASN B 1 88 ? 31.94654 42.33069 105.85679 1.000 16.04059 88 ASN B N 1
ATOM 5727 C CA . ASN B 1 88 ? 33.24806 42.12352 106.47996 1.000 16.45735 88 ASN B CA 1
ATOM 5728 C C . ASN B 1 88 ? 33.10676 41.44274 107.83602 1.000 16.17632 88 ASN B C 1
ATOM 5729 O O . ASN B 1 88 ? 32.10338 41.59317 108.54108 1.000 16.81289 88 ASN B O 1
ATOM 5740 N N . GLU B 1 89 ? 34.16525 40.73735 108.21371 1.000 16.49214 89 GLU B N 1
ATOM 5741 C CA . GLU B 1 89 ? 34.31990 40.24067 109.57360 1.000 16.08222 89 GLU B CA 1
ATOM 5742 C C . GLU B 1 89 ? 34.12534 41.36812 110.58291 1.000 15.77016 89 GLU B C 1
ATOM 5743 O O . GLU B 1 89 ? 34.33631 42.55054 110.29126 1.000 17.34606 89 GLU B O 1
ATOM 5755 N N . ARG B 1 90 ? 33.71226 40.99265 111.78508 1.000 16.11904 90 ARG B N 1
ATOM 5756 C CA . ARG B 1 90 ? 33.62879 41.95622 112.87295 1.000 16.12285 90 ARG B CA 1
ATOM 5757 C C . ARG B 1 90 ? 34.97091 42.63822 113.07076 1.000 16.54939 90 ARG B C 1
ATOM 5758 O O . ARG B 1 90 ? 36.03203 42.00720 113.00769 1.000 17.37796 90 ARG B O 1
ATOM 5779 N N . HIS B 1 91 ? 34.91997 43.93721 113.32919 1.000 17.50951 91 HIS B N 1
ATOM 5780 C CA . HIS B 1 91 ? 36.11525 44.72094 113.59142 1.000 18.50058 91 HIS B CA 1
ATOM 5781 C C . HIS B 1 91 ? 36.51920 44.53303 115.05105 1.000 19.54127 91 HIS B C 1
ATOM 5782 O O . HIS B 1 91 ? 35.81774 44.98954 115.96459 1.000 20.22162 91 HIS B O 1
ATOM 5796 N N . TYR B 1 92 ? 37.64865 43.85805 115.27541 1.000 19.21530 92 TYR B N 1
ATOM 5797 C CA . TYR B 1 92 ? 38.13118 43.54633 116.62049 1.000 19.53547 92 TYR B CA 1
ATOM 5798 C C . TYR B 1 92 ? 38.92941 44.67772 117.26444 1.000 21.25497 92 TYR B C 1
ATOM 5799 O O . TYR B 1 92 ? 39.45190 44.49725 118.37478 1.000 22.22337 92 TYR B O 1
ATOM 5817 N N . GLY B 1 93 ? 39.04337 45.82632 116.61199 1.000 22.09005 93 GLY B N 1
ATOM 5818 C CA . GLY B 1 93 ? 39.64896 46.97686 117.26447 1.000 23.84741 93 GLY B CA 1
ATOM 5819 C C . GLY B 1 93 ? 41.09404 46.73096 117.64824 1.000 24.25627 93 GLY B C 1
ATOM 5820 O O . GLY B 1 93 ? 41.89183 46.18799 116.87570 1.000 23.39722 93 GLY B O 1
ATOM 5824 N N . ALA B 1 94 ? 41.44400 47.14569 118.87155 1.000 25.60081 94 ALA B N 1
ATOM 5825 C CA . ALA B 1 94 ? 42.81453 46.99210 119.34442 1.000 26.81464 94 ALA B CA 1
ATOM 5826 C C . ALA B 1 94 ? 43.22735 45.53051 119.49088 1.000 26.61977 94 ALA B C 1
ATOM 5827 O O . ALA B 1 94 ? 44.42986 45.24721 119.57584 1.000 27.24609 94 ALA B O 1
ATOM 5834 N N . LEU B 1 95 ? 42.27291 44.59543 119.53481 1.000 24.83789 95 LEU B N 1
ATOM 5835 C CA . LEU B 1 95 ? 42.63657 43.18610 119.64827 1.000 23.75483 95 LEU B CA 1
ATOM 5836 C C . LEU B 1 95 ? 43.19964 42.60788 118.35303 1.000 23.10869 95 LEU B C 1
ATOM 5837 O O . LEU B 1 95 ? 43.76313 41.51194 118.38848 1.000 23.03908 95 LEU B O 1
ATOM 5853 N N . ILE B 1 96 ? 43.06567 43.31293 117.22795 1.000 22.12919 96 ILE B N 1
ATOM 5854 C CA . ILE B 1 96 ? 43.59667 42.82551 115.95700 1.000 21.55863 96 ILE B CA 1
ATOM 5855 C C . ILE B 1 96 ? 45.07278 42.50234 116.10696 1.000 22.00174 96 ILE B C 1
ATOM 5856 O O . ILE B 1 96 ? 45.84786 43.30807 116.62866 1.000 22.92032 96 ILE B O 1
ATOM 5872 N N . GLY B 1 97 ? 45.47112 41.31964 115.63975 1.000 22.29228 97 GLY B N 1
ATOM 5873 C CA . GLY B 1 97 ? 46.85610 40.90631 115.67348 1.000 23.04572 97 GLY B CA 1
ATOM 5874 C C . GLY B 1 97 ? 47.28620 40.19756 116.94047 1.000 23.88880 97 GLY B C 1
ATOM 5875 O O . GLY B 1 97 ? 48.34981 39.56764 116.94305 1.000 25.27180 97 GLY B O 1
ATOM 5879 N N . LEU B 1 98 ? 46.49340 40.26082 118.00828 1.000 22.97919 98 LEU B N 1
ATOM 5880 C CA . LEU B 1 98 ? 46.85099 39.60515 119.26051 1.000 23.32290 98 LEU B CA 1
ATOM 5881 C C . LEU B 1 98 ? 46.53319 38.11509 119.20739 1.000 22.27196 98 LEU B C 1
ATOM 5882 O O . LEU B 1 98 ? 45.62400 37.67245 118.50188 1.000 22.65308 98 LEU B O 1
ATOM 5898 N N . ASN B 1 99 ? 47.29175 37.34449 119.98209 1.000 22.93891 99 ASN B N 1
ATOM 5899 C CA . ASN B 1 99 ? 47.16846 35.89078 120.01908 1.000 23.08518 99 ASN B CA 1
ATOM 5900 C C . ASN B 1 99 ? 46.07449 35.50018 121.01038 1.000 20.88935 99 ASN B C 1
ATOM 5901 O O . ASN B 1 99 ? 46.11077 35.90109 122.17844 1.000 21.61385 99 ASN B O 1
ATOM 5912 N N . ARG B 1 100 ? 45.09812 34.71799 120.54187 1.000 20.90987 100 ARG B N 1
ATOM 5913 C CA . ARG B 1 100 ? 43.92414 34.42281 121.36228 1.000 20.94179 100 ARG B CA 1
ATOM 5914 C C . ARG B 1 100 ? 44.29728 33.59561 122.58534 1.000 21.18318 100 ARG B C 1
ATOM 5915 O O . ARG B 1 100 ? 43.73589 33.79023 123.67520 1.000 21.12416 100 ARG B O 1
ATOM 5936 N N . GLU B 1 101 ? 45.22155 32.64719 122.41626 1.000 21.56298 101 GLU B N 1
ATOM 5937 C CA . GLU B 1 101 ? 45.61915 31.79467 123.52980 1.000 23.19421 101 GLU B CA 1
ATOM 5938 C C . GLU B 1 101 ? 46.40285 32.58970 124.56535 1.000 23.77672 101 GLU B C 1
ATOM 5939 O O . GLU B 1 101 ? 46.21083 32.40769 125.77387 1.000 24.55356 101 GLU B O 1
ATOM 5951 N N . GLN B 1 102 ? 47.29436 33.47146 124.11258 1.000 23.40535 102 GLN B N 1
ATOM 5952 C CA . GLN B 1 102 ? 48.02204 34.32332 125.04274 1.000 24.83446 102 GLN B CA 1
ATOM 5953 C C . GLN B 1 102 ? 47.06078 35.20013 125.82019 1.000 23.30951 102 GLN B C 1
ATOM 5954 O O . GLN B 1 102 ? 47.22580 35.40633 127.02862 1.000 23.12908 102 GLN B O 1
ATOM 5968 N N . MET B 1 103 ? 46.04862 35.72461 125.14433 1.000 21.83849 103 MET B N 1
ATOM 5969 C CA A MET B 1 103 ? 45.07708 36.54842 125.84102 0.430 21.75155 103 MET B CA 1
ATOM 5970 C CA B MET B 1 103 ? 45.04641 36.54358 125.81792 0.570 21.27017 103 MET B CA 1
ATOM 5971 C C . MET B 1 103 ? 44.30629 35.73941 126.87430 1.000 20.80858 103 MET B C 1
ATOM 5972 O O . MET B 1 103 ? 43.99701 36.25632 127.95409 1.000 21.00487 103 MET B O 1
ATOM 5999 N N . ALA B 1 104 ? 44.00038 34.46946 126.57095 1.000 20.63918 104 ALA B N 1
ATOM 6000 C CA . ALA B 1 104 ? 43.33346 33.61831 127.55240 1.000 21.10675 104 ALA B CA 1
ATOM 6001 C C . ALA B 1 104 ? 44.24593 33.34400 128.73337 1.000 21.84655 104 ALA B C 1
ATOM 6002 O O . ALA B 1 104 ? 43.78859 33.29072 129.87948 1.000 21.76997 104 ALA B O 1
ATOM 6009 N N . LEU B 1 105 ? 45.53500 33.14892 128.47116 1.000 22.96801 105 LEU B N 1
ATOM 6010 C CA . LEU B 1 105 ? 46.47911 32.93336 129.55812 1.000 26.28858 105 LEU B CA 1
ATOM 6011 C C . LEU B 1 105 ? 46.57750 34.16656 130.44440 1.000 27.44448 105 LEU B C 1
ATOM 6012 O O . LEU B 1 105 ? 46.56504 34.05633 131.67829 1.000 29.75815 105 LEU B O 1
ATOM 6028 N N . ASN B 1 106 ? 46.65460 35.35269 129.83272 1.000 25.69530 106 ASN B N 1
ATOM 6029 C CA . ASN B 1 106 ? 46.84975 36.58977 130.58620 1.000 26.67646 106 ASN B CA 1
ATOM 6030 C C . ASN B 1 106 ? 45.57650 37.07023 131.27713 1.000 25.68731 106 ASN B C 1
ATOM 6031 O O . ASN B 1 106 ? 45.65927 37.67806 132.35036 1.000 28.46611 106 ASN B O 1
ATOM 6042 N N . HIS B 1 107 ? 44.40439 36.84684 130.67395 1.000 22.58620 107 HIS B N 1
ATOM 6043 C CA . HIS B 1 107 ? 43.16449 37.45526 131.13729 1.000 21.91273 107 HIS B CA 1
ATOM 6044 C C . HIS B 1 107 ?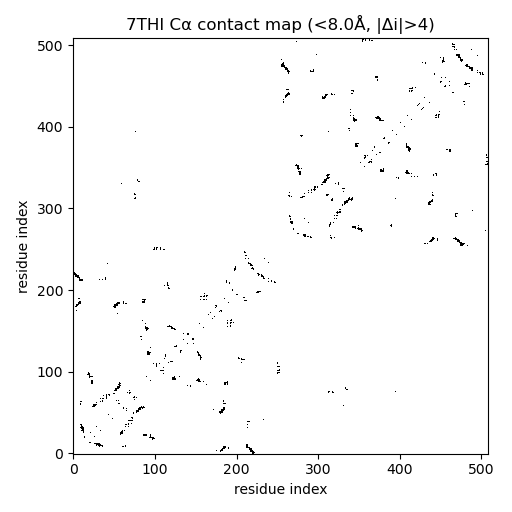 42.08586 36.46196 131.53644 1.000 19.45485 107 HIS B C 1
ATOM 6045 O O . HIS B 1 107 ? 41.07970 36.87503 132.12950 1.000 21.05486 107 HIS B O 1
ATOM 6059 N N . GLY B 1 108 ? 42.25605 35.18610 131.22267 1.000 19.72687 108 GLY B N 1
ATOM 6060 C CA . GLY B 1 108 ? 41.26611 34.18251 131.53252 1.000 20.75578 108 GLY B CA 1
ATOM 6061 C C . GLY B 1 108 ? 40.49417 33.75661 130.30303 1.000 20.29885 108 GLY B C 1
ATOM 6062 O O . GLY B 1 108 ? 40.10081 34.59150 129.47604 1.000 19.95147 108 GLY B O 1
ATOM 6066 N N . GLU B 1 109 ? 40.26951 32.44976 130.16940 1.000 20.08582 109 GLU B N 1
ATOM 6067 C CA . GLU B 1 109 ? 39.49981 31.94623 129.04070 1.000 20.54205 109 GLU B CA 1
ATOM 6068 C C . GLU B 1 109 ? 38.13026 32.60359 128.96963 1.000 19.92363 109 GLU B C 1
ATOM 6069 O O . GLU B 1 109 ? 37.60820 32.83718 127.87723 1.000 19.67327 109 GLU B O 1
ATOM 6081 N N . GLU B 1 110 ? 37.51746 32.88603 130.12441 1.000 18.95849 110 GLU B N 1
ATOM 6082 C CA . GLU B 1 110 ? 36.18113 33.47117 130.12280 1.000 19.05119 110 GLU B CA 1
ATOM 6083 C C . GLU B 1 110 ? 36.19763 34.86023 129.51797 1.000 17.78284 110 GLU B C 1
ATOM 6084 O O . GLU B 1 110 ? 35.21940 35.27819 128.88868 1.000 17.45830 110 GLU B O 1
ATOM 6096 N N . GLN B 1 111 ? 37.28190 35.59890 129.73928 1.000 18.03285 111 GLN B N 1
ATOM 6097 C CA . GLN B 1 111 ? 37.36346 36.94872 129.20042 1.000 17.46501 111 GLN B CA 1
ATOM 6098 C C . GLN B 1 111 ? 37.46215 36.89671 127.68741 1.000 17.35092 111 GLN B C 1
ATOM 6099 O O . GLN B 1 111 ? 36.80376 37.67065 126.98423 1.000 17.67319 111 GLN B O 1
ATOM 6113 N N . VAL B 1 112 ? 38.26593 35.96322 127.17781 1.000 17.44941 112 VAL B N 1
ATOM 6114 C CA . VAL B 1 112 ? 38.39053 35.80502 125.73436 1.000 18.85531 112 VAL B CA 1
ATOM 6115 C C . VAL B 1 112 ? 37.07564 35.33530 125.12793 1.000 18.35817 112 VAL B C 1
ATOM 6116 O O . VAL B 1 112 ? 36.67389 35.81148 124.05803 1.000 18.24108 112 VAL B O 1
ATOM 6129 N N A ARG B 1 113 ? 36.38860 34.39655 125.78717 0.553 18.13862 113 ARG B N 1
ATOM 6130 N N B ARG B 1 113 ? 36.39167 34.39192 125.78031 0.447 18.17161 113 ARG B N 1
ATOM 6131 C CA A ARG B 1 113 ? 35.09276 33.95060 125.28710 0.553 19.82552 113 ARG B CA 1
ATOM 6132 C CA B ARG B 1 113 ? 35.09587 33.96217 125.27019 0.447 19.50096 113 ARG B CA 1
ATOM 6133 C C A ARG B 1 113 ? 34.10815 35.10999 125.21183 0.553 18.81813 113 ARG B C 1
ATOM 6134 C C B ARG B 1 113 ? 34.12676 35.13225 125.19352 0.447 18.78716 113 ARG B C 1
ATOM 6135 O O A ARG B 1 113 ? 33.33611 35.21851 124.25153 0.553 19.87772 113 ARG B O 1
ATOM 6136 O O B ARG B 1 113 ? 33.38461 35.27127 124.21393 0.447 19.99903 113 ARG B O 1
ATOM 6177 N N . LEU B 1 114 ? 34.11813 35.98498 126.21931 1.000 17.78392 114 LEU B N 1
ATOM 6178 C CA . LEU B 1 114 ? 33.25146 37.15327 126.19677 1.000 18.33737 114 LEU B CA 1
ATOM 6179 C C . LEU B 1 114 ? 33.58884 38.04458 125.00919 1.000 17.68923 114 LEU B C 1
ATOM 6180 O O . LEU B 1 114 ? 32.70361 38.45407 124.24320 1.000 18.73998 114 LEU B O 1
ATOM 6196 N N . TRP B 1 115 ? 34.87607 38.33300 124.82247 1.000 16.78950 115 TRP B N 1
ATOM 6197 C CA . TRP B 1 115 ? 35.27554 39.17764 123.69909 1.000 18.26653 115 TRP B CA 1
ATOM 6198 C C . TRP B 1 115 ? 34.86252 38.56994 122.36970 1.000 18.08742 115 TRP B C 1
ATOM 6199 O O . TRP B 1 115 ? 34.41411 39.28641 121.46897 1.000 20.45410 115 TRP B O 1
ATOM 6220 N N . ARG B 1 116 ? 35.02323 37.25324 122.22263 1.000 16.83373 116 ARG B N 1
ATOM 6221 C CA . ARG B 1 116 ? 34.78416 36.61165 120.93308 1.000 17.43067 116 ARG B CA 1
ATOM 6222 C C . ARG B 1 116 ? 33.30622 36.45967 120.62722 1.000 17.80440 116 ARG B C 1
ATOM 6223 O O . ARG B 1 116 ? 32.90204 36.58231 119.46807 1.000 20.19061 116 ARG B O 1
ATOM 6244 N N . ARG B 1 117 ? 32.48995 36.14127 121.62423 1.000 17.71126 117 ARG B N 1
ATOM 6245 C CA . ARG B 1 117 ? 31.15181 35.65431 121.35419 1.000 19.29387 117 ARG B CA 1
ATOM 6246 C C . ARG B 1 117 ? 30.01202 36.50103 121.88720 1.000 18.18538 117 ARG B C 1
ATOM 6247 O O . ARG B 1 117 ? 28.86405 36.26224 121.49479 1.000 19.10504 117 ARG B O 1
ATOM 6268 N N . SER B 1 118 ? 30.27877 37.47829 122.74360 1.000 19.08606 118 SER B N 1
ATOM 6269 C CA A SER B 1 118 ? 29.20265 38.29935 123.26908 0.287 20.51115 118 SER B CA 1
ATOM 6270 C CA B SER B 1 118 ? 29.21976 38.32293 123.26875 0.713 19.92999 118 SER B CA 1
ATOM 6271 C C . SER B 1 118 ? 28.48971 39.03430 122.14121 1.000 20.21502 118 SER B C 1
ATOM 6272 O O . SER B 1 118 ? 29.07184 39.35319 121.10940 1.000 21.09505 118 SER B O 1
ATOM 6287 N N . TYR B 1 119 ? 27.20606 39.30647 122.36103 1.000 19.85940 119 TYR B N 1
ATOM 6288 C CA . TYR B 1 119 ? 26.45597 40.12441 121.41902 1.000 20.58624 119 TYR B CA 1
ATOM 6289 C C . TYR B 1 119 ? 26.73603 41.60737 121.62581 1.000 21.72385 119 TYR B C 1
ATOM 6290 O O . TYR B 1 119 ? 26.84618 42.36394 120.65340 1.000 20.91184 119 TYR B O 1
ATOM 6308 N N . ASN B 1 120 ? 26.87368 42.03519 122.88256 1.000 22.49767 120 ASN B N 1
ATOM 6309 C CA . ASN B 1 120 ? 26.85455 43.44926 123.21929 1.000 24.39174 120 ASN B CA 1
ATOM 6310 C C . ASN B 1 120 ? 28.22882 44.06981 123.45022 1.000 24.50142 120 ASN B C 1
ATOM 6311 O O . ASN B 1 120 ? 28.35676 45.28912 123.29573 1.000 26.90668 120 ASN B O 1
ATOM 6322 N N . VAL B 1 121 ? 29.25606 43.29118 123.79597 1.000 25.16525 121 VAL B N 1
ATOM 6323 C CA . VAL B 1 121 ? 30.53581 43.87083 124.20408 1.000 26.01296 121 VAL B CA 1
ATOM 6324 C C . VAL B 1 121 ? 31.31059 44.36798 122.98993 1.000 25.75757 121 VAL B C 1
ATOM 6325 O O . VAL B 1 121 ? 31.52870 43.62301 122.02728 1.000 25.08729 121 VAL B O 1
ATOM 6338 N N . THR B 1 122 ? 31.77070 45.62764 123.04787 1.000 28.50727 122 THR B N 1
ATOM 6339 C CA . THR B 1 122 ? 32.54862 46.25889 121.98503 1.000 29.14551 122 THR B CA 1
ATOM 6340 C C . THR B 1 122 ? 34.03081 46.23582 122.33020 1.000 28.90664 122 THR B C 1
ATOM 6341 O O . THR B 1 122 ? 34.41171 46.71626 123.40771 1.000 30.70789 122 THR B O 1
ATOM 6352 N N . PRO B 1 123 ? 34.90280 45.71372 121.46872 1.000 28.18211 123 PRO B N 1
ATOM 6353 C CA . PRO B 1 123 ? 36.34500 45.76047 121.75492 1.000 29.24680 123 PRO B CA 1
ATOM 6354 C C . PRO B 1 123 ? 36.81170 47.19966 121.85035 1.000 30.61446 123 PRO B C 1
ATOM 6355 O O . PRO B 1 123 ? 36.16010 48.09783 121.29721 1.000 30.00908 123 PRO B O 1
ATOM 6366 N N . PRO B 1 124 ? 37.93293 47.46452 122.51844 1.000 34.35988 124 PRO B N 1
ATOM 6367 C CA . PRO B 1 124 ? 38.51261 48.81031 122.47225 1.000 35.37305 124 PRO B CA 1
ATOM 6368 C C . PRO B 1 124 ? 38.81110 49.19666 121.03645 1.000 34.62274 124 PRO B C 1
ATOM 6369 O O . PRO B 1 124 ? 39.24897 48.34744 120.24411 1.000 33.58094 124 PRO B O 1
ATOM 6380 N N . PRO B 1 125 ? 38.58775 50.45249 120.65767 1.000 35.65773 125 PRO B N 1
ATOM 6381 C CA . PRO B 1 125 ? 38.81690 50.85016 119.26594 1.000 36.50096 125 PRO B CA 1
ATOM 6382 C C . PRO B 1 125 ? 40.28587 50.75600 118.89797 1.000 34.86923 125 PRO B C 1
ATOM 6383 O O . PRO B 1 125 ? 41.17622 50.91341 119.73695 1.000 36.71988 125 PRO B O 1
ATOM 6394 N N . ILE B 1 126 ? 40.53579 50.48143 117.62039 1.000 33.72822 126 ILE B N 1
ATOM 6395 C CA . ILE B 1 126 ? 41.90242 50.50171 117.12293 1.000 32.56778 126 ILE B CA 1
ATOM 6396 C C . ILE B 1 126 ? 42.36823 51.94576 117.01802 1.000 34.85792 126 ILE B C 1
ATOM 6397 O O . ILE B 1 126 ? 41.64577 52.81502 116.51131 1.000 35.00589 126 ILE B O 1
ATOM 6413 N N . GLU B 1 127 ? 43.58084 52.20238 117.49217 1.000 36.03189 127 GLU B N 1
ATOM 6414 C CA . GLU B 1 127 ? 44.17094 53.53267 117.48827 1.000 38.24655 127 GLU B CA 1
ATOM 6415 C C . GLU B 1 127 ? 45.21050 53.64088 116.37846 1.000 37.12572 127 GLU B C 1
ATOM 6416 O O . GLU B 1 127 ? 45.73198 52.63961 115.88368 1.000 36.75740 127 GLU B O 1
ATOM 6428 N N . GLU B 1 128 ? 45.54326 54.88665 116.02086 1.000 38.66878 128 GLU B N 1
ATOM 6429 C CA . GLU B 1 128 ? 46.47831 55.12192 114.92538 1.000 41.06156 128 GLU B CA 1
ATOM 6430 C C . GLU B 1 128 ? 47.85962 54.54347 115.19783 1.000 38.59424 128 GLU B C 1
ATOM 6431 O O . GLU B 1 128 ? 48.60541 54.28534 114.24720 1.000 39.14819 128 GLU B O 1
ATOM 6443 N N . SER B 1 129 ? 48.22012 54.33620 116.46403 1.000 36.92781 129 SER B N 1
ATOM 6444 C CA . SER B 1 129 ? 49.49804 53.72238 116.79670 1.000 37.56655 129 SER B CA 1
ATOM 6445 C C . SER B 1 129 ? 49.49189 52.20987 116.63590 1.000 35.50675 129 SER B C 1
ATOM 6446 O O . SER B 1 129 ? 50.56047 51.59404 116.70926 1.000 36.33230 129 SER B O 1
ATOM 6454 N N . HIS B 1 130 ? 48.32908 51.60409 116.41911 1.000 34.08383 130 HIS B N 1
ATOM 6455 C CA . HIS B 1 130 ? 48.25722 50.15786 116.27780 1.000 32.30441 130 HIS B CA 1
ATOM 6456 C C . HIS B 1 130 ? 49.01810 49.73258 115.02225 1.000 31.86394 130 HIS B C 1
ATOM 6457 O O . HIS B 1 130 ? 48.94648 50.41312 113.99113 1.000 32.16207 130 HIS B O 1
ATOM 6471 N N . PRO B 1 131 ? 49.75534 48.62033 115.06630 1.000 32.36566 131 PRO B N 1
ATOM 6472 C CA . PRO B 1 131 ? 50.56512 48.23893 113.89627 1.000 31.76404 131 PRO B CA 1
ATOM 6473 C C . PRO B 1 131 ? 49.76790 47.99453 112.62776 1.000 32.05098 131 PRO B C 1
ATOM 6474 O O . PRO B 1 131 ? 50.36148 48.01878 111.54467 1.000 33.74636 131 PRO B O 1
ATOM 6485 N N . TYR B 1 132 ? 48.45726 47.76448 112.71157 1.000 30.34188 132 TYR B N 1
ATOM 6486 C CA . TYR B 1 132 ? 47.65285 47.44475 111.53745 1.000 29.95811 132 TYR B CA 1
ATOM 6487 C C . TYR B 1 132 ? 46.67078 48.55331 111.15754 1.000 30.90112 132 TYR B C 1
ATOM 6488 O O . TYR B 1 132 ? 45.87102 48.37205 110.23465 1.000 31.93374 132 TYR B O 1
ATOM 6506 N N . TYR B 1 133 ? 46.74820 49.71889 111.80386 1.000 30.88276 133 TYR B N 1
ATOM 6507 C CA . TYR B 1 133 ? 45.81085 50.79663 111.49517 1.000 31.78575 133 TYR B CA 1
ATOM 6508 C C . TYR B 1 133 ? 45.98976 51.28747 110.06348 1.000 32.16007 133 TYR B C 1
ATOM 6509 O O . TYR B 1 133 ? 45.02271 51.37801 109.29717 1.000 31.64698 133 TYR B O 1
ATOM 6527 N N . GLN B 1 134 ? 47.22409 51.60705 109.68138 1.000 33.97074 134 GLN B N 1
ATOM 6528 C CA . GLN B 1 134 ? 47.43561 52.26867 108.39746 1.000 37.20762 134 GLN B CA 1
ATOM 6529 C C . GLN B 1 134 ? 47.03729 51.36501 107.23939 1.000 36.36528 134 GLN B C 1
ATOM 6530 O O . GLN B 1 134 ? 46.40530 51.81625 106.27675 1.000 36.49732 134 GLN B O 1
ATOM 6544 N N . GLU B 1 135 ? 47.37533 50.08014 107.31309 1.000 35.80306 135 GLU B N 1
ATOM 6545 C CA . GLU B 1 135 ? 47.07977 49.22751 106.17026 1.000 36.73774 135 GLU B CA 1
ATOM 6546 C C . GLU B 1 135 ? 45.58608 48.97225 106.00944 1.000 35.03435 135 GLU B C 1
ATOM 6547 O O . GLU B 1 135 ? 45.14504 48.66529 104.89923 1.000 35.46079 135 GLU B O 1
ATOM 6559 N N . ILE B 1 136 ? 44.79875 49.12606 107.07395 1.000 34.68339 136 ILE B N 1
ATOM 6560 C CA . ILE B 1 136 ? 43.34514 49.06237 106.94750 1.000 33.47971 136 ILE B CA 1
ATOM 6561 C C . ILE B 1 136 ? 42.79842 50.34705 106.32738 1.000 33.70989 136 ILE B C 1
ATOM 6562 O O . ILE B 1 136 ? 42.17007 50.32957 105.26436 1.000 34.58816 136 ILE B O 1
ATOM 6578 N N . TYR B 1 137 ? 43.03878 51.48567 106.96636 1.000 32.79198 137 TYR B N 1
ATOM 6579 C CA . TYR B 1 137 ? 42.29350 52.68953 106.62120 1.000 33.61137 137 TYR B CA 1
ATOM 6580 C C . TYR B 1 137 ? 42.85224 53.43336 105.41444 1.000 35.06040 137 TYR B C 1
ATOM 6581 O O . TYR B 1 137 ? 42.17826 54.33513 104.90441 1.000 37.33632 137 TYR B O 1
ATOM 6599 N N . ASN B 1 138 ? 44.04008 53.08085 104.93402 1.000 33.52885 138 ASN B N 1
ATOM 6600 C CA . ASN B 1 138 ? 44.57563 53.69497 103.72322 1.000 34.67032 138 ASN B CA 1
ATOM 6601 C C . ASN B 1 138 ? 44.19305 52.93466 102.46023 1.000 32.50554 138 ASN B C 1
ATOM 6602 O O . ASN B 1 138 ? 44.52812 53.36962 101.35833 1.000 32.54272 138 ASN B O 1
ATOM 6613 N N . ASP B 1 139 ? 43.47539 51.83710 102.58826 1.000 29.25297 139 ASP B N 1
ATOM 6614 C CA . ASP B 1 139 ? 43.20166 50.99022 101.44536 1.000 26.59635 139 ASP B CA 1
ATOM 6615 C C . ASP B 1 139 ? 42.10153 51.59049 100.58547 1.000 24.58126 139 ASP B C 1
ATOM 6616 O O . ASP B 1 139 ? 41.05655 52.00961 101.08424 1.000 25.35978 139 ASP B O 1
ATOM 6625 N N . ARG B 1 140 ? 42.32561 51.57798 99.26931 1.000 23.38144 140 ARG B N 1
ATOM 6626 C CA . ARG B 1 140 ? 41.37310 52.18195 98.34725 1.000 22.87440 140 ARG B CA 1
ATOM 6627 C C . ARG B 1 140 ? 39.98749 51.56351 98.45759 1.000 21.88869 140 ARG B C 1
ATOM 6628 O O . ARG B 1 140 ? 38.99140 52.24630 98.19949 1.000 24.54942 140 ARG B O 1
ATOM 6649 N N . ARG B 1 141 ? 39.88650 50.28217 98.83380 1.000 20.74107 141 ARG B N 1
ATOM 6650 C CA . ARG B 1 141 ? 38.56091 49.67487 98.90983 1.000 22.31921 141 ARG B CA 1
ATOM 6651 C C . ARG B 1 141 ? 37.65843 50.41126 99.89752 1.000 22.48761 141 ARG B C 1
ATOM 6652 O O . ARG B 1 141 ? 36.43525 50.40290 99.73196 1.000 24.94426 141 ARG B O 1
ATOM 6673 N N . TYR B 1 142 ? 38.23534 51.08560 100.89749 1.000 23.10572 142 TYR B N 1
ATOM 6674 C CA . TYR B 1 142 ? 37.46004 51.83449 101.88920 1.000 26.45904 142 TYR B CA 1
ATOM 6675 C C . TYR B 1 142 ? 37.30117 53.30399 101.53907 1.000 28.62423 142 TYR B C 1
ATOM 6676 O O . TYR B 1 142 ? 36.64741 54.03127 102.29262 1.000 31.63830 142 TYR B O 1
ATOM 6694 N N . LYS B 1 143 ? 37.88778 53.75476 100.43547 1.000 29.16466 143 LYS B N 1
ATOM 6695 C CA . LYS B 1 143 ? 37.65573 55.10563 99.94541 1.000 30.71903 143 LYS B CA 1
ATOM 6696 C C . LYS B 1 143 ? 36.48019 55.17060 98.98512 1.000 31.12159 143 LYS B C 1
ATOM 6697 O O . LYS B 1 143 ? 35.98375 56.27049 98.70135 1.000 32.81912 143 LYS B O 1
ATOM 6716 N N . VAL B 1 144 ? 36.01271 54.02030 98.50635 1.000 31.73153 144 VAL B N 1
ATOM 6717 C CA . VAL B 1 144 ? 34.94312 53.93757 97.52601 1.000 31.31502 144 VAL B CA 1
ATOM 6718 C C . VAL B 1 144 ? 33.73816 53.16675 98.06579 1.000 30.80171 144 VAL B C 1
ATOM 6719 O O . VAL B 1 144 ? 32.91860 52.67457 97.29315 1.000 33.46676 144 VAL B O 1
ATOM 6732 N N A CYS B 1 145 ? 33.61290 53.02358 99.37678 0.553 29.78252 145 CYS B N 1
ATOM 6733 N N B CYS B 1 145 ? 33.63133 53.06879 99.39455 0.447 28.88208 145 CYS B N 1
ATOM 6734 C CA A CYS B 1 145 ? 32.44107 52.33213 99.88353 0.553 30.17877 145 CYS B CA 1
ATOM 6735 C CA B CYS B 1 145 ? 32.50418 52.42465 100.05733 0.447 28.26903 145 CYS B CA 1
ATOM 6736 C C A CYS B 1 145 ? 31.33407 53.34563 100.17920 0.553 29.79309 145 CYS B C 1
ATOM 6737 C C B CYS B 1 145 ? 31.27102 53.32235 99.99693 0.447 29.04032 145 CYS B C 1
ATOM 6738 O O A CYS B 1 145 ? 31.50730 54.56164 100.03759 0.553 30.76338 145 CYS B O 1
ATOM 6739 O O B CYS B 1 145 ? 31.29867 54.43775 99.46179 0.447 29.96766 145 CYS B O 1
ATOM 6754 N N . ASP B 1 146 ? 30.17114 52.83112 100.57251 1.000 30.68013 146 ASP B N 1
ATOM 6755 C CA . ASP B 1 146 ? 28.93864 53.60577 100.64300 1.000 31.90135 146 ASP B CA 1
ATOM 6756 C C . ASP B 1 146 ? 28.85680 54.52937 101.85205 1.000 34.29813 146 ASP B C 1
ATOM 6757 O O . ASP B 1 146 ? 27.82628 55.18399 102.03126 1.000 37.45524 146 ASP B O 1
ATOM 6767 N N . VAL B 1 147 ? 29.89635 54.60007 102.67713 1.000 32.96439 147 VAL B N 1
ATOM 6768 C CA . VAL B 1 147 ? 29.98905 55.63990 103.70063 1.000 34.97111 147 VAL B CA 1
ATOM 6769 C C . VAL B 1 147 ? 31.39309 56.22374 103.65794 1.000 35.63250 147 VAL B C 1
ATOM 6770 O O . VAL B 1 147 ? 32.34397 55.56837 103.19957 1.000 35.00251 147 VAL B O 1
ATOM 6783 N N . PRO B 1 148 ? 31.55560 57.46430 104.11660 1.000 38.16372 148 PRO B N 1
ATOM 6784 C CA . PRO B 1 148 ? 32.89022 58.07109 104.12295 1.000 38.92611 148 PRO B CA 1
ATOM 6785 C C . PRO B 1 148 ? 33.86124 57.28955 104.99426 1.000 39.12193 148 PRO B C 1
ATOM 6786 O O . PRO B 1 148 ? 33.48019 56.65252 105.97830 1.000 38.71554 148 PRO B O 1
ATOM 6797 N N . LEU B 1 149 ? 35.13804 57.36120 104.61115 1.000 40.32974 149 LEU B N 1
ATOM 6798 C CA . LEU B 1 149 ? 36.19739 56.65591 105.32553 1.000 39.93752 149 LEU B CA 1
ATOM 6799 C C . LEU B 1 149 ? 36.16483 56.95600 106.82190 1.000 40.28222 149 LEU B C 1
ATOM 6800 O O . LEU B 1 149 ? 36.28510 56.04129 107.64864 1.000 40.67082 149 LEU B O 1
ATOM 6816 N N . ASP B 1 150 ? 35.98941 58.22789 107.19710 1.000 42.15908 150 ASP B N 1
ATOM 6817 C CA . ASP B 1 150 ? 35.98103 58.55560 108.61733 1.000 44.04427 150 ASP B CA 1
ATOM 6818 C C . ASP B 1 150 ? 34.73678 58.04867 109.33979 1.000 43.99241 150 ASP B C 1
ATOM 6819 O O . ASP B 1 150 ? 34.68747 58.13699 110.56691 1.000 45.12492 150 ASP B O 1
ATOM 6828 N N . GLN B 1 151 ? 33.75343 57.49168 108.62680 1.000 42.82190 151 GLN B N 1
ATOM 6829 C CA . GLN B 1 151 ? 32.57086 56.91872 109.25943 1.000 42.13589 151 GLN B CA 1
ATOM 6830 C C . GLN B 1 151 ? 32.66965 55.41076 109.46157 1.000 38.55298 151 GLN B C 1
ATOM 6831 O O . GLN B 1 151 ? 31.78897 54.82510 110.10177 1.000 38.50137 151 GLN B O 1
ATOM 6845 N N . LEU B 1 152 ? 33.70235 54.76818 108.93609 1.000 34.08296 152 LEU B N 1
ATOM 6846 C CA . LEU B 1 152 ? 33.82748 53.33304 109.11467 1.000 31.39101 152 LEU B CA 1
ATOM 6847 C C . LEU B 1 152 ? 34.18301 53.02230 110.57065 1.000 30.65347 152 LEU B C 1
ATOM 6848 O O . LEU B 1 152 ? 34.80498 53.84090 111.25709 1.000 30.48941 152 LEU B O 1
ATOM 6864 N N . PRO B 1 153 ? 33.78433 51.85808 111.07191 1.000 29.50011 153 PRO B N 1
ATOM 6865 C CA . PRO B 1 153 ? 34.03290 51.54149 112.48264 1.000 28.91385 153 PRO B CA 1
ATOM 6866 C C . PRO B 1 153 ? 35.51550 51.39295 112.78003 1.000 28.89503 153 PRO B C 1
ATOM 6867 O O . PRO B 1 153 ? 36.32035 51.04383 111.90872 1.000 28.46834 153 PRO B O 1
ATOM 6878 N N . ARG B 1 154 ? 35.86477 51.67905 114.03794 1.000 28.28112 154 ARG B N 1
ATOM 6879 C CA . ARG B 1 154 ? 37.16870 51.35537 114.59080 1.000 28.47865 154 ARG B CA 1
ATOM 6880 C C . ARG B 1 154 ? 37.11704 50.18304 115.56577 1.000 27.51606 154 ARG B C 1
ATOM 6881 O O . ARG B 1 154 ? 38.17125 49.74303 116.03360 1.000 28.18962 154 ARG B O 1
ATOM 6902 N N . SER B 1 155 ? 35.92264 49.67991 115.88226 1.000 25.67057 155 SER B N 1
ATOM 6903 C CA . SER B 1 155 ? 35.70230 48.39421 116.53809 1.000 25.47689 155 SER B CA 1
ATOM 6904 C C . SER B 1 155 ? 34.19883 48.16459 116.53352 1.000 23.09359 155 SER B C 1
ATOM 6905 O O . SER B 1 155 ? 33.42356 49.10211 116.33124 1.000 24.41431 155 SER B O 1
ATOM 6913 N N . GLU B 1 156 ? 33.79210 46.90949 116.73977 1.000 21.40800 156 GLU B N 1
ATOM 6914 C CA . GLU B 1 156 ? 32.38793 46.54239 116.63557 1.000 21.09779 156 GLU B CA 1
ATOM 6915 C C . GLU B 1 156 ? 32.05649 45.42460 117.60750 1.000 20.60719 156 GLU B C 1
ATOM 6916 O O . GLU B 1 156 ? 32.78481 44.43100 117.68203 1.000 21.63242 156 GLU B O 1
ATOM 6928 N N . SER B 1 157 ? 30.94336 45.57174 118.31793 1.000 20.95113 157 SER B N 1
ATOM 6929 C CA . SER B 1 157 ? 30.28346 44.42050 118.89972 1.000 19.63785 157 SER B CA 1
ATOM 6930 C C . SER B 1 157 ? 29.56326 43.65269 117.79302 1.000 19.36870 157 SER B C 1
ATOM 6931 O O . SER B 1 157 ? 29.40831 44.12582 116.65961 1.000 19.39675 157 SER B O 1
ATOM 6939 N N . LEU B 1 158 ? 29.09972 42.45272 118.12822 1.000 18.80491 158 LEU B N 1
ATOM 6940 C CA . LEU B 1 158 ? 28.29666 41.70519 117.16918 1.000 18.54965 158 LEU B CA 1
ATOM 6941 C C . LEU B 1 158 ? 27.00729 42.44574 116.84692 1.000 18.70062 158 LEU B C 1
ATOM 6942 O O . LEU B 1 158 ? 26.54136 42.42505 115.69910 1.000 18.71475 158 LEU B O 1
ATOM 6958 N N . LYS B 1 159 ? 26.43459 43.13398 117.83970 1.000 18.86585 159 LYS B N 1
ATOM 6959 C CA . LYS B 1 159 ? 25.28104 43.98939 117.58192 1.000 19.61367 159 LYS B CA 1
ATOM 6960 C C . LYS B 1 159 ? 25.61046 45.05745 116.54372 1.000 21.12601 159 LYS B C 1
ATOM 6961 O O . LYS B 1 159 ? 24.81096 45.30853 115.62784 1.000 21.54232 159 LYS B O 1
ATOM 6980 N N . ASP B 1 160 ? 26.79252 45.68505 116.65576 1.000 20.85820 160 ASP B N 1
ATOM 6981 C CA . ASP B 1 160 ? 27.20533 46.67645 115.65993 1.000 21.19637 160 ASP B CA 1
ATOM 6982 C C . ASP B 1 160 ? 27.31429 46.04111 114.27594 1.000 19.61871 160 ASP B C 1
ATOM 6983 O O . ASP B 1 160 ? 26.93506 46.64702 113.26469 1.000 21.71380 160 ASP B O 1
ATOM 6992 N N . VAL B 1 161 ? 27.85265 44.82630 114.20528 1.000 18.63501 161 VAL B N 1
ATOM 6993 C CA . VAL B 1 161 ? 27.94690 44.14223 112.91673 1.000 18.42221 161 VAL B CA 1
ATOM 6994 C C . VAL B 1 161 ? 26.56466 43.99232 112.29970 1.000 17.70184 161 VAL B C 1
ATOM 6995 O O . VAL B 1 161 ? 26.35306 44.30513 111.12225 1.000 18.80977 161 VAL B O 1
ATOM 7008 N N . LEU B 1 162 ? 25.60567 43.48717 113.07355 1.000 18.77007 162 LEU B N 1
ATOM 7009 C CA . LEU B 1 162 ? 24.26710 43.31662 112.52748 1.000 19.74605 162 LEU B CA 1
ATOM 7010 C C . LEU B 1 162 ? 23.70475 44.64924 112.05084 1.000 20.49200 162 LEU B C 1
ATOM 7011 O O . LEU B 1 162 ? 23.07063 44.71930 110.99212 1.000 20.10809 162 LEU B O 1
ATOM 7027 N N . GLU B 1 163 ? 23.93670 45.72268 112.81402 1.000 20.58745 163 GLU B N 1
ATOM 7028 C CA . GLU B 1 163 ? 23.38646 47.01425 112.42329 1.000 21.47316 163 GLU B CA 1
ATOM 7029 C C . GLU B 1 163 ? 23.91130 47.49777 111.07491 1.000 21.29893 163 GLU B C 1
ATOM 7030 O O . GLU B 1 163 ? 23.16611 48.14852 110.34290 1.000 23.12654 163 GLU B O 1
ATOM 7042 N N . ARG B 1 164 ? 25.16952 47.20436 110.72138 1.000 20.09905 164 ARG B N 1
ATOM 7043 C CA . ARG B 1 164 ? 25.67654 47.61784 109.41155 1.000 20.05996 164 ARG B CA 1
ATOM 7044 C C . ARG B 1 164 ? 25.48559 46.55980 108.32580 1.000 18.90296 164 ARG B C 1
ATOM 7045 O O . ARG B 1 164 ? 25.53864 46.90053 107.13849 1.000 20.38055 164 ARG B O 1
ATOM 7066 N N . LEU B 1 165 ? 25.21936 45.30615 108.70100 1.000 19.25022 165 LEU B N 1
ATOM 7067 C CA . LEU B 1 165 ? 24.94074 44.25534 107.72627 1.000 18.78051 165 LEU B CA 1
ATOM 7068 C C . LEU B 1 165 ? 23.47972 44.29475 107.28123 1.000 19.66700 165 LEU B C 1
ATOM 7069 O O . LEU B 1 165 ? 23.17301 44.09512 106.09512 1.000 20.15075 165 LEU B O 1
ATOM 7085 N N . LEU B 1 166 ? 22.57090 44.58029 108.21399 1.000 21.07368 166 LEU B N 1
ATOM 7086 C CA . LEU B 1 166 ? 21.14458 44.51446 107.91336 1.000 22.83466 166 LEU B CA 1
ATOM 7087 C C . LEU B 1 166 ? 20.73800 45.39580 106.73717 1.000 22.21343 166 LEU B C 1
ATOM 7088 O O . LEU B 1 166 ? 19.92796 44.93617 105.91280 1.000 23.32116 166 LEU B O 1
ATOM 7104 N N . PRO B 1 167 ? 21.22474 46.63235 106.59434 1.000 23.60074 167 PRO B N 1
ATOM 7105 C CA . PRO B 1 167 ? 20.83356 47.41778 105.41550 1.000 24.25800 167 PRO B CA 1
ATOM 7106 C C . PRO B 1 167 ? 21.21962 46.74553 104.11285 1.000 23.27230 167 PRO B C 1
ATOM 7107 O O . PRO B 1 167 ? 20.49103 46.86482 103.11880 1.000 24.87785 167 PRO B O 1
ATOM 7118 N N . TYR B 1 168 ? 22.35036 46.04061 104.08698 1.000 21.14341 168 TYR B N 1
ATOM 7119 C CA . TYR B 1 168 ? 22.77302 45.36367 102.86692 1.000 20.62312 168 TYR B CA 1
ATOM 7120 C C . TYR B 1 168 ? 21.89744 44.14557 102.59649 1.000 19.77963 168 TYR B C 1
ATOM 7121 O O . TYR B 1 168 ? 21.49088 43.91308 101.45220 1.000 19.82259 168 TYR B O 1
ATOM 7139 N N . TRP B 1 169 ? 21.58631 43.36481 103.63659 1.000 19.44478 169 TRP B N 1
ATOM 7140 C CA . TRP B 1 169 ? 20.61631 42.28057 103.49005 1.000 20.02855 169 TRP B CA 1
ATOM 7141 C C . TRP B 1 169 ? 19.28144 42.81440 102.96833 1.000 19.90165 169 TRP B C 1
ATOM 7142 O O . TRP B 1 169 ? 18.73422 42.31478 101.97708 1.000 20.61813 169 TRP B O 1
ATOM 7163 N N . ASN B 1 170 ? 18.74621 43.84976 103.61723 1.000 21.53528 170 ASN B N 1
ATOM 7164 C CA . ASN B 1 170 ? 17.41396 44.32402 103.26073 1.000 23.02859 170 ASN B CA 1
ATOM 7165 C C . ASN B 1 170 ? 17.36812 44.91923 101.86042 1.000 24.60915 170 ASN B C 1
ATOM 7166 O O . ASN B 1 170 ? 16.38752 44.72705 101.13300 1.000 25.72836 170 ASN B O 1
ATOM 7177 N N . GLU B 1 171 ? 18.38381 45.68909 101.48379 1.000 25.21969 171 GLU B N 1
ATOM 7178 C CA . GLU B 1 171 ? 18.32672 46.44950 100.24246 1.000 26.87729 171 GLU B CA 1
ATOM 7179 C C . GLU B 1 171 ? 18.85094 45.68465 99.04386 1.000 26.50719 171 GLU B C 1
ATOM 7180 O O . GLU B 1 171 ? 18.39465 45.93151 97.92294 1.000 28.75160 171 GLU B O 1
ATOM 7192 N N . ARG B 1 172 ? 19.81701 44.79022 99.23923 1.000 24.55745 172 ARG B N 1
ATOM 7193 C CA . ARG B 1 172 ? 20.48406 44.13232 98.12465 1.000 24.64007 172 ARG B CA 1
ATOM 7194 C C . ARG B 1 172 ? 20.21591 42.63937 98.04962 1.000 23.78885 172 ARG B C 1
ATOM 7195 O O . ARG B 1 172 ? 19.89064 42.13122 96.97910 1.000 27.89445 172 ARG B O 1
ATOM 7216 N N . ILE B 1 173 ? 20.35283 41.90792 99.15097 1.000 20.77812 173 ILE B N 1
ATOM 7217 C CA . ILE B 1 173 ? 20.29011 40.45052 99.07645 1.000 19.39285 173 ILE B CA 1
ATOM 7218 C C . ILE B 1 173 ? 18.85178 39.94927 99.13332 1.000 19.86381 173 ILE B C 1
ATOM 7219 O O . ILE B 1 173 ? 18.42602 39.13341 98.31037 1.000 20.49608 173 ILE B O 1
ATOM 7235 N N . ALA B 1 174 ? 18.09116 40.39589 100.12544 1.000 19.35095 174 ALA B N 1
ATOM 7236 C CA . ALA B 1 174 ? 16.73247 39.89766 100.29940 1.000 20.32943 174 ALA B CA 1
ATOM 7237 C C . ALA B 1 174 ? 15.87229 40.03542 99.05073 1.000 21.50343 174 ALA B C 1
ATOM 7238 O O . ALA B 1 174 ? 15.13598 39.08665 98.73842 1.000 22.27351 174 ALA B O 1
ATOM 7245 N N . PRO B 1 175 ? 15.89149 41.14817 98.31636 1.000 23.47095 175 PRO B N 1
ATOM 7246 C CA . PRO B 1 175 ? 15.03654 41.22938 97.12391 1.000 25.11649 175 PRO B CA 1
ATOM 7247 C C . PRO B 1 175 ? 15.37545 40.18537 96.08219 1.000 25.19777 175 PRO B C 1
ATOM 7248 O O . PRO B 1 175 ? 14.49386 39.74563 95.33335 1.000 26.55699 175 PRO B O 1
ATOM 7259 N N . GLU B 1 176 ? 16.63802 39.78085 96.00992 1.000 24.34295 176 GLU B N 1
ATOM 7260 C CA . GLU B 1 176 ? 17.02398 38.74146 95.06372 1.000 23.92444 176 GLU B CA 1
ATOM 7261 C C . GLU B 1 176 ? 16.53303 37.37563 95.52699 1.000 22.75041 176 GLU B C 1
ATOM 7262 O O . GLU B 1 176 ? 16.07698 36.56195 94.71595 1.000 23.13269 176 GLU B O 1
ATOM 7274 N N . VAL B 1 177 ? 16.60006 37.10413 96.83178 1.000 22.24539 177 VAL B N 1
ATOM 7275 C CA . VAL B 1 177 ? 16.02882 35.86002 97.33425 1.000 22.65593 177 VAL B CA 1
ATOM 7276 C C . VAL B 1 177 ? 14.53909 35.80427 97.02211 1.000 24.12024 177 VAL B C 1
ATOM 7277 O O . VAL B 1 177 ? 14.01549 34.77168 96.58864 1.000 25.34460 177 VAL B O 1
ATOM 7290 N N . LEU B 1 178 ? 13.83412 36.91940 97.22247 1.000 26.17658 178 LEU B N 1
ATOM 7291 C CA . LEU B 1 178 ? 12.39592 36.93921 96.99121 1.000 28.71938 178 LEU B CA 1
ATOM 7292 C C . LEU B 1 178 ? 12.04354 36.74639 95.52551 1.000 31.44258 178 LEU B C 1
ATOM 7293 O O . LEU B 1 178 ? 10.92352 36.32323 95.22468 1.000 33.94697 178 LEU B O 1
ATOM 7309 N N . ARG B 1 179 ? 12.96455 37.05191 94.61435 1.000 32.31563 179 ARG B N 1
ATOM 7310 C CA . ARG B 1 179 ? 12.79284 36.75797 93.19711 1.000 34.79283 179 ARG B CA 1
ATOM 7311 C C . ARG B 1 179 ? 12.99305 35.28769 92.86788 1.000 32.74931 179 ARG B C 1
ATOM 7312 O O . ARG B 1 179 ? 12.86118 34.91397 91.69735 1.000 34.10368 179 ARG B O 1
ATOM 7333 N N . GLY B 1 180 ? 13.33863 34.45969 93.84838 1.000 29.28032 180 GLY B N 1
ATOM 7334 C CA . GLY B 1 180 ? 13.60409 33.06014 93.59797 1.000 29.01281 180 GLY B CA 1
ATOM 7335 C C . GLY B 1 180 ? 15.01415 32.75186 93.15471 1.000 27.20158 180 GLY B C 1
ATOM 7336 O O . GLY B 1 180 ? 15.27266 31.62834 92.70564 1.000 28.77795 180 GLY B O 1
ATOM 7340 N N . LYS B 1 181 ? 15.93736 33.70242 93.26502 1.000 24.06344 181 LYS B N 1
ATOM 7341 C CA . LYS B 1 181 ? 17.31496 33.43769 92.89322 1.000 22.58453 181 LYS B CA 1
ATOM 7342 C C . LYS B 1 181 ? 18.02451 32.65387 93.98789 1.000 20.48406 181 LYS B C 1
ATOM 7343 O O . LYS B 1 181 ? 17.75010 32.81862 95.17955 1.000 21.90470 181 LYS B O 1
ATOM 7362 N N . THR B 1 182 ? 18.94385 31.79020 93.56546 1.000 18.57927 182 THR B N 1
ATOM 7363 C CA . THR B 1 182 ? 19.72977 30.97170 94.47663 1.000 19.12893 182 THR B CA 1
ATOM 7364 C C . THR B 1 182 ? 21.02476 31.72194 94.77857 1.000 16.69120 182 THR B C 1
ATOM 7365 O O . THR B 1 182 ? 21.84193 31.96276 93.88300 1.000 16.66520 182 THR B O 1
ATOM 7376 N N . ILE B 1 183 ? 21.19392 32.10372 96.03880 1.000 15.73022 183 ILE B N 1
ATOM 7377 C CA . ILE B 1 183 ? 22.24719 33.00907 96.47385 1.000 15.16354 183 ILE B CA 1
ATOM 7378 C C . ILE B 1 183 ? 23.26973 32.25257 97.31846 1.000 14.34291 183 ILE B C 1
ATOM 7379 O O . ILE B 1 183 ? 22.91052 31.41926 98.16439 1.000 14.99862 183 ILE B O 1
ATOM 7395 N N . LEU B 1 184 ? 24.54362 32.58056 97.10778 1.000 14.47300 184 LEU B N 1
ATOM 7396 C CA . LEU B 1 184 ? 25.64467 32.19287 97.97533 1.000 13.96274 184 LEU B CA 1
ATOM 7397 C C . LEU B 1 184 ? 26.17513 33.43950 98.66728 1.000 13.58977 184 LEU B C 1
ATOM 7398 O O . LEU B 1 184 ? 26.46511 34.43731 98.00207 1.000 14.80596 184 LEU B O 1
ATOM 7414 N N . ILE B 1 185 ? 26.31616 33.37879 99.99254 1.000 14.19700 185 ILE B N 1
ATOM 7415 C CA . ILE B 1 185 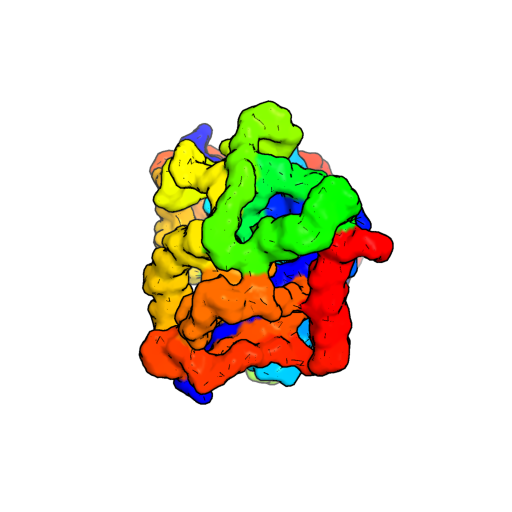? 26.96787 34.42147 100.77986 1.000 13.90108 185 ILE B CA 1
ATOM 7416 C C . ILE B 1 185 ? 28.28404 33.85132 101.30588 1.000 13.17292 185 ILE B C 1
ATOM 7417 O O . ILE B 1 185 ? 28.29320 32.92003 102.12670 1.000 15.02277 185 ILE B O 1
ATOM 7433 N N . SER B 1 186 ? 29.39566 34.38977 100.81056 1.000 13.02306 186 SER B N 1
ATOM 7434 C CA . SER B 1 186 ? 30.73737 33.99856 101.22579 1.000 13.53615 186 SER B CA 1
ATOM 7435 C C . SER B 1 186 ? 31.23876 35.09214 102.15592 1.000 13.62659 186 SER B C 1
ATOM 7436 O O . SER B 1 186 ? 31.65939 36.16202 101.69889 1.000 15.21550 186 SER B O 1
ATOM 7444 N N . ALA B 1 187 ? 31.20672 34.81892 103.45904 1.000 14.83610 187 ALA B N 1
ATOM 7445 C CA . ALA B 1 187 ? 31.49662 35.84754 104.43651 1.000 15.34438 187 ALA B CA 1
ATOM 7446 C C . ALA B 1 187 ? 32.41183 35.31304 105.53463 1.000 14.49033 187 ALA B C 1
ATOM 7447 O O . ALA B 1 187 ? 33.36891 34.59167 105.24400 1.000 15.81252 187 ALA B O 1
ATOM 7454 N N . HIS B 1 188 ? 32.17737 35.71606 106.78541 1.000 14.82002 188 HIS B N 1
ATOM 7455 C CA . HIS B 1 188 ? 33.11296 35.48924 107.87875 1.000 14.78882 188 HIS B CA 1
ATOM 7456 C C . HIS B 1 188 ? 32.35257 34.96166 109.08107 1.000 15.71798 188 HIS B C 1
ATOM 7457 O O . HIS B 1 188 ? 31.12906 34.91408 109.08932 1.000 16.96393 188 HIS B O 1
ATOM 7471 N N . GLY B 1 189 ? 33.09145 34.58167 110.12451 1.000 15.98902 189 GLY B N 1
ATOM 7472 C CA . GLY B 1 189 ? 32.43569 33.98441 111.26957 1.000 17.90015 189 GLY B CA 1
ATOM 7473 C C . GLY B 1 189 ? 31.40921 34.90452 111.90100 1.000 17.39494 189 GLY B C 1
ATOM 7474 O O . GLY B 1 189 ? 30.25305 34.51824 112.10895 1.000 19.65741 189 GLY B O 1
ATOM 7478 N N . ASN B 1 190 ? 31.81479 36.12946 112.23595 1.000 17.62136 190 ASN B N 1
ATOM 7479 C CA . ASN B 1 190 ? 30.89579 36.99511 112.96299 1.000 17.94795 190 ASN B CA 1
ATOM 7480 C C . ASN B 1 190 ? 29.82961 37.60322 112.06561 1.000 18.90401 190 ASN B C 1
ATOM 7481 O O . ASN B 1 190 ? 28.69372 37.78714 112.50712 1.000 19.68576 190 ASN B O 1
ATOM 7492 N N . SER B 1 191 ? 30.15736 37.93318 110.81316 1.000 19.23865 191 SER B N 1
ATOM 7493 C CA . SER B 1 191 ? 29.11639 38.46366 109.93676 1.000 18.90100 191 SER B CA 1
ATOM 7494 C C . SER B 1 191 ? 28.07808 37.39669 109.61116 1.000 17.77998 191 SER B C 1
ATOM 7495 O O . SER B 1 191 ? 26.88113 37.69164 109.55903 1.000 19.06949 191 SER B O 1
ATOM 7503 N N . SER B 1 192 ? 28.50403 36.13621 109.47762 1.000 16.72134 192 SER B N 1
ATOM 7504 C CA . SER B 1 192 ? 27.54170 35.05827 109.30849 1.000 17.28402 192 SER B CA 1
ATOM 7505 C C . SER B 1 192 ? 26.69982 34.85776 110.56787 1.000 17.80979 192 SER B C 1
ATOM 7506 O O . SER B 1 192 ? 25.48321 34.65245 110.47207 1.000 18.12926 192 SER B O 1
ATOM 7514 N N . ARG B 1 193 ? 27.32269 34.90439 111.75368 1.000 17.09837 193 ARG B N 1
ATOM 7515 C CA . ARG B 1 193 ? 26.55194 34.76484 112.98764 1.000 17.88089 193 ARG B CA 1
ATOM 7516 C C . ARG B 1 193 ? 25.50864 35.86762 113.10697 1.000 18.21681 193 ARG B C 1
ATOM 7517 O O . ARG B 1 193 ? 24.38312 35.62239 113.55658 1.000 19.37566 193 ARG B O 1
ATOM 7538 N N . ALA B 1 194 ? 25.87469 37.09918 112.73889 1.000 18.48935 194 ALA B N 1
ATOM 7539 C CA . ALA B 1 194 ? 24.92018 38.19967 112.79339 1.000 18.93201 194 ALA B CA 1
ATOM 7540 C C . ALA B 1 194 ? 23.72250 37.93872 111.88692 1.000 19.55635 194 ALA B C 1
ATOM 7541 O O . ALA B 1 194 ? 22.56797 38.15050 112.28366 1.000 20.69803 194 ALA B O 1
ATOM 7548 N N . LEU B 1 195 ? 23.97269 37.50418 110.65127 1.000 18.84750 195 LEU B N 1
ATOM 7549 C CA . LEU B 1 195 ? 22.85462 37.26284 109.75090 1.000 19.21862 195 LEU B CA 1
ATOM 7550 C C . LEU B 1 195 ? 21.99259 36.09169 110.23419 1.000 18.91127 195 LEU B C 1
ATOM 7551 O O . LEU B 1 195 ? 20.76074 36.16385 110.17097 1.000 19.50030 195 LEU B O 1
ATOM 7567 N N . LEU B 1 196 ? 22.61113 35.01538 110.74148 1.000 18.84679 196 LEU B N 1
ATOM 7568 C CA . LEU B 1 196 ? 21.82591 33.91374 111.30121 1.000 19.50086 196 LEU B CA 1
ATOM 7569 C C . LEU B 1 196 ? 20.96410 34.38193 112.45615 1.000 20.17270 196 LEU B C 1
ATOM 7570 O O . LEU B 1 196 ? 19.80417 33.97294 112.57782 1.000 20.96543 196 LEU B O 1
ATOM 7586 N N . LYS B 1 197 ? 21.52538 35.20855 113.33842 1.000 20.23242 197 LYS B N 1
ATOM 7587 C CA . LYS B 1 197 ? 20.73870 35.73838 114.44483 1.000 21.27962 197 LYS B CA 1
ATOM 7588 C C . LYS B 1 197 ? 19.46752 36.40472 113.93478 1.000 22.08169 197 LYS B C 1
ATOM 7589 O O . LYS B 1 197 ? 18.37685 36.21224 114.48664 1.000 23.93574 197 LYS B O 1
ATOM 7608 N N . HIS B 1 198 ? 19.59763 37.20703 112.88762 1.000 20.96536 198 HIS B N 1
ATOM 7609 C CA . HIS B 1 198 ? 18.45496 37.91989 112.34161 1.000 21.00481 198 HIS B CA 1
ATOM 7610 C C . HIS B 1 198 ? 17.45339 36.96981 111.69123 1.000 21.69601 198 HIS B C 1
ATOM 7611 O O . HIS B 1 198 ? 16.24918 37.03392 111.96861 1.000 22.76068 198 HIS B O 1
ATOM 7625 N N . LEU B 1 199 ? 17.92851 36.07605 110.82470 1.000 20.94206 199 LEU B N 1
ATOM 7626 C CA . LEU B 1 199 ? 17.00287 35.25538 110.04679 1.000 23.22286 199 LEU B CA 1
ATOM 7627 C C . LEU B 1 199 ? 16.31674 34.19971 110.89819 1.000 23.44326 199 LEU B C 1
ATOM 7628 O O . LEU B 1 199 ? 15.17214 33.82652 110.61096 1.000 23.86563 199 LEU B O 1
ATOM 7644 N N . GLU B 1 200 ? 16.99616 33.69452 111.92935 1.000 22.98507 200 GLU B N 1
ATOM 7645 C CA . GLU B 1 200 ? 16.43716 32.65959 112.78646 1.000 24.97568 200 GLU B CA 1
ATOM 7646 C C . GLU B 1 200 ? 15.79069 33.21665 114.04530 1.000 25.00192 200 GLU B C 1
ATOM 7647 O O . GLU B 1 200 ? 15.19546 32.45172 114.80995 1.000 28.02990 200 GLU B O 1
ATOM 7659 N N . GLY B 1 201 ? 15.88919 34.51722 114.28644 1.000 24.74708 201 GLY B N 1
ATOM 7660 C CA . GLY B 1 201 ? 15.29824 35.06896 115.49057 1.000 25.74555 201 GLY B CA 1
ATOM 7661 C C . GLY B 1 201 ? 15.97195 34.58288 116.75617 1.000 26.31807 201 GLY B C 1
ATOM 7662 O O . GLY B 1 201 ? 15.29806 34.37138 117.77267 1.000 27.31077 201 GLY B O 1
ATOM 7666 N N . ILE B 1 202 ? 17.29006 34.41176 116.72465 1.000 25.96892 202 ILE B N 1
ATOM 7667 C CA . ILE B 1 202 ? 18.02945 33.91007 117.87870 1.000 25.07130 202 ILE B CA 1
ATOM 7668 C C . ILE B 1 202 ? 18.16751 35.02583 118.90526 1.000 23.88531 202 ILE B C 1
ATOM 7669 O O . ILE B 1 202 ? 18.43799 36.18366 118.55777 1.000 24.64559 202 ILE B O 1
ATOM 7685 N N . SER B 1 203 ? 17.97251 34.68815 120.17914 1.000 24.68310 203 SER B N 1
ATOM 7686 C CA . SER B 1 203 ? 18.01194 35.70910 121.21069 1.000 26.55872 203 SER B CA 1
ATOM 7687 C C . SER B 1 203 ? 19.43165 36.22581 121.41480 1.000 26.42314 203 SER B C 1
ATOM 7688 O O . SER B 1 203 ? 20.42484 35.60433 121.01084 1.000 25.62026 203 SER B O 1
ATOM 7696 N N . ASP B 1 204 ? 19.51593 37.39465 122.05868 1.000 28.30766 204 ASP B N 1
ATOM 7697 C CA . ASP B 1 204 ? 20.81752 37.95286 122.40055 1.000 29.24995 204 ASP B CA 1
ATOM 7698 C C . ASP B 1 204 ? 21.61295 36.98823 123.26511 1.000 30.14815 204 ASP B C 1
ATOM 7699 O O . ASP B 1 204 ? 22.84158 36.94130 123.17072 1.000 30.82100 204 ASP B O 1
ATOM 7708 N N . GLU B 1 205 ? 20.93465 36.23339 124.13494 1.000 31.02455 205 GLU B N 1
ATOM 7709 C CA . GLU B 1 205 ? 21.63786 35.28955 124.99659 1.000 32.51252 205 GLU B CA 1
ATOM 7710 C C . GLU B 1 205 ? 22.08314 34.04423 124.23021 1.000 31.99317 205 GLU B C 1
ATOM 7711 O O . GLU B 1 205 ? 23.20568 33.55861 124.42130 1.000 33.85349 205 GLU B O 1
ATOM 7723 N N . ASP B 1 206 ? 21.23534 33.52126 123.34406 1.000 28.84579 206 ASP B N 1
ATOM 7724 C CA . ASP B 1 206 ? 21.56654 32.26942 122.67341 1.000 27.87776 206 ASP B CA 1
ATOM 7725 C C . ASP B 1 206 ? 22.63359 32.43601 121.58847 1.000 25.86258 206 ASP B C 1
ATOM 7726 O O . ASP B 1 206 ? 23.31923 31.45969 121.26275 1.000 25.19184 206 ASP B O 1
ATOM 7735 N N . ILE B 1 207 ? 22.79930 33.63497 121.02008 1.000 24.34217 207 ILE B N 1
ATOM 7736 C CA . ILE B 1 207 ? 23.77634 33.79156 119.93643 1.000 22.71733 207 ILE B CA 1
ATOM 7737 C C . ILE B 1 207 ? 25.20552 33.57191 120.43304 1.000 22.38770 207 ILE B C 1
ATOM 7738 O O . ILE B 1 207 ? 26.08953 33.20884 119.64133 1.000 20.94348 207 ILE B O 1
ATOM 7754 N N . ILE B 1 208 ? 25.45148 33.74571 121.73848 1.000 24.21289 208 ILE B N 1
ATOM 7755 C CA . ILE B 1 208 ? 26.80005 33.56613 122.26447 1.000 25.71730 208 ILE B CA 1
ATOM 7756 C C . ILE B 1 208 ? 27.26658 32.13059 122.08506 1.000 26.04205 208 ILE B C 1
ATOM 7757 O O . ILE B 1 208 ? 28.47048 31.86401 121.97404 1.000 27.72877 208 ILE B O 1
ATOM 7773 N N . ASN B 1 209 ? 26.33914 31.18908 122.04210 1.000 24.36581 209 ASN B N 1
ATOM 7774 C CA . ASN B 1 209 ? 26.68226 29.77962 121.96865 1.000 25.65465 209 ASN B CA 1
ATOM 7775 C C . ASN B 1 209 ? 26.78341 29.24986 120.55168 1.000 25.97078 209 ASN B C 1
ATOM 7776 O O . ASN B 1 209 ? 27.02652 28.05392 120.38261 1.000 29.76878 209 ASN B O 1
ATOM 7787 N N . ILE B 1 210 ? 26.60130 30.09414 119.54301 1.000 24.16339 210 ILE B N 1
ATOM 7788 C CA . ILE B 1 210 ? 26.77151 29.69195 118.14808 1.000 23.89450 210 ILE B CA 1
ATOM 7789 C C . ILE B 1 210 ? 28.21176 29.97551 117.73766 1.000 23.53306 210 ILE B C 1
ATOM 7790 O O . ILE B 1 210 ? 28.64586 31.13737 117.70962 1.000 23.95012 210 ILE B O 1
ATOM 7806 N N . THR B 1 211 ? 28.95203 28.91824 117.41971 1.000 23.69969 211 THR B N 1
ATOM 7807 C CA . THR B 1 211 ? 30.26364 29.02070 116.79756 1.000 23.17718 211 THR B CA 1
ATOM 7808 C C . THR B 1 211 ? 30.18915 28.31860 115.45275 1.000 21.44438 211 THR B C 1
ATOM 7809 O O . THR B 1 211 ? 29.70112 27.19081 115.36583 1.000 23.24858 211 THR B O 1
ATOM 7820 N N . LEU B 1 212 ? 30.65007 28.98778 114.41057 1.000 20.15923 212 LEU B N 1
ATOM 7821 C CA . LEU B 1 212 ? 30.51872 28.41968 113.06955 1.000 20.08392 212 LEU B CA 1
ATOM 7822 C C . LEU B 1 212 ? 31.82966 27.78642 112.62880 1.000 20.71821 212 LEU B C 1
ATOM 7823 O O . LEU B 1 212 ? 32.89839 28.38064 112.80975 1.000 21.13684 212 LEU B O 1
ATOM 7839 N N . PRO B 1 213 ? 31.76906 26.58786 112.05244 1.000 21.56267 213 PRO B N 1
ATOM 7840 C CA . PRO B 1 213 ? 32.98661 25.93894 111.55682 1.000 22.24579 213 PRO B CA 1
ATOM 7841 C C . PRO B 1 213 ? 33.44678 26.59371 110.27044 1.000 21.32878 213 PRO B C 1
ATOM 7842 O O . PRO B 1 213 ? 32.64112 27.12962 109.50905 1.000 21.38557 213 PRO B O 1
ATOM 7853 N N . THR B 1 214 ? 34.75284 26.55419 110.03553 1.000 22.21889 214 THR B N 1
ATOM 7854 C CA . THR B 1 214 ? 35.29262 27.14495 108.81868 1.000 22.10588 214 THR B CA 1
ATOM 7855 C C . THR B 1 214 ? 35.03134 26.25190 107.61381 1.000 20.54466 214 THR B C 1
ATOM 7856 O O . THR B 1 214 ? 35.02981 25.02140 107.70736 1.000 22.04704 214 THR B O 1
ATOM 7867 N N . GLY B 1 215 ? 34.79606 26.88991 106.47069 1.000 19.65984 215 GLY B N 1
ATOM 7868 C CA . GLY B 1 215 ? 34.70406 26.15070 105.21867 1.000 20.92375 215 GLY B CA 1
ATOM 7869 C C . GLY B 1 215 ? 33.65696 25.05948 105.20400 1.000 22.66933 215 GLY B C 1
ATOM 7870 O O . GLY B 1 215 ? 33.91654 23.96047 104.68503 1.000 25.74779 215 GLY B O 1
ATOM 7874 N N . VAL B 1 216 ? 32.45983 25.35273 105.71922 1.000 19.07760 216 VAL B N 1
ATOM 7875 C CA . VAL B 1 216 ? 31.34152 24.42288 105.71857 1.000 18.82632 216 VAL B CA 1
ATOM 7876 C C . VAL B 1 216 ? 30.10243 25.14802 105.20250 1.000 17.49765 216 VAL B C 1
ATOM 7877 O O . VAL B 1 216 ? 29.69423 26.16036 105.78590 1.000 17.70832 216 VAL B O 1
ATOM 7890 N N . PRO B 1 217 ? 29.45577 24.67942 104.12773 1.000 17.66566 217 PRO B N 1
ATOM 7891 C CA . PRO B 1 217 ? 28.23149 25.35282 103.67728 1.000 17.05730 217 PRO B CA 1
ATOM 7892 C C . PRO B 1 217 ? 27.13171 25.25470 104.71351 1.000 16.11309 217 PRO B C 1
ATOM 7893 O O . PRO B 1 217 ? 26.88655 24.19043 105.29616 1.000 18.29633 217 PRO B O 1
ATOM 7904 N N . ILE B 1 218 ? 26.44980 26.37726 104.91791 1.000 15.74364 218 ILE B N 1
ATOM 7905 C CA . ILE B 1 218 ? 25.33502 26.48542 105.85308 1.000 16.46843 218 ILE B CA 1
ATOM 7906 C C . ILE B 1 218 ? 24.07698 26.71819 105.03236 1.000 17.03769 218 ILE B C 1
ATOM 7907 O O . ILE B 1 218 ? 23.96296 27.73956 104.34034 1.000 17.50411 218 ILE B O 1
ATOM 7923 N N . LEU B 1 219 ? 23.13632 25.77924 105.10577 1.000 17.46056 219 LEU B N 1
ATOM 7924 C CA . LEU B 1 219 ? 21.86894 25.88905 104.40146 1.000 18.02263 219 LEU B CA 1
ATOM 7925 C C . LEU B 1 219 ? 20.82747 26.51912 105.31433 1.000 17.90278 219 LEU B C 1
ATOM 7926 O O . LEU B 1 219 ? 20.63370 26.07470 106.45177 1.000 20.24630 219 LEU B O 1
ATOM 7942 N N . LEU B 1 220 ? 20.16150 27.54839 104.80642 1.000 20.05428 220 LEU B N 1
ATOM 7943 C CA . LEU B 1 220 ? 19.05589 28.20714 105.48439 1.000 23.53673 220 LEU B CA 1
ATOM 7944 C C . LEU B 1 220 ? 17.82362 28.09738 104.60622 1.000 23.93245 220 LEU B C 1
ATOM 7945 O O . LEU B 1 220 ? 17.86080 28.44999 103.42298 1.000 24.80890 220 LEU B O 1
ATOM 7961 N N . GLU B 1 221 ? 16.74641 27.60134 105.17967 1.000 26.22239 221 GLU B N 1
ATOM 7962 C CA . GLU B 1 221 ? 15.47267 27.49252 104.49594 1.000 26.19631 221 GLU B CA 1
ATOM 7963 C C . GLU B 1 221 ? 14.57804 28.60590 105.01568 1.000 26.44274 221 GLU B C 1
ATOM 7964 O O . GLU B 1 221 ? 14.38370 28.72847 106.22737 1.000 27.63587 221 GLU B O 1
ATOM 7976 N N . LEU B 1 222 ? 14.06329 29.43342 104.10526 1.000 25.18259 222 LEU B N 1
ATOM 7977 C CA . LEU B 1 222 ? 13.33376 30.63631 104.47723 1.000 25.58838 222 LEU B CA 1
ATOM 7978 C C . LEU B 1 222 ? 11.91154 30.59362 103.94287 1.000 26.49436 222 LEU B C 1
ATOM 7979 O O . LEU B 1 222 ? 11.64385 30.02502 102.88011 1.000 28.04102 222 LEU B O 1
ATOM 7995 N N . ASP B 1 223 ? 11.00235 31.22216 104.68406 1.000 27.61828 223 ASP B N 1
ATOM 7996 C CA . ASP B 1 223 ? 9.60644 31.29769 104.28378 1.000 30.12520 223 ASP B CA 1
ATOM 7997 C C . ASP B 1 223 ? 9.36165 32.57736 103.47979 1.000 31.66436 223 ASP B C 1
ATOM 7998 O O . ASP B 1 223 ? 10.29349 33.29931 103.11293 1.000 30.19831 223 ASP B O 1
ATOM 8007 N N . GLU B 1 224 ? 8.08772 32.86564 103.20471 1.000 35.58136 224 GLU B N 1
ATOM 8008 C CA . GLU B 1 224 ? 7.72339 33.99200 102.35231 1.000 37.30319 224 GLU B CA 1
ATOM 8009 C C . GLU B 1 224 ? 8.11892 35.33151 102.94924 1.000 35.47180 224 GLU B C 1
ATOM 8010 O O . GLU B 1 224 ? 8.26681 36.30876 102.20811 1.000 36.39452 224 GLU B O 1
ATOM 8022 N N . ASN B 1 225 ? 8.27814 35.40760 104.26501 1.000 33.64877 225 ASN B N 1
ATOM 8023 C CA . ASN B 1 225 ? 8.73463 36.62109 104.92223 1.000 33.41185 225 ASN B CA 1
ATOM 8024 C C . ASN B 1 225 ? 10.23214 36.60139 105.18101 1.000 31.22671 225 ASN B C 1
ATOM 8025 O O . ASN B 1 225 ? 10.73016 37.43822 105.94094 1.000 32.53082 225 ASN B O 1
ATOM 8036 N N . LEU B 1 226 ? 10.95268 35.64931 104.58435 1.000 28.42759 226 LEU B N 1
ATOM 8037 C CA . LEU B 1 226 ? 12.39648 35.51717 104.74804 1.000 27.70586 226 LEU B CA 1
ATOM 8038 C C . LEU B 1 226 ? 12.78012 35.22466 106.19043 1.000 28.14012 226 LEU B C 1
ATOM 8039 O O . LEU B 1 226 ? 13.85743 35.59940 106.64498 1.000 29.31087 226 LEU B O 1
ATOM 8055 N N . ARG B 1 227 ? 11.90344 34.55545 106.92263 1.000 29.04378 227 ARG B N 1
ATOM 8056 C CA . ARG B 1 227 ? 12.23764 34.03781 108.23892 1.000 30.37028 227 ARG B CA 1
ATOM 8057 C C . ARG B 1 227 ? 12.55590 32.55098 108.12861 1.000 28.33585 227 ARG B C 1
ATOM 8058 O O . ARG B 1 227 ? 11.91798 31.82104 107.36230 1.000 28.83990 227 ARG B O 1
ATOM 8079 N N . ALA B 1 228 ? 13.54731 32.10677 108.89300 1.000 28.34515 228 ALA B N 1
ATOM 8080 C CA . ALA B 1 228 ? 13.96286 30.71386 108.83047 1.000 28.52218 228 ALA B CA 1
ATOM 8081 C C . ALA B 1 228 ? 12.81831 29.78922 109.22692 1.000 29.96977 228 ALA B C 1
ATOM 8082 O O . ALA B 1 228 ? 12.07596 30.05647 110.17828 1.000 29.85614 228 ALA B O 1
ATOM 8089 N N . VAL B 1 229 ? 12.67318 28.69546 108.47497 1.000 31.41727 229 VAL B N 1
ATOM 8090 C CA . VAL B 1 229 ? 11.64062 27.70601 108.77094 1.000 35.21400 229 VAL B CA 1
ATOM 8091 C C . VAL B 1 229 ? 12.10465 26.74441 109.85748 1.000 37.20725 229 VAL B C 1
ATOM 8092 O O . VAL B 1 229 ? 11.28230 26.17193 110.58537 1.000 39.36364 229 VAL B O 1
ATOM 8105 N N . GLY B 1 230 ? 13.40883 26.53589 109.96817 1.000 36.42195 230 GLY B N 1
ATOM 8106 C CA . GLY B 1 230 ? 13.99189 25.74646 111.02462 1.000 34.18001 230 GLY B CA 1
ATOM 8107 C C . GLY B 1 230 ? 15.42991 26.18263 111.20491 1.000 31.46292 230 GLY B C 1
ATOM 8108 O O . GLY B 1 230 ? 15.90440 27.07558 110.49994 1.000 31.74169 230 GLY B O 1
ATOM 8112 N N . PRO B 1 231 ? 16.15894 25.56452 112.13350 1.000 30.01250 231 PRO B N 1
ATOM 8113 C CA . PRO B 1 231 ? 17.54232 25.99192 112.37395 1.000 29.17168 231 PRO B CA 1
ATOM 8114 C C . PRO B 1 231 ? 18.41372 25.75403 111.15299 1.000 26.22227 231 PRO B C 1
ATOM 8115 O O . PRO B 1 231 ? 18.13792 24.88259 110.32820 1.000 27.04177 231 PRO B O 1
ATOM 8126 N N . HIS B 1 232 ? 19.48425 26.53666 111.05252 1.000 24.17867 232 HIS B N 1
ATOM 8127 C CA . HIS B 1 232 ? 20.46061 26.33891 109.98883 1.000 22.35272 232 HIS B CA 1
ATOM 8128 C C . HIS B 1 232 ? 20.99355 24.90665 110.00026 1.000 21.42860 232 HIS B C 1
ATOM 8129 O O . HIS B 1 232 ? 21.03643 24.23118 111.03249 1.000 23.40166 232 HIS B O 1
ATOM 8143 N N . GLN B 1 233 ? 21.42120 24.45001 108.83107 1.000 20.79867 233 GLN B N 1
ATOM 8144 C CA . GLN B 1 233 ? 21.89785 23.08755 108.64535 1.000 20.19366 233 GLN B CA 1
ATOM 8145 C C . GLN B 1 233 ? 23.27764 23.12376 108.00323 1.000 18.85165 233 GLN B C 1
ATOM 8146 O O . GLN B 1 233 ? 23.44502 23.69106 106.92119 1.000 19.14301 233 GLN B O 1
ATOM 8160 N N . PHE B 1 234 ? 24.26731 22.55920 108.68135 1.000 19.09801 234 PHE B N 1
ATOM 8161 C CA . PHE B 1 234 ? 25.60671 22.43850 108.12690 1.000 19.46979 234 PHE B CA 1
ATOM 8162 C C . PHE B 1 234 ? 25.60879 21.26583 107.15455 1.000 19.88599 234 PHE B C 1
ATOM 8163 O O . PHE B 1 234 ? 25.18809 20.16467 107.50941 1.000 21.20177 234 PHE B O 1
ATOM 8180 N N . LEU B 1 235 ? 26.05790 21.49973 105.92841 1.000 18.04389 235 LEU B N 1
ATOM 8181 C CA . LEU B 1 235 ? 26.04508 20.46474 104.89823 1.000 18.63468 235 LEU B CA 1
ATOM 8182 C C . LEU B 1 235 ? 27.37222 19.72124 104.93554 1.000 20.82098 235 LEU B C 1
ATOM 8183 O O . LEU B 1 235 ? 28.40646 20.24996 104.51327 1.000 21.77112 235 LEU B O 1
ATOM 8199 N N . GLY B 1 236 ? 27.33319 18.48908 105.42220 1.000 21.42327 236 GLY B N 1
ATOM 8200 C CA . GLY B 1 236 ? 28.52085 17.66793 105.50677 1.000 22.88213 236 GLY B CA 1
ATOM 8201 C C . GLY B 1 236 ? 28.35890 16.59490 106.56913 1.000 23.46048 236 GLY B C 1
ATOM 8202 O O . GLY B 1 236 ? 27.27163 16.36408 107.09180 1.000 24.88017 236 GLY B O 1
ATOM 8206 N N . ASP B 1 237 ? 29.47908 15.95933 106.88281 1.000 24.37377 237 ASP B N 1
ATOM 8207 C CA . ASP B 1 237 ? 29.51736 14.92607 107.90944 1.000 27.77216 237 ASP B CA 1
ATOM 8208 C C . ASP B 1 237 ? 29.45213 15.58782 109.28155 1.000 26.77887 237 ASP B C 1
ATOM 8209 O O . ASP B 1 237 ? 30.31800 16.39762 109.61923 1.000 24.86786 237 ASP B O 1
ATOM 8218 N N . GLN B 1 238 ? 28.43806 15.24272 110.08630 1.000 29.25787 238 GLN B N 1
ATOM 8219 C CA . GLN B 1 238 ? 28.21690 16.02148 111.30494 1.000 31.43727 238 GLN B CA 1
ATOM 8220 C C . GLN B 1 238 ? 29.31754 15.80260 112.34067 1.000 30.49256 238 GLN B C 1
ATOM 8221 O O . GLN B 1 238 ? 29.60345 16.71366 113.12281 1.000 30.50756 238 GLN B O 1
ATOM 8235 N N . GLU B 1 239 ? 29.95337 14.62571 112.35980 1.000 31.64978 239 GLU B N 1
ATOM 8236 C CA . GLU B 1 239 ? 31.06805 14.40151 113.27920 1.000 33.41404 239 GLU B CA 1
ATOM 8237 C C . GLU B 1 239 ? 32.24492 15.31045 112.93976 1.000 30.68581 239 GLU B C 1
ATOM 8238 O O . GLU B 1 239 ? 32.83743 15.93708 113.82747 1.000 30.68171 239 GLU B O 1
ATOM 8250 N N . ALA B 1 240 ? 32.59694 15.38975 111.65238 1.000 28.64366 240 ALA B N 1
ATOM 8251 C CA . ALA B 1 240 ? 33.66665 16.28331 111.22475 1.000 27.56853 240 ALA B CA 1
ATOM 8252 C C . ALA B 1 240 ? 33.30502 17.72835 111.51157 1.000 25.75505 240 ALA B C 1
ATOM 8253 O O . ALA B 1 240 ? 34.15164 18.52163 111.94061 1.000 25.68872 240 ALA B O 1
ATOM 8260 N N . ILE B 1 241 ? 32.04625 18.08717 111.28359 1.000 23.39552 241 ILE B N 1
ATOM 8261 C CA . ILE B 1 241 ? 31.61256 19.45481 111.51946 1.000 23.02386 241 ILE B CA 1
ATOM 8262 C C . ILE B 1 241 ? 31.69302 19.79300 113.00055 1.000 22.26589 241 ILE B C 1
ATOM 8263 O O . ILE B 1 241 ? 32.14857 20.87779 113.37099 1.000 22.44161 241 ILE B O 1
ATOM 8279 N N . GLN B 1 242 ? 31.27938 18.87156 113.87343 1.000 23.73641 242 GLN B N 1
ATOM 8280 C CA . GLN B 1 242 ? 31.37287 19.13450 115.30667 1.000 25.52612 242 GLN B CA 1
ATOM 8281 C C . GLN B 1 242 ? 32.82281 19.29159 115.75038 1.000 24.64593 242 GLN B C 1
ATOM 8282 O O . GLN B 1 242 ? 33.13556 20.14700 116.58746 1.000 25.22961 242 GLN B O 1
ATOM 8296 N N . ALA B 1 243 ? 33.73371 18.51004 115.17347 1.000 25.31217 243 ALA B N 1
ATOM 8297 C CA . ALA B 1 243 ? 35.14478 18.68818 115.49992 1.000 26.01762 243 ALA B CA 1
ATOM 8298 C C . ALA B 1 243 ? 35.65264 20.03542 115.00046 1.000 25.05305 243 ALA B C 1
ATOM 8299 O O . ALA B 1 243 ? 36.48005 20.67960 115.65983 1.000 25.14217 243 ALA B O 1
ATOM 8306 N N . ALA B 1 244 ? 35.15944 20.48007 113.84031 1.000 23.49166 244 ALA B N 1
ATOM 8307 C CA . ALA B 1 244 ? 35.55923 21.77497 113.30624 1.000 22.90635 244 ALA B CA 1
ATOM 8308 C C . ALA B 1 244 ? 35.04195 22.92021 114.17260 1.000 22.03096 244 ALA B C 1
ATOM 8309 O O . ALA B 1 244 ? 35.72091 23.94155 114.32634 1.000 22.36558 244 ALA B O 1
ATOM 8316 N N . ILE B 1 245 ? 33.85555 22.76799 114.75372 1.000 20.97488 245 ILE B N 1
ATOM 8317 C CA . ILE B 1 245 ? 33.36088 23.76949 115.68874 1.000 21.11034 245 ILE B CA 1
ATOM 8318 C C . ILE B 1 245 ? 34.23489 23.79220 116.93355 1.000 20.80885 245 ILE B C 1
ATOM 8319 O O . ILE B 1 245 ? 34.65080 24.85846 117.41004 1.000 21.59210 245 ILE B O 1
ATOM 8335 N N . LYS B 1 246 ? 34.52674 22.61061 117.47744 1.000 22.56400 246 LYS B N 1
ATOM 8336 C CA . LYS B 1 246 ? 35.38174 22.52894 118.65668 1.000 24.37922 246 LYS B CA 1
ATOM 8337 C C . LYS B 1 246 ? 36.74110 23.16270 118.38601 1.000 24.41429 246 LYS B C 1
ATOM 8338 O O . LYS B 1 246 ? 37.30845 23.82611 119.25713 1.000 24.00887 246 LYS B O 1
ATOM 8357 N N . LYS B 1 247 ? 37.26770 22.98676 117.17070 1.000 22.98015 247 LYS B N 1
ATOM 8358 C CA . LYS B 1 247 ? 38.54513 23.59822 116.81788 1.000 24.53068 247 LYS B CA 1
ATOM 8359 C C . LYS B 1 247 ? 38.49772 25.11598 116.96005 1.000 22.76247 247 LYS B C 1
ATOM 8360 O O . LYS B 1 247 ? 39.43445 25.72858 117.48930 1.000 23.68390 247 LYS B O 1
ATOM 8379 N N . VAL B 1 248 ? 37.42227 25.74305 116.48239 1.000 21.37892 248 VAL B N 1
ATOM 8380 C CA . VAL B 1 248 ? 37.28470 27.19143 116.61903 1.000 21.28604 248 VAL B CA 1
ATOM 8381 C C . VAL B 1 248 ? 37.15833 27.58909 118.08862 1.000 21.27086 248 VAL B C 1
ATOM 8382 O O . VAL B 1 248 ? 37.80031 28.54695 118.54256 1.000 21.31845 248 VAL B O 1
ATOM 8395 N N . GLU B 1 249 ? 36.33434 26.86747 118.85312 1.000 20.93464 249 GLU B N 1
ATOM 8396 C CA . GLU B 1 249 ? 36.19979 27.15748 120.27739 1.000 20.21746 249 GLU B CA 1
ATOM 8397 C C . GLU B 1 249 ? 37.54735 27.07555 120.97927 1.000 20.32696 249 GLU B C 1
ATOM 8398 O O . GLU B 1 249 ? 37.88449 27.93056 121.80861 1.000 22.10583 249 GLU B O 1
ATOM 8410 N N . ASP B 1 250 ? 38.33851 26.06666 120.64335 1.000 21.10622 250 ASP B N 1
ATOM 8411 C CA . ASP B 1 250 ? 39.57658 25.78175 121.35679 1.000 22.71274 250 ASP B CA 1
ATOM 8412 C C . ASP B 1 250 ? 40.68153 26.78796 121.06105 1.000 21.62776 250 ASP B C 1
ATOM 8413 O O . ASP B 1 250 ? 41.67318 26.83186 121.79890 1.000 23.10635 250 ASP B O 1
ATOM 8422 N N . GLN B 1 251 ? 40.52948 27.60807 120.02253 1.000 21.95318 251 GLN B N 1
ATOM 8423 C CA . GLN B 1 251 ? 41.46900 28.70323 119.82161 1.000 21.31205 251 GLN B CA 1
ATOM 8424 C C . GLN B 1 251 ? 41.54546 29.61767 121.03462 1.000 21.69151 251 GLN B C 1
ATOM 8425 O O . GLN B 1 251 ? 42.57283 30.26514 121.25500 1.000 23.40730 251 GLN B O 1
ATOM 8439 N N . GLY B 1 252 ? 40.48178 29.68554 121.82839 1.000 21.24573 252 GLY B N 1
ATOM 8440 C CA . GLY B 1 252 ? 40.44699 30.54520 122.99161 1.000 21.07800 252 GLY B CA 1
ATOM 8441 C C . GLY B 1 252 ? 40.79168 29.86111 124.29009 1.000 22.72879 252 GLY B C 1
ATOM 8442 O O . GLY B 1 252 ? 40.55639 30.44071 125.35755 1.000 24.79102 252 GLY B O 1
ATOM 8446 N N . LYS B 1 253 ? 41.33453 28.65340 124.24091 1.000 24.33619 253 LYS B N 1
ATOM 8447 C CA . LYS B 1 253 ? 41.60109 27.86855 125.43069 1.000 26.83924 253 LYS B CA 1
ATOM 8448 C C . LYS B 1 253 ? 43.10324 27.73796 125.64079 1.000 27.96774 253 LYS B C 1
ATOM 8449 O O . LYS B 1 253 ? 43.88378 27.70297 124.68426 1.000 28.86936 253 LYS B O 1
ATOM 8468 N N . VAL B 1 254 ? 43.50141 27.69388 126.90835 1.000 29.03458 254 VAL B N 1
ATOM 8469 C CA . VAL B 1 254 ? 44.91243 27.60976 127.26790 1.000 34.08728 254 VAL B CA 1
ATOM 8470 C C . VAL B 1 254 ? 45.39680 26.18038 127.05965 1.000 39.95896 254 VAL B C 1
ATOM 8471 O O . VAL B 1 254 ? 44.78919 25.22693 127.56171 1.000 40.54809 254 VAL B O 1
ATOM 8484 N N . LYS B 1 255 ? 46.50466 26.03888 126.33375 1.000 44.70433 255 LYS B N 1
ATOM 8485 C CA . LYS B 1 255 ? 47.06036 24.74375 125.91916 1.000 49.76516 255 LYS B CA 1
ATOM 8486 C C . LYS B 1 255 ? 46.19442 24.08230 124.84928 1.000 51.36811 255 LYS B C 1
ATOM 8487 O O . LYS B 1 255 ? 46.21163 24.48990 123.68566 1.000 52.20895 255 LYS B O 1
#

B-factor: mean 27.18, std 10.33, range [12.23, 85.65]

GO terms:
  GO:0004082 bisphosphoglycerate mutase activity (F, TAS)
  GO:0007585 respiratory gaseous exchange by respiratory system (P, TAS)
  GO:0005829 cytosol (C, TAS)
  GO:1901136 carbohydrate derivative catabolic process (P, TAS)
  GO:0005515 protein binding (F, IPI)
  GO:0070062 extracellular exosome (C, HDA)

Solvent-accessible surface area: 21603 Å² total; per-residue (Å²): 83,126,42,98,0,0,1,0,36,18,1,27,6,46,20,53,147,83,17,62,1,20,4,3,10,41,33,98,12,31,87,86,0,70,74,36,1,75,71,0,0,108,57,0,123,81,91,123,30,97,0,46,18,1,1,0,0,10,0,6,13,0,1,27,1,0,15,28,0,0,56,46,22,37,15,8,24,4,69,32,59,32,15,14,35,1,0,14,1,0,10,0,32,7,1,8,70,52,35,47,84,14,2,105,86,100,32,69,150,60,1,113,66,28,13,21,10,24,86,47,68,2,54,81,5,119,136,103,26,111,45,23,98,98,3,6,91,36,43,14,4,117,90,32,105,34,82,52,108,126,5,27,59,18,2,4,0,86,52,0,19,106,18,2,45,45,23,3,76,134,72,0,5,42,6,3,92,164,57,70,37,0,0,0,0,1,0,2,8,1,1,2,0,1,0,16,30,3,45,62,27,46,67,133,81,0,28,97,40,11,2,2,30,14,20,0,4,33,5,60,0,48,111,107,25,112,24,90,38,110,31,132,24,45,41,97,94,146,62,8,102,62,37,19,120,148,19,70,50,33,6,94,52,172,210,64,121,23,92,0,1,1,0,35,19,2,18,11,43,17,40,150,87,22,56,1,20,3,3,1,45,45,88,9,25,84,80,0,70,77,37,1,76,76,2,0,107,54,0,130,73,80,124,29,96,0,48,11,0,0,0,0,12,0,7,6,0,1,27,1,0,14,29,0,0,53,46,19,37,14,6,23,3,72,33,58,33,13,13,31,1,0,16,0,0,11,0,32,11,1,9,82,54,31,58,87,10,3,109,92,109,24,54,118,66,1,125,80,42,13,22,5,20,92,52,69,3,68,68,5,106,123,107,27,108,41,26,94,96,4,8,89,37,45,14,4,124,92,31,101,30,74,57,119,122,5,27,61,17,3,4,0,91,51,0,20,105,19,0,48,48,22,5,81,137,70,0,8,42,13,1,85,158,50,76,38,0,0,2,0,0,0,3,6,1,2,3,0,2,0,19,75,6,44,66,26,44,60,128,84,0,61,120,39,13,1,0,27,12,16,4,0,20,0,58,0,49,116,104,19,151,25,92,32,115,31,93,22,16,38,94,93,147,60,7,104,62,27,21,122,119,9,71,48,30,6,86,47,205

Radius of gyration: 25.1 Å; Cα contacts (8 Å, |Δi|>4): 1038; chains: 2; bounding box: 53×48×80 Å

Organism: Homo sapiens (NCBI:txid9606)

InterPro domains:
  IPR001345 Phosphoglycerate/bisphosphoglycerate mutase, active site [PS00175] (8-17)
  IPR005952 Phosphoglycerate mutase 1 [MF_01039] (3-235)
  IPR005952 Phosphoglycerate mutase 1 [PTHR11931] (3-253)
  IPR005952 Phosphoglycerate mutase 1 [TIGR01258] (5-253)
  IPR013078 Histidine phosphatase superfamily, clade-1 [PF00300] (6-129)
  IPR013078 Histidine phosphatase superfamily, clade-1 [PF00300] (150-224)
  IPR013078 Histidine phosphatase superfamily, clade-1 [SM00855] (5-195)
  IPR013078 Histidine phosphatase superfamily, clade-1 [cd07067] (5-229)
  IPR029033 Histidine phosphatase superfamily [G3DSA:3.40.50.1240] (1-259)
  IPR029033 Histidine phosphatase superfamily [SSF53254] (4-244)

Nearest PDB structures (foldseek):
  7thi-assembly1_A  TM=1.004E+00  e=1.297E-59  Homo sapiens
  7n3r-assembly1_B  TM=9.786E-01  e=4.266E-49  Homo sapiens
  6h26-assembly1_A-2  TM=9.222E-01  e=3.487E-36  Oryctolagus cuniculus
  6isn-assembly1_B  TM=9.316E-01  e=2.438E-34  Homo sapiens
  1fzt-assembly1_A  TM=9.487E-01  e=2.681E-20  Schizosaccharomyces pombe

Secondary structure (DSSP, 8-state):
--EEEEEEE---BHHHHHTB--TTS-PPB-HHHHHHHHHHHHHHHHTT---SEEEE-SSHHHHHHHHHHHHHHT-TTS-EEE-GGGSPP--GGGTT-BHHHHHHHH-HHHHHHHHH-SS--PPPP-TTSTTHHHHHT-GGGTSSSS-GGGS-SS--HHHHHHHHHHHIIIIIHHHHHTT--EEEEE-HHHHHHHHHHHHT--TTGGGG----TT--EEEEE-TTS-BSSS--BSS-HHHHHHHHHHHHHTTS---/--EEEEEEE---BTTTTTTB--TTS-PPB-HHHHHHHHHHHHHHHHTT---SEEEE-SSHHHHHHHHHHHHHHT-TTS-EEE-GGGSPP--GGGTT-BHHHHHHHH-HHHHHHHHH-SSPPPPPPPTTSTTHHHHHT-GGGTSSSS-GGGS-SS--HHHHHHHHHHHIIIIIHHHHHTT--EEEEE-HHHHHHHHHHHHT--TTGGGG--PPTT--EEEEE-TTS-BSS--EE-S-HHHHHHHHHHHHHTTS--